Protein AF-0000000077605186 (afdb_homodimer)

Nearest PDB structures (foldseek):
  4awe-assembly1_A  TM=8.579E-01  e=1.551E-35  Neurospora sitophila
  3ziz-assembly1_A  TM=8.437E-01  e=1.220E-32  Podospora anserina
  3pzq-assembly1_A  TM=8.587E-01  e=5.932E-31  Thermotoga petrophila RKU-1
  6tn6-assembly1_A  TM=8.449E-01  e=9.591E-30  Thermotoga petrophila RKU-1
  8gf3-assembly1_A  TM=8.002E-01  e=1.336E-30  Bacillus licheniformis

Solvent-accessible surface area (backbone atoms only — not comparable to full-atom values): 39094 Å² total; per-residue (Å²): 133,83,76,74,76,76,76,75,74,74,74,70,72,73,70,67,73,64,78,72,67,63,36,39,46,71,57,52,44,34,41,21,42,68,89,34,56,45,50,48,32,25,28,27,43,62,59,54,81,30,43,58,34,35,49,32,37,41,33,34,75,48,40,30,42,34,38,35,34,71,57,54,21,39,32,73,57,89,65,78,38,73,72,41,43,36,37,29,43,40,54,94,58,41,78,41,74,31,68,46,50,44,16,50,37,37,50,50,52,52,50,51,15,24,45,75,36,64,26,30,31,34,34,25,54,37,30,34,36,42,73,57,32,18,44,51,45,50,18,64,44,70,70,42,78,24,36,42,36,47,61,68,37,66,69,44,43,50,52,53,50,52,49,46,50,58,56,48,62,75,44,53,81,44,48,42,44,33,28,43,19,66,16,44,44,59,46,29,51,52,67,52,92,40,48,51,76,81,75,67,35,44,64,51,49,41,50,36,49,48,54,52,34,44,52,49,44,74,72,32,77,61,49,35,31,28,56,36,32,51,42,31,26,64,82,37,79,90,40,68,63,26,41,25,57,51,18,27,34,33,65,67,46,46,62,31,83,53,33,52,35,37,38,21,45,46,47,40,69,82,68,78,41,53,76,93,44,35,49,63,51,47,49,50,53,53,51,54,48,50,51,49,17,59,72,65,44,21,21,39,30,41,51,32,35,44,45,74,72,77,47,59,68,41,54,45,51,44,53,51,49,34,55,74,67,62,42,30,36,14,41,36,24,64,24,45,63,90,39,64,43,77,73,84,66,43,44,44,25,67,80,36,62,54,31,64,71,40,50,39,54,48,17,49,54,36,42,69,73,20,68,65,78,70,72,76,68,77,73,71,76,125,134,81,78,74,76,74,75,74,74,75,74,71,71,73,70,67,74,66,80,71,67,62,36,40,46,71,57,51,46,34,39,21,43,68,87,32,56,46,49,48,32,24,28,26,44,62,58,56,83,30,41,58,34,36,49,33,36,40,33,36,76,49,40,30,42,35,40,35,34,69,57,51,22,40,34,73,55,88,66,77,38,74,73,42,44,37,39,29,42,41,54,96,57,42,79,41,72,31,68,46,51,42,17,50,37,38,49,50,52,53,49,50,17,23,46,76,35,64,26,30,32,35,34,25,52,36,29,35,36,43,71,58,33,18,45,51,46,49,21,63,45,70,69,40,78,26,38,40,36,47,62,67,37,67,69,45,43,49,53,52,50,51,50,47,51,59,57,50,63,74,44,52,83,46,48,41,43,34,28,43,20,66,17,43,43,61,44,29,52,53,68,53,93,40,48,50,75,82,75,66,35,44,64,49,48,41,51,38,48,46,52,51,33,45,52,49,45,74,72,33,77,60,48,35,30,28,54,35,31,50,41,32,26,64,82,38,78,88,40,68,64,26,41,25,58,52,19,27,34,33,64,64,47,46,60,30,83,53,33,51,37,38,37,21,45,46,48,42,68,81,68,77,40,55,77,92,44,37,49,64,50,47,48,52,53,50,51,53,49,50,50,50,17,58,74,66,44,20,21,39,29,41,51,31,36,45,42,76,70,78,47,61,67,42,56,45,51,44,53,50,49,34,55,75,66,61,42,28,35,16,41,36,24,62,23,44,61,91,40,65,45,77,71,83,67,44,46,44,25,67,80,36,64,55,32,64,70,39,50,40,55,48,16,47,54,36,44,68,74,22,68,65,78,69,72,77,71,78,71,72,79,124

Sequence (764 aa):
MKISSIAAALFASLIADGATASYVTTSGTNLELSGKPFYVFGTNAYWVSEMTLTIFSAMARNNLTVCRLWGFADLTTIGSAPNNVVYQLWESGIPTVNTGDNGLGYFDQIVAAAKAAGVKLVVPFVNNWSDYGGMDVYNQQLGGKYHDDFYTDEKIKAAYKNFVKTFVTRYTHEETIMAWQLCDECRCSGSGTLKESGSCTTATLTDWMAEMSSYIKSLDSNHLVASGSEGFMNTDKSVYVYSGPSGVDFDANLAIENIDYGAYHAYPDTWGVATSESRSWGLKWIEDHVASGKKAGKPVILEEYGIKTLDSASYLAWSDQVYKSESNMQYWQFGVKSLSTQDDGYTIFDENELFSNIIVPATAKFASRGFAPRSSSNKTAHMKISSIAAALFASLIADGATASYVTTSGTNLELSGKPFYVFGTNAYWVSEMTLTIFSAMARNNLTVCRLWGFADLTTIGSAPNNVVYQLWESGIPTVNTGDNGLGYFDQIVAAAKAAGVKLVVPFVNNWSDYGGMDVYNQQLGGKYHDDFYTDEKIKAAYKNFVKTFVTRYTHEETIMAWQLCDECRCSGSGTLKESGSCTTATLTDWMAEMSSYIKSLDSNHLVASGSEGFMNTDKSVYVYSGPSGVDFDANLAIENIDYGAYHAYPDTWGVATSESRSWGLKWIEDHVASGKKAGKPVILEEYGIKTLDSASYLAWSDQVYKSESNMQYWQFGVKSLSTQDDGYTIFDENELFSNIIVPATAKFASRGFAPRSSSNKTAH

Secondary structure (DSSP, 8-state):
-----------------------EEEETTEEEETTEE---EEEE-GGGGGHHHHHHHHHHHTT--EEE-----EESSTT-SGGG--SEEEETTEEEE--STTTHHHHHHHHHHHHHHT-EEEEES-BSSSTTS-HHHHHHHHT--SGGGGGT-HHHHHHHHHHHHHHHHHTTT-TTEEEEES-BS--S--SSSPPP-S---HHHHHHHHHHHHHHHHHH-SSSEEE-------BS-TTSGGGB-GGG--HHHHHTSTT--SEEEEE-GGGTT--GGGHHHHHHHHHHHHHHHHHHHT--EEEEEE--SSP-HHHHHHHHHHHHHTT-EEEES-EE-GGGT---SS--EETTSHHIIIIIHHHHHHHHHHS------------/-----------------------EEEETTEEEETTEE---EEEE-GGGGGHHHHHHHHHHHTT--EEE-----EESSTT-SGGG--SEEEETTEEEE--STTTHHHHHHHHHHHHHHT-EEEEES-BSSSTTS-HHHHHHHHT--SGGGGGT-HHHHHHHHHHHHHHHHHTTT-TTEEEEES-BS--S--SSSPPP-S---HHHHHHHHHHHHHHHHHH-SSSEEE-------BS-TTSGGGB-GGG--HHHHHTSTT--SEEEEE-GGGTT--GGGHHHHHHHHHHHHHHHHHHHT--EEEEEE--SSP-HHHHHHHHHHHHHTT-EEEES-EE-GGGT---SS--EETTSHHIIIIIHHHHHHHHHHS------------

Organism: Phytophthora infestans (NCBI:txid4787)

InterPro domains:
  IPR001547 Glycoside hydrolase, family 5 [PF26410] (23-323)
  IPR017853 Glycoside hydrolase superfamily [SSF51445] (23-352)
  IPR045053 Mannan endo-1,4-beta-mannosidase-like [PTHR31451] (8-364)

Foldseek 3Di:
DPPPPPPPPPPPPPPVPVPQDQDWDDDVVFIDGSRHGDDDDDDDDPCPVVVLLVVLLVCLVLLVAEDEDELAQEEQDAPPDPVRAHQWHDDQLDIDGDVDCSHVVVVVVNLVSNVVNNHAYEYENFELECVSHGQVVLCVSNVHQASLCCQVPPSNLVVSLVSLLVNCLVCLPRPSYAEYAHYQADFQAYHDPGGRPVPAALCSLLVSLLVVLVSSCVNHVPHAYAHNHQQQDCCDCVAASNNCPRNDHQLSNLLRPSHAEGEHEEECVVRVHDPVCRLVVLLVVLVVRLVSCVVSVHAYEHEEYFYPPGDLVSLQSNLVSCVVSVHYYHYPDEADVVVPPDDPNRYDYPPDPSCVPGVSVSSVVVCVVDDDPPPPPPPPDD/DPPPPPPPPPPPPPPVPVPQDQDWDDDVVFIDGSRHGDDDDDDDDPCVVVVLLVVLLVCLVLLVAEDEDELAQEEQDAPPDPVRAHQWHDDQLDIDGDVDCSHVVVVVVNLVSNVVNNHAYEYENFELECVSHGQVVLCVNNVHQASLCCQPPPSNLVVSLVSLLVNCLVCLPRPSYAEYAHYQADFQAYHDPGGRPVPAALCSLLVSLLVVLVSSCVNHVPHAYAHNHQQQDCCDCVAASNNCPRNDHQLSNLLRPSHAEGEHEEECVVRVHDPVCRLVVLLVVLVVRLVSCVVSVHAYEHEEYFYPPGDLVSLQSNLVSCVVSVHYYHYPDEADVVVPPDDPNRYDYCPDPSCVPGVSVSSVVVVVVDDDPPPPPPPPDD

Structure (mmCIF, N/CA/C/O backbone):
data_AF-0000000077605186-model_v1
#
loop_
_entity.id
_entity.type
_entity.pdbx_description
1 polymer 'mannan endo-1,4-beta-mannosidase'
#
loop_
_atom_site.group_PDB
_atom_site.id
_atom_site.type_symbol
_atom_site.label_atom_id
_atom_site.label_alt_id
_atom_site.label_comp_id
_atom_site.label_asym_id
_atom_site.label_entity_id
_atom_site.label_seq_id
_atom_site.pdbx_PDB_ins_code
_atom_site.Cartn_x
_atom_site.Cartn_y
_atom_site.Cartn_z
_atom_site.occupancy
_atom_site.B_iso_or_equiv
_atom_site.auth_seq_id
_atom_site.auth_comp_id
_atom_site.auth_asym_id
_atom_site.auth_atom_id
_atom_site.pdbx_PDB_model_num
ATOM 1 N N . MET A 1 1 ? 70.125 -4.785 31.844 1 25.89 1 MET A N 1
ATOM 2 C CA . MET A 1 1 ? 69.375 -3.545 31.656 1 25.89 1 MET A CA 1
ATOM 3 C C . MET A 1 1 ? 67.938 -3.828 31.141 1 25.89 1 MET A C 1
ATOM 5 O O . MET A 1 1 ? 67.812 -4.371 30.047 1 25.89 1 MET A O 1
ATOM 9 N N . LYS A 1 2 ? 67 -4.188 32.125 1 33.38 2 LYS A N 1
ATOM 10 C CA . LYS A 1 2 ? 65.625 -4.57 32.125 1 33.38 2 LYS A CA 1
ATOM 11 C C . LYS A 1 2 ? 64.75 -3.48 31.5 1 33.38 2 LYS A C 1
ATOM 13 O O . LYS A 1 2 ? 64.688 -2.369 32.031 1 33.38 2 LYS A O 1
ATOM 18 N N . ILE A 1 3 ? 64.875 -3.4 30.156 1 32.22 3 ILE A N 1
ATOM 19 C CA . ILE A 1 3 ? 64.062 -2.406 29.406 1 32.22 3 ILE A CA 1
ATOM 20 C C . ILE A 1 3 ? 62.594 -2.539 29.75 1 32.22 3 ILE A C 1
ATOM 22 O O . ILE A 1 3 ? 62.031 -3.625 29.641 1 32.22 3 ILE A O 1
ATOM 26 N N . SER A 1 4 ? 62.156 -1.823 30.766 1 33.25 4 SER A N 1
ATOM 27 C CA . SER A 1 4 ? 60.781 -1.631 31.219 1 33.25 4 SER A CA 1
ATOM 28 C C . SER A 1 4 ? 59.875 -1.153 30.078 1 33.25 4 SER A C 1
ATOM 30 O O . SER A 1 4 ? 60.094 -0.082 29.516 1 33.25 4 SER A O 1
ATOM 32 N N . SER A 1 5 ? 59.531 -2.092 29.188 1 35.53 5 SER A N 1
ATOM 33 C CA . SER A 1 5 ? 58.625 -1.757 28.109 1 35.53 5 SER A CA 1
ATOM 34 C C . SER A 1 5 ? 57.344 -1.146 28.656 1 35.53 5 SER A C 1
ATOM 36 O O . SER A 1 5 ? 56.656 -1.748 29.484 1 35.53 5 SER A O 1
ATOM 38 N N . ILE A 1 6 ? 57.344 0.153 28.812 1 34.47 6 ILE A N 1
ATOM 39 C CA . ILE A 1 6 ? 56.156 0.927 29.188 1 34.47 6 ILE A CA 1
ATOM 40 C C . ILE A 1 6 ? 55.031 0.653 28.188 1 34.47 6 ILE A C 1
ATOM 42 O O . ILE A 1 6 ? 55.219 0.826 26.969 1 34.47 6 ILE A O 1
ATOM 46 N N . ALA A 1 7 ? 54.156 -0.288 28.484 1 34.81 7 ALA A N 1
ATOM 47 C CA . ALA A 1 7 ? 52.906 -0.557 27.781 1 34.81 7 ALA A CA 1
ATOM 48 C C . ALA A 1 7 ? 52.062 0.708 27.656 1 34.81 7 ALA A C 1
ATOM 50 O O . ALA A 1 7 ? 51.562 1.238 28.672 1 34.81 7 ALA A O 1
ATOM 51 N N . ALA A 1 8 ? 52.406 1.615 26.781 1 32.22 8 ALA A N 1
ATOM 52 C CA . ALA A 1 8 ? 51.469 2.691 26.531 1 32.22 8 ALA A CA 1
ATOM 53 C C . ALA A 1 8 ? 50.062 2.133 26.219 1 32.22 8 ALA A C 1
ATOM 55 O O . ALA A 1 8 ? 49.906 1.388 25.266 1 32.22 8 ALA A O 1
ATOM 56 N N . ALA A 1 9 ? 49.312 1.906 27.281 1 33.09 9 ALA A N 1
ATOM 57 C CA . ALA A 1 9 ? 47.875 1.633 27.109 1 33.09 9 ALA A CA 1
ATOM 58 C C . ALA A 1 9 ? 47.219 2.691 26.234 1 33.09 9 ALA A C 1
ATOM 60 O O . ALA A 1 9 ? 47.219 3.873 26.578 1 33.09 9 ALA A O 1
ATOM 61 N N . LEU A 1 10 ? 47.469 2.531 24.906 1 34.75 10 LEU A N 1
ATOM 62 C CA . LEU A 1 10 ? 46.656 3.367 24.031 1 34.75 10 LEU A CA 1
ATOM 63 C C . LEU A 1 10 ? 45.188 3.318 24.438 1 34.75 10 LEU A C 1
ATOM 65 O O . LEU A 1 10 ? 44.531 2.264 24.359 1 34.75 10 LEU A O 1
ATOM 69 N N . PHE A 1 11 ? 44.75 4.191 25.359 1 32.78 11 PHE A N 1
ATOM 70 C CA . PHE A 1 11 ? 43.344 4.5 25.562 1 32.78 11 PHE A CA 1
ATOM 71 C C . PHE A 1 11 ? 42.688 4.922 24.25 1 32.78 11 PHE A C 1
ATOM 73 O O . PHE A 1 11 ? 42.969 6.016 23.75 1 32.78 11 PHE A O 1
ATOM 80 N N . ALA A 1 12 ? 42.562 3.99 23.359 1 33.5 12 ALA A N 1
ATOM 81 C CA . ALA A 1 12 ? 41.594 4.336 22.297 1 33.5 12 ALA A CA 1
ATOM 82 C C . ALA A 1 12 ? 40.312 4.863 22.875 1 33.5 12 ALA A C 1
ATOM 84 O O . ALA A 1 12 ? 39.562 4.133 23.562 1 33.5 12 ALA A O 1
ATOM 85 N N . SER A 1 13 ? 40.281 6.117 23.094 1 33.75 13 SER A N 1
ATOM 86 C CA . SER A 1 13 ? 38.969 6.734 23.266 1 33.75 13 SER A CA 1
ATOM 87 C C . SER A 1 13 ? 37.969 6.246 22.203 1 33.75 13 SER A C 1
ATOM 89 O O . SER A 1 13 ? 38.188 6.441 21 1 33.75 13 SER A O 1
ATOM 91 N N . LEU A 1 14 ? 37.469 5.066 22.453 1 33.41 14 LEU A N 1
ATOM 92 C CA . LEU A 1 14 ? 36.25 4.773 21.719 1 33.41 14 LEU A CA 1
ATOM 93 C C . LEU A 1 14 ? 35.344 6.004 21.625 1 33.41 14 LEU A C 1
ATOM 95 O O . LEU A 1 14 ? 34.719 6.398 22.625 1 33.41 14 LEU A O 1
ATOM 99 N N . ILE A 1 15 ? 35.812 6.977 20.938 1 31.41 15 ILE A N 1
ATOM 100 C CA . ILE A 1 15 ? 34.781 7.922 20.562 1 31.41 15 ILE A CA 1
ATOM 101 C C . ILE A 1 15 ? 33.562 7.164 20.047 1 31.41 15 ILE A C 1
ATOM 103 O O . ILE A 1 15 ? 33.594 6.535 18.984 1 31.41 15 ILE A O 1
ATOM 107 N N . ALA A 1 16 ? 32.812 6.543 20.969 1 34.25 16 ALA A N 1
ATOM 108 C CA . ALA A 1 16 ? 31.453 6.195 20.594 1 34.25 16 ALA A CA 1
ATOM 109 C C . ALA A 1 16 ? 30.844 7.262 19.703 1 34.25 16 ALA A C 1
ATOM 111 O O . ALA A 1 16 ? 30.656 8.406 20.109 1 34.25 16 ALA A O 1
ATOM 112 N N . ASP A 1 17 ? 31.141 7.207 18.547 1 35.56 17 ASP A N 1
ATOM 113 C CA . ASP A 1 17 ? 30.312 8.008 17.656 1 35.56 17 ASP A CA 1
ATOM 114 C C . ASP A 1 17 ? 28.828 7.926 18.047 1 35.56 17 ASP A C 1
ATOM 116 O O . ASP A 1 17 ? 28.203 6.879 17.891 1 35.56 17 ASP A O 1
ATOM 120 N N . GLY A 1 18 ? 28.484 8.266 19.266 1 39.22 18 GLY A N 1
ATOM 121 C CA . GLY A 1 18 ? 27.094 8.32 19.656 1 39.22 18 GLY A CA 1
ATOM 122 C C . GLY A 1 18 ? 26.156 8.594 18.5 1 39.22 18 GLY A C 1
ATOM 123 O O . GLY A 1 18 ? 26.281 9.625 17.828 1 39.22 18 GLY A O 1
ATOM 124 N N . ALA A 1 19 ? 25.734 7.629 17.828 1 45.28 19 ALA A N 1
ATOM 125 C CA . ALA A 1 19 ? 24.734 7.746 16.766 1 45.28 19 ALA A CA 1
ATOM 126 C C . ALA A 1 19 ? 23.734 8.859 17.078 1 45.28 19 ALA A C 1
ATOM 128 O O . ALA A 1 19 ? 23 8.781 18.078 1 45.28 19 ALA A O 1
ATOM 129 N N . THR A 1 20 ? 24.047 10.156 16.938 1 52.59 20 THR A N 1
ATOM 130 C CA . THR A 1 20 ? 23.234 11.328 17.188 1 52.59 20 THR A CA 1
ATOM 131 C C . THR A 1 20 ? 21.797 11.086 16.734 1 52.59 20 THR A C 1
ATOM 133 O O . THR A 1 20 ? 21.562 10.602 15.633 1 52.59 20 THR A O 1
ATOM 136 N N . ALA A 1 21 ? 20.797 11.07 17.562 1 68.94 21 ALA A N 1
ATOM 137 C CA . ALA A 1 21 ? 19.359 10.961 17.328 1 68.94 21 ALA A CA 1
ATOM 138 C C . ALA A 1 21 ? 18.922 11.836 16.172 1 68.94 21 ALA A C 1
ATOM 140 O O . ALA A 1 21 ? 19.375 12.969 16.016 1 68.94 21 ALA A O 1
ATOM 141 N N . SER A 1 22 ? 18.219 11.203 15.164 1 80.19 22 SER A N 1
ATOM 142 C CA . SER A 1 22 ? 17.828 11.82 13.898 1 80.19 22 SER A CA 1
ATOM 143 C C . SER A 1 22 ? 16.438 12.445 14 1 80.19 22 SER A C 1
ATOM 145 O O . SER A 1 22 ? 15.633 12.352 13.07 1 80.19 22 SER A O 1
ATOM 147 N N . TYR A 1 23 ? 16.219 13.016 15.297 1 86.25 23 TYR A N 1
ATOM 148 C CA . TYR A 1 23 ? 14.977 13.773 15.445 1 86.25 23 TYR A CA 1
ATOM 149 C C . TYR A 1 23 ? 15.078 15.125 14.766 1 86.25 23 TYR A C 1
ATOM 151 O O . TYR A 1 23 ? 16.125 15.781 14.828 1 86.25 23 TYR A O 1
ATOM 159 N N . VAL A 1 24 ? 14.031 15.531 14.062 1 87.5 24 VAL A N 1
ATOM 160 C CA . VAL A 1 24 ? 13.961 16.906 13.586 1 87.5 24 VAL A CA 1
ATOM 161 C C . VAL A 1 24 ? 13.766 17.859 14.766 1 87.5 24 VAL A C 1
ATOM 163 O O . VAL A 1 24 ? 12.945 17.609 15.648 1 87.5 24 VAL A O 1
ATOM 166 N N . THR A 1 25 ? 14.547 18.875 14.914 1 91.31 25 THR A N 1
ATOM 167 C CA . THR A 1 25 ? 14.484 19.891 15.961 1 91.31 25 THR A CA 1
ATOM 168 C C . THR A 1 25 ? 14.367 21.281 15.344 1 91.31 25 THR A C 1
ATOM 170 O O . THR A 1 25 ? 14.297 21.422 14.125 1 91.31 25 THR A O 1
ATOM 173 N N . THR A 1 26 ? 14.109 22.312 16.172 1 93.12 26 THR A N 1
ATOM 174 C CA . THR A 1 26 ? 14.062 23.688 15.711 1 93.12 26 THR A CA 1
ATOM 175 C C . THR A 1 26 ? 15.195 24.5 16.328 1 93.12 26 THR A C 1
ATOM 177 O O . THR A 1 26 ? 15.664 24.203 17.422 1 93.12 26 THR A O 1
ATOM 180 N N . SER A 1 27 ? 15.711 25.469 15.664 1 90.5 27 SER A N 1
ATOM 181 C CA . SER A 1 27 ? 16.641 26.516 16.078 1 90.5 27 SER A CA 1
ATOM 182 C C . SER A 1 27 ? 16.281 27.859 15.469 1 90.5 27 SER A C 1
ATOM 184 O O . SER A 1 27 ? 16.516 28.094 14.273 1 90.5 27 SER A O 1
ATOM 186 N N . GLY A 1 28 ? 15.758 28.781 16.312 1 93 28 GLY A N 1
ATOM 187 C CA . GLY A 1 28 ? 15.188 29.984 15.727 1 93 28 GLY A CA 1
ATOM 188 C C . GLY A 1 28 ? 14.086 29.688 14.727 1 93 28 GLY A C 1
ATOM 189 O O . GLY A 1 28 ? 13.141 28.969 15.031 1 93 28 GLY A O 1
ATOM 190 N N . THR A 1 29 ? 14.25 30.203 13.484 1 92.12 29 THR A N 1
ATOM 191 C CA . THR A 1 29 ? 13.227 30.016 12.461 1 92.12 29 THR A CA 1
ATOM 192 C C . THR A 1 29 ? 13.547 28.812 11.578 1 92.12 29 THR A C 1
ATOM 194 O O . THR A 1 29 ? 12.922 28.625 10.531 1 92.12 29 THR A O 1
ATOM 197 N N . ASN A 1 30 ? 14.555 28.031 12.023 1 89.12 30 ASN A N 1
ATOM 198 C CA . ASN A 1 30 ? 15.008 26.938 11.172 1 89.12 30 ASN A CA 1
ATOM 199 C C . ASN A 1 30 ? 14.602 25.578 11.75 1 89.12 30 ASN A C 1
ATOM 201 O O . ASN A 1 30 ? 14.555 25.406 12.969 1 89.12 30 ASN A O 1
ATOM 205 N N . LEU A 1 31 ? 14.297 24.625 10.836 1 90.75 31 LEU A N 1
ATOM 206 C CA . LEU A 1 31 ? 14.289 23.219 11.188 1 90.75 31 LEU A CA 1
ATOM 207 C C . LEU A 1 31 ? 15.688 22.609 11.062 1 90.75 31 LEU A C 1
ATOM 209 O O . LEU A 1 31 ? 16.453 23.016 10.195 1 90.75 31 LEU A O 1
ATOM 213 N N . GLU A 1 32 ? 15.977 21.719 11.984 1 89.06 32 GLU A N 1
ATOM 214 C CA . GLU A 1 32 ? 17.297 21.078 11.961 1 89.06 32 GLU A CA 1
ATOM 215 C C . GLU A 1 32 ? 17.172 19.562 12.078 1 89.06 32 GLU A C 1
ATOM 217 O O . GLU A 1 32 ? 16.281 19.062 12.766 1 89.06 32 GLU A O 1
ATOM 222 N N . LEU A 1 33 ? 17.922 18.828 11.336 1 85.5 33 LEU A N 1
ATOM 223 C CA . LEU A 1 33 ? 18.109 17.375 11.43 1 85.5 33 LEU A CA 1
ATOM 224 C C . LEU A 1 33 ? 19.578 17.031 11.703 1 85.5 33 LEU A C 1
ATOM 226 O O . LEU A 1 33 ? 20.453 17.391 10.922 1 85.5 33 LEU A O 1
ATOM 230 N N . SER A 1 34 ? 19.844 16.469 12.875 1 80.19 34 SER A N 1
ATOM 231 C CA . SER A 1 34 ? 21.188 16.141 13.328 1 80.19 34 SER A CA 1
ATOM 232 C C . SER A 1 34 ? 22.078 17.375 13.359 1 80.19 34 SER A C 1
ATOM 234 O O . SER A 1 34 ? 23.203 17.344 12.875 1 80.19 34 SER A O 1
ATOM 236 N N . GLY A 1 35 ? 21.469 18.516 13.758 1 79.69 35 GLY A N 1
ATOM 237 C CA . GLY A 1 35 ? 22.188 19.75 13.961 1 79.69 35 GLY A CA 1
ATOM 238 C C . GLY A 1 35 ? 22.422 20.531 12.68 1 79.69 35 GLY A C 1
ATOM 239 O O . GLY A 1 35 ? 23.047 21.594 12.688 1 79.69 35 GLY A O 1
ATOM 240 N N . LYS A 1 36 ? 21.953 20.016 11.633 1 82.56 36 LYS A N 1
ATOM 241 C CA . LYS A 1 36 ? 22.109 20.688 10.336 1 82.56 36 LYS A CA 1
ATOM 242 C C . LYS A 1 36 ? 20.75 21.188 9.828 1 82.56 36 LYS A C 1
ATOM 244 O O . LYS A 1 36 ? 19.719 20.609 10.141 1 82.56 36 LYS A O 1
ATOM 249 N N . PRO A 1 37 ? 20.766 22.281 9.039 1 82.44 37 PRO A N 1
ATOM 250 C CA . PRO A 1 37 ? 19.484 22.797 8.508 1 82.44 37 PRO A CA 1
ATOM 251 C C . PRO A 1 37 ? 18.719 21.734 7.734 1 82.44 37 PRO A C 1
ATOM 253 O O . PRO A 1 37 ? 19.297 20.969 6.961 1 82.44 37 PRO A O 1
ATOM 256 N N . PHE A 1 38 ? 17.484 21.641 7.98 1 86.12 38 PHE A N 1
ATOM 257 C CA . PHE A 1 38 ? 16.547 20.719 7.332 1 86.12 38 PHE A CA 1
ATOM 258 C C . PHE A 1 38 ? 15.445 21.484 6.613 1 86.12 38 PHE A C 1
ATOM 260 O O . PHE A 1 38 ? 14.461 21.906 7.238 1 86.12 38 PHE A O 1
ATOM 267 N N . TYR A 1 39 ? 15.617 21.703 5.316 1 83.62 39 TYR A N 1
ATOM 268 C CA . TYR A 1 39 ? 14.625 22.422 4.516 1 83.62 39 TYR A CA 1
ATOM 269 C C . TYR A 1 39 ? 13.609 21.453 3.924 1 83.62 39 TYR A C 1
ATOM 271 O O . TYR A 1 39 ? 13.977 20.516 3.219 1 83.62 39 TYR A O 1
ATOM 279 N N . VAL A 1 40 ? 12.352 21.719 4.215 1 84.5 40 VAL A N 1
ATOM 280 C CA . VAL A 1 40 ? 11.297 20.766 3.887 1 84.5 40 VAL A CA 1
ATOM 281 C C . VAL A 1 40 ? 10.562 21.219 2.625 1 84.5 40 VAL A C 1
ATOM 283 O O . VAL A 1 40 ? 10.094 22.359 2.551 1 84.5 40 VAL A O 1
ATOM 286 N N . PHE A 1 41 ? 10.594 20.484 1.624 1 85.06 41 PHE A N 1
ATOM 287 C CA . PHE A 1 41 ? 9.555 20.422 0.602 1 85.06 41 PHE A CA 1
ATOM 288 C C . PHE A 1 41 ? 8.859 19.062 0.607 1 85.06 41 PHE A C 1
ATOM 290 O O . PHE A 1 41 ? 9.453 18.062 0.218 1 85.06 41 PHE A O 1
ATOM 297 N N . GLY A 1 42 ? 7.691 19.016 1.17 1 87.38 42 GLY A N 1
ATOM 298 C CA . GLY A 1 42 ? 6.953 17.766 1.316 1 87.38 42 GLY A CA 1
ATOM 299 C C . GLY A 1 42 ? 5.594 17.797 0.646 1 87.38 42 GLY A C 1
ATOM 300 O O . GLY A 1 42 ? 5.371 18.578 -0.286 1 87.38 42 GLY A O 1
ATOM 301 N N . THR A 1 43 ? 4.777 16.812 1.022 1 93 43 THR A N 1
ATOM 302 C CA . THR A 1 43 ? 3.441 16.688 0.456 1 93 43 THR A CA 1
ATOM 303 C C . THR A 1 43 ? 2.467 16.125 1.488 1 93 43 THR A C 1
ATOM 305 O O . THR A 1 43 ? 2.844 15.875 2.635 1 93 43 THR A O 1
ATOM 308 N N . ASN A 1 44 ? 1.215 16.234 1.186 1 91.69 44 ASN A N 1
ATOM 309 C CA . ASN A 1 44 ? 0.14 15.516 1.868 1 91.69 44 ASN A CA 1
ATOM 310 C C . ASN A 1 44 ? -0.311 14.297 1.078 1 91.69 44 ASN A C 1
ATOM 312 O O . ASN A 1 44 ? -0.432 14.352 -0.147 1 91.69 44 ASN A O 1
ATOM 316 N N . ALA A 1 45 ? -0.386 13.148 1.684 1 82.31 45 ALA A N 1
ATOM 317 C CA . ALA A 1 45 ? -0.877 11.922 1.049 1 82.31 45 ALA A CA 1
ATOM 318 C C . ALA A 1 45 ? -1.574 11.023 2.062 1 82.31 45 ALA A C 1
ATOM 320 O O . ALA A 1 45 ? -1.091 9.93 2.365 1 82.31 45 ALA A O 1
ATOM 321 N N . TYR A 1 46 ? -2.789 11.438 2.516 1 77.12 46 TYR A N 1
ATOM 322 C CA . TYR A 1 46 ? -3.508 10.695 3.545 1 77.12 46 TYR A CA 1
ATOM 323 C C . TYR A 1 46 ? -3.908 9.312 3.041 1 77.12 46 TYR A C 1
ATOM 325 O O . TYR A 1 46 ? -4.051 8.375 3.83 1 77.12 46 TYR A O 1
ATOM 333 N N . TRP A 1 47 ? -3.959 9.094 1.693 1 75.25 47 TRP A N 1
ATOM 334 C CA . TRP A 1 47 ? -4.469 7.891 1.039 1 75.25 47 TRP A CA 1
ATOM 335 C C . TRP A 1 47 ? -3.41 6.793 1.02 1 75.25 47 TRP A C 1
ATOM 337 O O . TRP A 1 47 ? -3.703 5.648 0.665 1 75.25 47 TRP A O 1
ATOM 347 N N . VAL A 1 48 ? -2.145 7.066 1.327 1 73.19 48 VAL A N 1
ATOM 348 C CA . VAL A 1 48 ? -1.066 6.086 1.26 1 73.19 48 VAL A CA 1
ATOM 349 C C . VAL A 1 48 ? -1.431 4.859 2.096 1 73.19 48 VAL A C 1
ATOM 351 O O . VAL A 1 48 ? -1.076 3.732 1.743 1 73.19 48 VAL A O 1
ATOM 354 N N . SER A 1 49 ? -2.24 5.098 3.154 1 65.94 49 SER A N 1
ATOM 355 C CA . SER A 1 49 ? -2.654 3.996 4.02 1 65.94 49 SER A CA 1
ATOM 356 C C . SER A 1 49 ? -3.646 3.08 3.314 1 65.94 49 SER A C 1
ATOM 358 O O . SER A 1 49 ? -3.896 1.961 3.768 1 65.94 49 SER A O 1
ATOM 360 N N . GLU A 1 50 ? -4.09 3.518 2.117 1 71.12 50 GLU A N 1
ATOM 361 C CA . GLU A 1 50 ? -5.117 2.77 1.397 1 71.12 50 GLU A CA 1
ATOM 362 C C . GLU A 1 50 ? -4.566 2.191 0.096 1 71.12 50 GLU A C 1
ATOM 364 O O . GLU A 1 50 ? -5.332 1.771 -0.774 1 71.12 50 GLU A O 1
ATOM 369 N N . MET A 1 51 ? -3.361 2.139 0.039 1 74.25 51 MET A N 1
ATOM 370 C CA . MET A 1 51 ? -2.756 1.93 -1.272 1 74.25 51 MET A CA 1
ATOM 371 C C . MET A 1 51 ? -3.023 0.516 -1.776 1 74.25 51 MET A C 1
ATOM 373 O O . MET A 1 51 ? -3.244 0.309 -2.971 1 74.25 51 MET A O 1
ATOM 377 N N . THR A 1 52 ? -3.045 -0.417 -0.855 1 77 52 THR A N 1
ATOM 378 C CA . THR A 1 52 ? -3.35 -1.777 -1.287 1 77 52 THR A CA 1
ATOM 379 C C . THR A 1 52 ? -4.727 -1.841 -1.942 1 77 52 THR A C 1
ATOM 381 O O . THR A 1 52 ? -4.887 -2.447 -3.004 1 77 52 THR A O 1
ATOM 384 N N . LEU A 1 53 ? -5.668 -1.109 -1.342 1 75.44 53 LEU A N 1
ATOM 385 C CA . LEU A 1 53 ? -7.004 -1.062 -1.924 1 75.44 53 LEU A CA 1
ATOM 386 C C . LEU A 1 53 ? -6.988 -0.34 -3.268 1 75.44 53 LEU A C 1
ATOM 388 O O . LEU A 1 53 ? -7.637 -0.776 -4.219 1 75.44 53 LEU A O 1
ATOM 392 N N . THR A 1 54 ? -6.246 0.732 -3.322 1 78.88 54 THR A N 1
ATOM 393 C CA . THR A 1 54 ? -6.164 1.505 -4.555 1 78.88 54 THR A CA 1
ATOM 394 C C . THR A 1 54 ? -5.617 0.649 -5.695 1 78.88 54 THR A C 1
ATOM 396 O O . THR A 1 54 ? -6.109 0.717 -6.824 1 78.88 54 THR A O 1
ATOM 399 N N . ILE A 1 55 ? -4.652 -0.189 -5.387 1 82.81 55 ILE A N 1
ATOM 400 C CA . ILE A 1 55 ? -4.039 -1.041 -6.398 1 82.81 55 ILE A CA 1
ATOM 401 C C . ILE A 1 55 ? -5.043 -2.094 -6.867 1 82.81 55 ILE A C 1
ATOM 403 O O . ILE A 1 55 ? -5.238 -2.283 -8.07 1 82.81 55 ILE A O 1
ATOM 407 N N . PHE A 1 56 ? -5.688 -2.789 -5.988 1 84.81 56 PHE A N 1
ATOM 408 C CA . PHE A 1 56 ? -6.676 -3.791 -6.363 1 84.81 56 PHE A CA 1
ATOM 409 C C . PHE A 1 56 ? -7.852 -3.146 -7.09 1 84.81 56 PHE A C 1
ATOM 411 O O . PHE A 1 56 ? -8.414 -3.736 -8.016 1 84.81 56 PHE A O 1
ATOM 418 N N . SER A 1 57 ? -8.227 -1.92 -6.707 1 81.75 57 SER A N 1
ATOM 419 C CA . SER A 1 57 ? -9.281 -1.202 -7.418 1 81.75 57 SER A CA 1
ATOM 420 C C . SER A 1 57 ? -8.875 -0.906 -8.859 1 81.75 57 SER A C 1
ATOM 422 O O . SER A 1 57 ? -9.711 -0.965 -9.766 1 81.75 57 SER A O 1
ATOM 424 N N . ALA A 1 58 ? -7.637 -0.557 -9 1 82.56 58 ALA A N 1
ATOM 425 C CA . ALA A 1 58 ? -7.133 -0.331 -10.352 1 82.56 58 ALA A CA 1
ATOM 426 C C . ALA A 1 58 ? -7.188 -1.612 -11.18 1 82.56 58 ALA A C 1
ATOM 428 O O . ALA A 1 58 ? -7.539 -1.582 -12.359 1 82.56 58 ALA A O 1
ATOM 429 N N . MET A 1 59 ? -6.809 -2.76 -10.617 1 86.38 59 MET A N 1
ATOM 430 C CA . MET A 1 59 ? -6.941 -4.043 -11.297 1 86.38 59 MET A CA 1
ATOM 431 C C . MET A 1 59 ? -8.391 -4.301 -11.703 1 86.38 59 MET A C 1
ATOM 433 O O . MET A 1 59 ? -8.68 -4.582 -12.867 1 86.38 59 MET A O 1
ATOM 437 N N . ALA A 1 60 ? -9.25 -4.141 -10.758 1 85.75 60 ALA A N 1
ATOM 438 C CA . ALA A 1 60 ? -10.672 -4.402 -10.977 1 85.75 60 ALA A CA 1
ATOM 439 C C . ALA A 1 60 ? -11.227 -3.506 -12.078 1 85.75 60 ALA A C 1
ATOM 441 O O . ALA A 1 60 ? -11.984 -3.965 -12.938 1 85.75 60 ALA A O 1
ATOM 442 N N . ARG A 1 61 ? -10.828 -2.209 -12.109 1 84.69 61 ARG A N 1
ATOM 443 C CA . ARG A 1 61 ? -11.305 -1.258 -13.109 1 84.69 61 ARG A CA 1
ATOM 444 C C . ARG A 1 61 ? -10.883 -1.684 -14.508 1 84.69 61 ARG A C 1
ATOM 446 O O . ARG A 1 61 ? -11.531 -1.315 -15.492 1 84.69 61 ARG A O 1
ATOM 453 N N . ASN A 1 62 ? -9.844 -2.436 -14.594 1 86.31 62 ASN A N 1
ATOM 454 C CA . ASN A 1 62 ? -9.367 -2.92 -15.883 1 86.31 62 ASN A CA 1
ATOM 455 C C . ASN A 1 62 ? -9.703 -4.391 -16.094 1 86.31 62 ASN A C 1
ATOM 457 O O . ASN A 1 62 ? -9.078 -5.066 -16.906 1 86.31 62 ASN A O 1
ATOM 461 N N . ASN A 1 63 ? -10.523 -4.973 -15.289 1 86.38 63 ASN A N 1
ATOM 462 C CA . ASN A 1 63 ? -11.07 -6.32 -15.414 1 86.38 63 ASN A CA 1
ATOM 463 C C . ASN A 1 63 ? -10.008 -7.383 -15.156 1 86.38 63 ASN A C 1
ATOM 465 O O . ASN A 1 63 ? -10.062 -8.477 -15.727 1 86.38 63 ASN A O 1
ATOM 469 N N . LEU A 1 64 ? -8.961 -6.988 -14.484 1 87.88 64 LEU A N 1
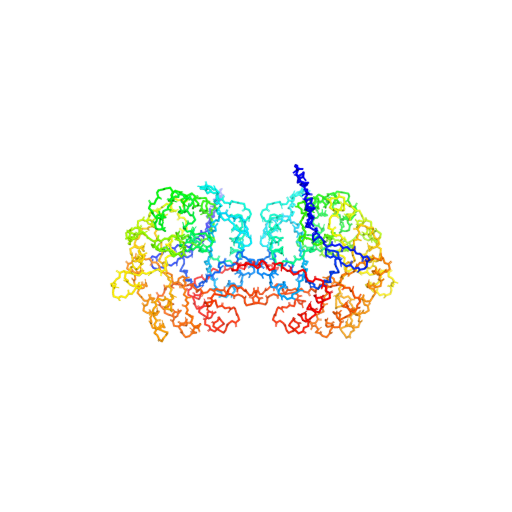ATOM 470 C CA . LEU A 1 64 ? -8.055 -7.977 -13.914 1 87.88 64 LEU A CA 1
ATOM 471 C C . LEU A 1 64 ? -8.633 -8.562 -12.633 1 87.88 64 LEU A C 1
ATOM 473 O O . LEU A 1 64 ? -8.453 -7.992 -11.547 1 87.88 64 LEU A O 1
ATOM 477 N N . THR A 1 65 ? -9.188 -9.75 -12.656 1 88.06 65 THR A N 1
ATOM 478 C CA . THR A 1 65 ? -10.094 -10.211 -11.609 1 88.06 65 THR A CA 1
ATOM 479 C C . THR A 1 65 ? -9.367 -11.141 -10.641 1 88.06 65 THR A C 1
ATOM 481 O O . THR A 1 65 ? -9.914 -11.492 -9.586 1 88.06 65 THR A O 1
ATOM 484 N N . VAL A 1 66 ? -8.211 -11.602 -10.969 1 89.44 66 VAL A N 1
ATOM 485 C CA . VAL A 1 66 ? -7.434 -12.516 -10.141 1 89.44 66 VAL A CA 1
ATOM 486 C C . VAL A 1 66 ? -5.992 -12.023 -10.047 1 89.44 66 VAL A C 1
ATOM 488 O O . VAL A 1 66 ? -5.398 -11.625 -11.047 1 89.44 66 VAL A O 1
ATOM 491 N N . CYS A 1 67 ? -5.531 -11.977 -8.852 1 92.31 67 CYS A N 1
ATOM 492 C CA . CYS A 1 67 ? -4.145 -11.594 -8.602 1 92.31 67 CYS A CA 1
ATOM 493 C C . CYS A 1 67 ? -3.396 -12.703 -7.871 1 92.31 67 CYS A C 1
ATOM 495 O O . CYS A 1 67 ? -3.82 -13.141 -6.801 1 92.31 67 CYS A O 1
ATOM 497 N N . ARG A 1 68 ? -2.344 -13.195 -8.492 1 94.56 68 ARG A N 1
ATOM 498 C CA . ARG A 1 68 ? -1.424 -14.117 -7.836 1 94.56 68 ARG A CA 1
ATOM 499 C C . ARG A 1 68 ? -0.326 -13.359 -7.098 1 94.56 68 ARG A C 1
ATOM 501 O O . ARG A 1 68 ? 0.295 -12.453 -7.652 1 94.56 68 ARG A O 1
ATOM 508 N N . LEU A 1 69 ? -0.177 -13.609 -5.805 1 91.19 69 LEU A N 1
ATOM 509 C CA . LEU A 1 69 ? 0.815 -12.969 -4.945 1 91.19 69 LEU A CA 1
ATOM 510 C C . LEU A 1 69 ? 1.373 -13.961 -3.932 1 91.19 69 LEU A C 1
ATOM 512 O O . LEU A 1 69 ? 0.827 -15.055 -3.758 1 91.19 69 LEU A O 1
ATOM 516 N N . TRP A 1 70 ? 2.467 -13.648 -3.285 1 90.12 70 TRP A N 1
ATOM 517 C CA . TRP A 1 70 ? 3.199 -14.609 -2.469 1 90.12 70 TRP A CA 1
ATOM 518 C C . TRP A 1 70 ? 2.516 -14.82 -1.121 1 90.12 70 TRP A C 1
ATOM 520 O O . TRP A 1 70 ? 2.135 -13.852 -0.458 1 90.12 70 TRP A O 1
ATOM 530 N N . GLY A 1 71 ? 2.326 -16.016 -0.771 1 90.94 71 GLY A N 1
ATOM 531 C CA . GLY A 1 71 ? 1.977 -16.438 0.578 1 90.94 71 GLY A CA 1
ATOM 532 C C . GLY A 1 71 ? 3.148 -17.016 1.345 1 90.94 71 GLY A C 1
ATOM 533 O O . GLY A 1 71 ? 2.971 -17.906 2.18 1 90.94 71 GLY A O 1
ATOM 534 N N . PHE A 1 72 ? 4.289 -16.562 0.932 1 91 72 PHE A N 1
ATOM 535 C CA . PHE A 1 72 ? 5.488 -17.078 1.591 1 91 72 PHE A CA 1
ATOM 536 C C . PHE A 1 72 ? 6.512 -15.961 1.792 1 91 72 PHE A C 1
ATOM 538 O O . PHE A 1 72 ? 6.562 -15.008 1.012 1 91 72 PHE A O 1
ATOM 545 N N . ALA A 1 73 ? 7.273 -15.984 2.713 1 87.5 73 ALA A N 1
ATOM 546 C CA . ALA A 1 73 ? 8.492 -15.297 3.117 1 87.5 73 ALA A CA 1
ATOM 547 C C . ALA A 1 73 ? 9.188 -16.031 4.262 1 87.5 73 ALA A C 1
ATOM 549 O O . ALA A 1 73 ? 8.922 -15.75 5.434 1 87.5 73 ALA A O 1
ATOM 550 N N . ASP A 1 74 ? 9.992 -17 3.898 1 93.12 74 ASP A N 1
ATOM 551 C CA . ASP A 1 74 ? 10.711 -17.859 4.836 1 93.12 74 ASP A CA 1
ATOM 552 C C . ASP A 1 74 ? 12.094 -17.297 5.152 1 93.12 74 ASP A C 1
ATOM 554 O O . ASP A 1 74 ? 13.047 -17.516 4.402 1 93.12 74 ASP A O 1
ATOM 558 N N . LEU A 1 75 ? 12.188 -16.656 6.312 1 89.81 75 LEU A N 1
ATOM 559 C CA . LEU A 1 75 ? 13.398 -15.867 6.516 1 89.81 75 LEU A CA 1
ATOM 560 C C . LEU A 1 75 ? 14.102 -16.266 7.809 1 89.81 75 LEU A C 1
ATOM 562 O O . LEU A 1 75 ? 13.461 -16.797 8.727 1 89.81 75 LEU A O 1
ATOM 566 N N . THR A 1 76 ? 15.375 -16.031 7.855 1 90.06 76 THR A N 1
ATOM 567 C CA . THR A 1 76 ? 16.172 -16.281 9.047 1 90.06 76 THR A CA 1
ATOM 568 C C . THR A 1 76 ? 16.469 -14.984 9.789 1 90.06 76 THR A C 1
ATOM 570 O O . THR A 1 76 ? 17.031 -15.008 10.883 1 90.06 76 THR A O 1
ATOM 573 N N . THR A 1 77 ? 16.172 -13.898 9.188 1 82.12 77 THR A N 1
ATOM 574 C CA . THR A 1 77 ? 16.359 -12.578 9.781 1 82.12 77 THR A CA 1
ATOM 575 C C . THR A 1 77 ? 15.164 -11.672 9.484 1 82.12 77 THR A C 1
ATOM 577 O O . THR A 1 77 ? 14.648 -11.664 8.367 1 82.12 77 THR A O 1
ATOM 580 N N . ILE A 1 78 ? 14.742 -10.969 10.578 1 73.25 78 ILE A N 1
ATOM 581 C CA . ILE A 1 78 ? 13.672 -10 10.391 1 73.25 78 ILE A CA 1
ATOM 582 C C . ILE A 1 78 ? 14.203 -8.781 9.641 1 73.25 78 ILE A C 1
ATOM 584 O O . ILE A 1 78 ? 15.344 -8.367 9.844 1 73.25 78 ILE A O 1
ATOM 588 N N . GLY A 1 79 ? 13.438 -8.18 8.781 1 63.06 79 GLY A N 1
ATOM 589 C CA . GLY A 1 79 ? 13.789 -6.934 8.117 1 63.06 79 GLY A CA 1
ATOM 590 C C . GLY A 1 79 ? 14.469 -7.148 6.777 1 63.06 79 GLY A C 1
ATOM 591 O O . GLY A 1 79 ? 14.836 -6.184 6.102 1 63.06 79 GLY A O 1
ATOM 592 N N . SER A 1 80 ? 14.609 -8.383 6.34 1 61.75 80 SER A N 1
ATOM 593 C CA . SER A 1 80 ? 15.336 -8.641 5.098 1 61.75 80 SER A CA 1
ATOM 594 C C . SER A 1 80 ? 14.391 -8.656 3.902 1 61.75 80 SER A C 1
ATOM 596 O O . SER A 1 80 ? 14.836 -8.625 2.752 1 61.75 80 SER A O 1
ATOM 598 N N . ALA A 1 81 ? 13.047 -8.719 4.191 1 63.56 81 ALA A N 1
ATOM 599 C CA . ALA A 1 81 ? 12.062 -8.641 3.119 1 63.56 81 ALA A CA 1
ATOM 600 C C . ALA A 1 81 ? 11.445 -7.246 3.033 1 63.56 81 ALA A C 1
ATOM 602 O O . ALA A 1 81 ? 11.492 -6.484 4 1 63.56 81 ALA A O 1
ATOM 603 N N . PRO A 1 82 ? 10.977 -6.918 1.816 1 58.72 82 PRO A N 1
ATOM 604 C CA . PRO A 1 82 ? 10.25 -5.652 1.717 1 58.72 82 PRO A CA 1
ATOM 605 C C . PRO A 1 82 ? 9.172 -5.508 2.787 1 58.72 82 PRO A C 1
ATOM 607 O O . PRO A 1 82 ? 8.531 -6.492 3.164 1 58.72 82 PRO A O 1
ATOM 610 N N . ASN A 1 83 ? 8.945 -4.332 3.355 1 58.88 83 ASN A N 1
ATOM 611 C CA . ASN A 1 83 ? 7.973 -3.959 4.379 1 58.88 83 ASN A CA 1
ATOM 612 C C . ASN A 1 83 ? 8.141 -4.797 5.641 1 58.88 83 ASN A C 1
ATOM 614 O O . ASN A 1 83 ? 7.188 -4.992 6.395 1 58.88 83 ASN A O 1
ATOM 618 N N . ASN A 1 84 ? 9.25 -5.531 5.781 1 65.88 84 ASN A N 1
ATOM 619 C CA . ASN A 1 84 ? 9.531 -6.352 6.953 1 65.88 84 ASN A CA 1
ATOM 620 C C . ASN A 1 84 ? 8.539 -7.508 7.082 1 65.88 84 ASN A C 1
ATOM 622 O O . ASN A 1 84 ? 8.227 -7.938 8.195 1 65.88 84 ASN A O 1
ATOM 626 N N . VAL A 1 85 ? 7.945 -7.906 5.957 1 78.81 85 VAL A N 1
ATOM 627 C CA . VAL A 1 85 ? 7.02 -9.039 5.988 1 78.81 85 VAL A CA 1
ATOM 628 C C . VAL A 1 85 ? 7.801 -10.336 6.18 1 78.81 85 VAL A C 1
ATOM 630 O O . VAL A 1 85 ? 8.773 -10.594 5.469 1 78.81 85 VAL A O 1
ATOM 633 N N . VAL A 1 86 ? 7.469 -11.086 7.195 1 87.06 86 VAL A N 1
ATOM 634 C CA . VAL A 1 86 ? 8 -12.406 7.508 1 87.06 86 VAL A CA 1
ATOM 635 C C . VAL A 1 86 ? 6.863 -13.344 7.887 1 87.06 86 VAL A C 1
ATOM 637 O O . VAL A 1 86 ? 6.309 -13.25 8.984 1 87.06 86 VAL A O 1
ATOM 640 N N . TYR A 1 87 ? 6.531 -14.258 6.98 1 92 87 TYR A N 1
ATOM 641 C CA . TYR A 1 87 ? 5.453 -15.188 7.289 1 92 87 TYR A CA 1
ATOM 642 C C . TYR A 1 87 ? 5.945 -16.328 8.18 1 92 87 TYR A C 1
ATOM 644 O O . TYR A 1 87 ? 5.207 -16.812 9.039 1 92 87 TYR A O 1
ATOM 652 N N . GLN A 1 88 ? 7.191 -16.734 7.926 1 95.5 88 GLN A N 1
ATOM 653 C CA . GLN A 1 88 ? 7.816 -17.766 8.766 1 95.5 88 GLN A CA 1
ATOM 654 C C . GLN A 1 88 ? 9.25 -17.375 9.109 1 95.5 88 GLN A C 1
ATOM 656 O O . GLN A 1 88 ? 10.062 -17.109 8.219 1 95.5 88 GLN A O 1
ATOM 661 N N . LEU A 1 89 ? 9.5 -17.344 10.438 1 93.88 89 LEU A N 1
ATOM 662 C CA . LEU A 1 89 ? 10.836 -17.016 10.914 1 93.88 89 LEU A CA 1
ATOM 663 C C . LEU A 1 89 ? 11.562 -18.266 11.422 1 93.88 89 LEU A C 1
ATOM 665 O O . LEU A 1 89 ? 11 -19.031 12.195 1 93.88 89 LEU A O 1
ATOM 669 N N . TRP A 1 90 ? 12.75 -18.453 10.891 1 94.75 90 TRP A N 1
ATOM 670 C CA . TRP A 1 90 ? 13.586 -19.578 11.312 1 94.75 90 TRP A CA 1
ATOM 671 C C . TRP A 1 90 ? 14.664 -19.125 12.281 1 94.75 90 TRP A C 1
ATOM 673 O O . TRP A 1 90 ? 15.406 -18.188 11.992 1 94.75 90 TRP A O 1
ATOM 683 N N . GLU A 1 91 ? 14.695 -19.766 13.391 1 93.19 91 GLU A N 1
ATOM 684 C CA . GLU A 1 91 ? 15.742 -19.531 14.391 1 93.19 91 GLU A CA 1
ATOM 685 C C . GLU A 1 91 ? 16.312 -20.859 14.891 1 93.19 91 GLU A C 1
ATOM 687 O O . GLU A 1 91 ? 15.633 -21.625 15.57 1 93.19 91 GLU A O 1
ATOM 692 N N . SER A 1 92 ? 17.562 -21.156 14.586 1 93 92 SER A N 1
ATOM 693 C CA . SER A 1 92 ? 18.266 -22.328 15.055 1 93 92 SER A CA 1
ATOM 694 C C . SER A 1 92 ? 17.484 -23.609 14.773 1 93 92 SER A C 1
ATOM 696 O O . SER A 1 92 ? 17.266 -24.422 15.672 1 93 92 SER A O 1
ATOM 698 N N . GLY A 1 93 ? 16.969 -23.703 13.555 1 94.38 93 GLY A N 1
ATOM 699 C CA . GLY A 1 93 ? 16.297 -24.922 13.109 1 94.38 93 GLY A CA 1
ATOM 700 C C . GLY A 1 93 ? 14.836 -24.984 13.547 1 94.38 93 GLY A C 1
ATOM 701 O O . GLY A 1 93 ? 14.164 -26 13.32 1 94.38 93 GLY A O 1
ATOM 702 N N . ILE A 1 94 ? 14.359 -23.938 14.211 1 95.44 94 ILE A N 1
ATOM 703 C CA . ILE A 1 94 ? 12.977 -23.922 14.688 1 95.44 94 ILE A CA 1
ATOM 704 C C . ILE A 1 94 ? 12.164 -22.906 13.867 1 95.44 94 ILE A C 1
ATOM 706 O O . ILE A 1 94 ? 12.469 -21.719 13.867 1 95.44 94 ILE A O 1
ATOM 710 N N . PRO A 1 95 ? 11.18 -23.391 13.125 1 96.44 95 PRO A N 1
ATOM 711 C CA . PRO A 1 95 ? 10.305 -22.453 12.391 1 96.44 95 PRO A CA 1
ATOM 712 C C . PRO A 1 95 ? 9.164 -21.922 13.25 1 96.44 95 PRO A C 1
ATOM 714 O O . PRO A 1 95 ? 8.539 -22.688 14 1 96.44 95 PRO A O 1
ATOM 717 N N . THR A 1 96 ? 8.953 -20.656 13.219 1 96.38 96 THR A N 1
ATOM 718 C CA . THR A 1 96 ? 7.809 -20.016 13.859 1 96.38 96 THR A CA 1
ATOM 719 C C . THR A 1 96 ? 6.969 -19.25 12.836 1 96.38 96 THR A C 1
ATOM 721 O O . THR A 1 96 ? 7.465 -18.328 12.18 1 96.38 96 THR A O 1
ATOM 724 N N . VAL A 1 97 ? 5.703 -19.688 12.664 1 96.38 97 VAL A N 1
ATOM 725 C CA . VAL A 1 97 ? 4.797 -18.938 11.789 1 96.38 97 VAL A CA 1
ATOM 726 C C . VAL A 1 97 ? 4.414 -17.625 12.445 1 96.38 97 VAL A C 1
ATOM 728 O O . VAL A 1 97 ? 3.965 -17.594 13.594 1 96.38 97 VAL A O 1
ATOM 731 N N . ASN A 1 98 ? 4.605 -16.547 11.766 1 92.69 98 ASN A N 1
ATOM 732 C CA . ASN A 1 98 ? 4.34 -15.203 12.266 1 92.69 98 ASN A CA 1
ATOM 733 C C . ASN A 1 98 ? 2.889 -14.797 12.031 1 92.69 98 ASN A C 1
ATOM 735 O O . ASN A 1 98 ? 2.506 -14.469 10.906 1 92.69 98 ASN A O 1
ATOM 739 N N . THR A 1 99 ? 2.105 -14.734 13.07 1 89.94 99 THR A N 1
ATOM 740 C CA . THR A 1 99 ? 0.694 -14.391 12.945 1 89.94 99 THR A CA 1
ATOM 741 C C . THR A 1 99 ? 0.465 -12.922 13.289 1 89.94 99 THR A C 1
ATOM 743 O O . THR A 1 99 ? -0.678 -12.461 13.352 1 89.94 99 THR A O 1
ATOM 746 N N . GLY A 1 100 ? 1.56 -12.289 13.484 1 80.31 100 GLY A N 1
ATOM 747 C CA . GLY A 1 100 ? 1.486 -10.891 13.875 1 80.31 100 GLY A CA 1
ATOM 748 C C . GLY A 1 100 ? 1.245 -9.953 12.703 1 80.31 100 GLY A C 1
ATOM 749 O O . GLY A 1 100 ? 0.89 -10.398 11.609 1 80.31 100 GLY A O 1
ATOM 750 N N . ASP A 1 101 ? 1.46 -8.695 12.852 1 69.94 101 ASP A N 1
ATOM 751 C CA . ASP A 1 101 ? 1.048 -7.641 11.938 1 69.94 101 ASP A CA 1
ATOM 752 C C . ASP A 1 101 ? 1.91 -7.637 10.672 1 69.94 101 ASP A C 1
ATOM 754 O O . ASP A 1 101 ? 1.471 -7.184 9.617 1 69.94 101 ASP A O 1
ATOM 758 N N . ASN A 1 102 ? 3.119 -8.07 10.844 1 77.5 102 ASN A N 1
ATOM 759 C CA . ASN A 1 102 ? 3.955 -8.156 9.656 1 77.5 102 ASN A CA 1
ATOM 760 C C . ASN A 1 102 ? 4.062 -9.594 9.148 1 77.5 102 ASN A C 1
ATOM 762 O O . ASN A 1 102 ? 4.988 -9.93 8.406 1 77.5 102 ASN A O 1
ATOM 766 N N . GLY A 1 103 ? 3.189 -10.391 9.594 1 87 103 GLY A N 1
ATOM 767 C CA . GLY A 1 103 ? 2.967 -11.742 9.109 1 87 103 GLY A CA 1
ATOM 768 C C . GLY A 1 103 ? 1.577 -11.953 8.539 1 87 103 GLY A C 1
ATOM 769 O O . GLY A 1 103 ? 1.149 -11.211 7.652 1 87 103 GLY A O 1
ATOM 770 N N . LEU A 1 104 ? 0.823 -12.906 9.125 1 90.19 104 LEU A N 1
ATOM 771 C CA . LEU A 1 104 ? -0.51 -13.188 8.602 1 90.19 104 LEU A CA 1
ATOM 772 C C . LEU A 1 104 ? -1.468 -12.039 8.906 1 90.19 104 LEU A C 1
ATOM 774 O O . LEU A 1 104 ? -2.498 -11.898 8.242 1 90.19 104 LEU A O 1
ATOM 778 N N . GLY A 1 105 ? -1.174 -11.219 9.883 1 83 105 GLY A N 1
ATOM 779 C CA . GLY A 1 105 ? -1.931 -9.984 10.062 1 83 105 GLY A CA 1
ATOM 780 C C . GLY A 1 105 ? -1.844 -9.055 8.867 1 83 105 GLY A C 1
ATOM 781 O O . GLY A 1 105 ? -2.826 -8.398 8.508 1 83 105 GLY A O 1
ATOM 782 N N . TYR A 1 106 ? -0.675 -8.977 8.359 1 80.5 106 TYR A N 1
ATOM 783 C CA . TYR A 1 106 ? -0.499 -8.219 7.125 1 80.5 106 TYR A CA 1
ATOM 784 C C . TYR A 1 106 ? -1.298 -8.836 5.984 1 80.5 106 TYR A C 1
ATOM 786 O O . TYR A 1 106 ? -1.933 -8.117 5.207 1 80.5 106 TYR A O 1
ATOM 794 N N . PHE A 1 107 ? -1.266 -10.094 5.852 1 88.62 107 PHE A N 1
ATOM 795 C CA . PHE A 1 107 ? -2.014 -10.781 4.805 1 88.62 107 PHE A CA 1
ATOM 796 C C . PHE A 1 107 ? -3.51 -10.539 4.961 1 88.62 107 PHE A C 1
ATOM 798 O O . PHE A 1 107 ? -4.234 -10.438 3.971 1 88.62 107 PHE A O 1
ATOM 805 N N . ASP A 1 108 ? -4.012 -10.383 6.191 1 86.31 108 ASP A N 1
ATOM 806 C CA . ASP A 1 108 ? -5.398 -9.992 6.43 1 86.31 108 ASP A CA 1
ATOM 807 C C . ASP A 1 108 ? -5.742 -8.703 5.691 1 86.31 108 ASP A C 1
ATOM 809 O O . ASP A 1 108 ? -6.844 -8.555 5.156 1 86.31 108 ASP A O 1
ATOM 813 N N . GLN A 1 109 ? -4.828 -7.789 5.75 1 79.12 109 GLN A N 1
ATOM 814 C CA . GLN A 1 109 ? -5.055 -6.5 5.109 1 79.12 109 GLN A CA 1
ATOM 815 C C . GLN A 1 109 ? -5.102 -6.637 3.59 1 79.12 109 GLN A C 1
ATOM 817 O O . GLN A 1 109 ? -5.902 -5.977 2.926 1 79.12 109 GLN A O 1
ATOM 822 N N . ILE A 1 110 ? -4.242 -7.465 3.074 1 85.94 110 ILE A N 1
ATOM 823 C CA . ILE A 1 110 ? -4.246 -7.734 1.64 1 85.94 110 ILE A CA 1
ATOM 824 C C . ILE A 1 110 ? -5.582 -8.352 1.232 1 85.94 110 ILE A C 1
ATOM 826 O O . ILE A 1 110 ? -6.203 -7.914 0.262 1 85.94 110 ILE A O 1
ATOM 830 N N . VAL A 1 111 ? -6.012 -9.336 1.989 1 89.06 111 VAL A N 1
ATOM 831 C CA . VAL A 1 111 ? -7.273 -10.016 1.711 1 89.06 111 VAL A CA 1
ATOM 832 C C . VAL A 1 111 ? -8.422 -9.016 1.769 1 89.06 111 VAL A C 1
ATOM 834 O O . VAL A 1 111 ? -9.289 -9 0.887 1 89.06 111 VAL A O 1
ATOM 837 N N . ALA A 1 112 ? -8.422 -8.172 2.75 1 83.44 112 ALA A N 1
ATOM 838 C CA . ALA A 1 112 ? -9.484 -7.188 2.908 1 83.44 112 ALA A CA 1
ATOM 839 C C . ALA A 1 112 ? -9.531 -6.234 1.717 1 83.44 112 ALA A C 1
ATOM 841 O O . ALA A 1 112 ? -10.609 -5.918 1.209 1 83.44 112 ALA A O 1
ATOM 842 N N . ALA A 1 113 ? -8.422 -5.766 1.311 1 82.75 113 ALA A N 1
ATOM 843 C CA . ALA A 1 113 ? -8.344 -4.844 0.179 1 82.75 113 ALA A CA 1
ATOM 844 C C . ALA A 1 113 ? -8.82 -5.516 -1.106 1 82.75 113 ALA A C 1
ATOM 846 O O . ALA A 1 113 ? -9.578 -4.922 -1.878 1 82.75 113 ALA A O 1
ATOM 847 N N . ALA A 1 114 ? -8.32 -6.73 -1.379 1 87.31 114 ALA A N 1
ATOM 848 C CA . ALA A 1 114 ? -8.742 -7.484 -2.559 1 87.31 114 ALA A CA 1
ATOM 849 C C . ALA A 1 114 ? -10.25 -7.734 -2.541 1 87.31 114 ALA A C 1
ATOM 851 O O . ALA A 1 114 ? -10.922 -7.594 -3.566 1 87.31 114 ALA A O 1
ATOM 852 N N . LYS A 1 115 ? -10.734 -8.125 -1.386 1 86.69 115 LYS A N 1
ATOM 853 C CA . LYS A 1 115 ? -12.164 -8.352 -1.202 1 86.69 115 LYS A CA 1
ATOM 854 C C . LYS A 1 115 ? -12.969 -7.105 -1.538 1 86.69 115 LYS A C 1
ATOM 856 O O . LYS A 1 115 ? -13.953 -7.176 -2.281 1 86.69 115 LYS A O 1
ATOM 861 N N . ALA A 1 116 ? -12.578 -6 -1.035 1 79.62 116 ALA A N 1
ATOM 862 C CA . ALA A 1 116 ? -13.266 -4.734 -1.261 1 79.62 116 ALA A CA 1
ATOM 863 C C . ALA A 1 116 ? -13.305 -4.387 -2.746 1 79.62 116 ALA A C 1
ATOM 865 O O . ALA A 1 116 ? -14.273 -3.793 -3.229 1 79.62 116 ALA A O 1
ATOM 866 N N . ALA A 1 117 ? -12.281 -4.746 -3.488 1 82 117 ALA A N 1
ATOM 867 C CA . ALA A 1 117 ? -12.18 -4.418 -4.91 1 82 117 ALA A CA 1
ATOM 868 C C . ALA A 1 117 ? -12.82 -5.504 -5.77 1 82 117 ALA A C 1
ATOM 870 O O . ALA A 1 117 ? -13 -5.32 -6.977 1 82 117 ALA A O 1
ATOM 871 N N . GLY A 1 118 ? -13.102 -6.711 -5.16 1 84.19 118 GLY A N 1
ATOM 872 C CA . GLY A 1 118 ? -13.664 -7.82 -5.906 1 84.19 118 GLY A CA 1
ATOM 873 C C . GLY A 1 118 ? -12.633 -8.594 -6.699 1 84.19 118 GLY A C 1
ATOM 874 O O . GLY A 1 118 ? -12.93 -9.133 -7.766 1 84.19 118 GLY A O 1
ATOM 875 N N . VAL A 1 119 ? -11.367 -8.602 -6.293 1 87.94 119 VAL A N 1
ATOM 876 C CA . VAL A 1 119 ? -10.273 -9.328 -6.941 1 87.94 119 VAL A CA 1
ATOM 877 C C . VAL A 1 119 ? -9.969 -10.602 -6.164 1 87.94 119 VAL A C 1
ATOM 879 O O . VAL A 1 119 ? -9.797 -10.57 -4.945 1 87.94 119 VAL A O 1
ATOM 882 N N . LYS A 1 120 ? -9.961 -11.758 -6.785 1 91.62 120 LYS A N 1
ATOM 883 C CA . LYS A 1 120 ? -9.625 -13.031 -6.156 1 91.62 120 LYS A CA 1
ATOM 884 C C . LYS A 1 120 ? -8.117 -13.211 -6.066 1 91.62 120 LYS A C 1
ATOM 886 O O . LYS A 1 120 ? -7.367 -12.648 -6.867 1 91.62 120 LYS A O 1
ATOM 891 N N . LEU A 1 121 ? -7.707 -14.047 -5.102 1 93.06 121 LEU A N 1
ATOM 892 C CA . LEU A 1 121 ? -6.281 -14.211 -4.848 1 93.06 121 LEU A CA 1
ATOM 893 C C . LEU A 1 121 ? -5.848 -15.656 -5.086 1 93.06 121 LEU A C 1
ATOM 895 O O . LEU A 1 121 ? -6.578 -16.594 -4.75 1 93.06 121 LEU A O 1
ATOM 899 N N . VAL A 1 122 ? -4.719 -15.898 -5.699 1 96.19 122 VAL A N 1
ATOM 900 C CA . VAL A 1 122 ? -3.998 -17.156 -5.793 1 96.19 122 VAL A CA 1
ATOM 901 C C . VAL A 1 122 ? -2.717 -17.094 -4.969 1 96.19 122 VAL A C 1
ATOM 903 O O . VAL A 1 122 ? -1.924 -16.156 -5.117 1 96.19 122 VAL A O 1
ATOM 906 N N . VAL A 1 123 ? -2.475 -18.109 -4.102 1 96.81 123 VAL A N 1
ATOM 907 C CA . VAL A 1 123 ? -1.457 -17.938 -3.07 1 96.81 123 VAL A CA 1
ATOM 908 C C . VAL A 1 123 ? -0.567 -19.172 -3.014 1 96.81 123 VAL A C 1
ATOM 910 O O . VAL A 1 123 ? -0.957 -20.203 -2.453 1 96.81 123 VAL A O 1
ATOM 913 N N . PRO A 1 124 ? 0.665 -19.156 -3.514 1 97.88 124 PRO A N 1
ATOM 914 C CA . PRO A 1 124 ? 1.638 -20.234 -3.312 1 97.88 124 PRO A CA 1
ATOM 915 C C . PRO A 1 124 ? 2.295 -20.188 -1.935 1 97.88 124 PRO A C 1
ATOM 917 O O . PRO A 1 124 ? 2.555 -19.094 -1.409 1 97.88 124 PRO A O 1
ATOM 920 N N . PHE A 1 125 ? 2.688 -21.344 -1.39 1 98.06 125 PHE A N 1
ATOM 921 C CA . PHE A 1 125 ? 3.051 -21.406 0.021 1 98.06 125 PHE A CA 1
ATOM 922 C C . PHE A 1 125 ? 4.566 -21.422 0.189 1 98.06 125 PHE A C 1
ATOM 924 O O . PHE A 1 125 ? 5.074 -21.234 1.297 1 98.06 125 PHE A O 1
ATOM 931 N N . VAL A 1 126 ? 5.332 -21.719 -0.862 1 97.75 126 VAL A N 1
ATOM 932 C CA . VAL A 1 126 ? 6.789 -21.766 -0.776 1 97.75 126 VAL A CA 1
ATOM 933 C C . VAL A 1 126 ? 7.395 -21.516 -2.156 1 97.75 126 VAL A C 1
ATOM 935 O O . VAL A 1 126 ? 6.758 -21.797 -3.178 1 97.75 126 VAL A O 1
ATOM 938 N N . ASN A 1 127 ? 8.609 -20.969 -2.094 1 97 127 ASN A N 1
ATOM 939 C CA . ASN A 1 127 ? 9.328 -20.719 -3.338 1 97 127 ASN A CA 1
ATOM 940 C C . ASN A 1 127 ? 10.359 -21.797 -3.625 1 97 127 ASN A C 1
ATOM 942 O O . ASN A 1 127 ? 11.148 -22.156 -2.75 1 97 127 ASN A O 1
ATOM 946 N N . ASN A 1 128 ? 10.273 -22.344 -4.816 1 98.06 128 ASN A N 1
ATOM 947 C CA . ASN A 1 128 ? 11.352 -23.234 -5.242 1 98.06 128 ASN A CA 1
ATOM 948 C C . ASN A 1 128 ? 12.695 -22.516 -5.25 1 98.06 128 ASN A C 1
ATOM 950 O O . ASN A 1 128 ? 13.734 -23.125 -4.98 1 98.06 128 ASN A O 1
ATOM 954 N N . TRP A 1 129 ? 12.672 -21.266 -5.566 1 96.5 129 TRP A N 1
ATOM 955 C CA . TRP A 1 129 ? 13.852 -20.438 -5.754 1 96.5 129 TRP A CA 1
ATOM 956 C C . TRP A 1 129 ? 14.289 -19.797 -4.441 1 96.5 129 TRP A C 1
ATOM 958 O O . TRP A 1 129 ? 13.578 -19.906 -3.432 1 96.5 129 TRP A O 1
ATOM 968 N N . SER A 1 130 ? 15.414 -19.109 -4.477 1 93.25 130 SER A N 1
ATOM 969 C CA . SER A 1 130 ? 16.016 -18.609 -3.236 1 93.25 130 SER A CA 1
ATOM 970 C C . SER A 1 130 ? 15.359 -17.312 -2.791 1 93.25 130 SER A C 1
ATOM 972 O O . SER A 1 130 ? 15.5 -16.891 -1.637 1 93.25 130 SER A O 1
ATOM 974 N N . ASP A 1 131 ? 14.648 -16.641 -3.686 1 88.62 131 ASP A N 1
ATOM 975 C CA . ASP A 1 131 ? 14 -15.391 -3.314 1 88.62 131 ASP A CA 1
ATOM 976 C C . ASP A 1 131 ? 13.031 -15.602 -2.152 1 88.62 131 ASP A C 1
ATOM 978 O O . ASP A 1 131 ? 12.227 -16.531 -2.164 1 88.62 131 ASP A O 1
ATOM 982 N N . TYR A 1 132 ? 13.172 -14.742 -1.042 1 88 132 TYR A N 1
ATOM 983 C CA . TYR A 1 132 ? 12.367 -14.781 0.172 1 88 132 TYR A CA 1
ATOM 984 C C . TYR A 1 132 ? 12.625 -16.062 0.958 1 88 132 TYR A C 1
ATOM 986 O O . TYR A 1 132 ? 11.742 -16.562 1.65 1 88 132 TYR A O 1
ATOM 994 N N . GLY A 1 133 ? 13.883 -16.641 0.826 1 90.31 133 GLY A N 1
ATOM 995 C CA . GLY A 1 133 ? 14.32 -17.828 1.532 1 90.31 133 GLY A CA 1
ATOM 996 C C . GLY A 1 133 ? 14.141 -19.094 0.724 1 90.31 133 GLY A C 1
ATOM 997 O O . GLY A 1 133 ? 15.117 -19.75 0.347 1 90.31 133 GLY A O 1
ATOM 998 N N . GLY A 1 134 ? 12.844 -19.438 0.491 1 94.38 134 GLY A N 1
ATOM 999 C CA . GLY A 1 134 ? 12.539 -20.578 -0.372 1 94.38 134 GLY A CA 1
ATOM 1000 C C . GLY A 1 134 ? 12.773 -21.906 0.296 1 94.38 134 GLY A C 1
ATOM 1001 O O . GLY A 1 134 ? 12.992 -21.984 1.508 1 94.38 134 GLY A O 1
ATOM 1002 N N . MET A 1 135 ? 12.742 -22.984 -0.521 1 97.69 135 MET A N 1
ATOM 1003 C CA . MET A 1 135 ? 12.852 -24.359 -0.059 1 97.69 135 MET A CA 1
ATOM 1004 C C . MET A 1 135 ? 14.188 -24.609 0.627 1 97.69 135 MET A C 1
ATOM 1006 O O . MET A 1 135 ? 14.273 -25.391 1.578 1 97.69 135 MET A O 1
ATOM 1010 N N . ASP A 1 136 ? 15.141 -23.859 0.189 1 96.81 136 ASP A N 1
ATOM 1011 C CA . ASP A 1 136 ? 16.484 -24.156 0.676 1 96.81 136 ASP A CA 1
ATOM 1012 C C . ASP A 1 136 ? 16.641 -23.75 2.137 1 96.81 136 ASP A C 1
ATOM 1014 O O . ASP A 1 136 ? 17.438 -24.328 2.873 1 96.81 136 ASP A O 1
ATOM 1018 N N . VAL A 1 137 ? 15.906 -22.734 2.586 1 96.19 137 VAL A N 1
ATOM 1019 C CA . VAL A 1 137 ? 15.977 -22.359 3.996 1 96.19 137 VAL A CA 1
ATOM 1020 C C . VAL A 1 137 ? 15.484 -23.516 4.859 1 96.19 137 VAL A C 1
ATOM 1022 O O . VAL A 1 137 ? 16.047 -23.797 5.926 1 96.19 137 VAL A O 1
ATOM 1025 N N . TYR A 1 138 ? 14.422 -24.266 4.453 1 97.62 138 TYR A N 1
ATOM 1026 C CA . TYR A 1 138 ? 13.961 -25.469 5.152 1 97.62 138 TYR A CA 1
ATOM 1027 C C . TYR A 1 138 ? 15.062 -26.516 5.234 1 97.62 138 TYR A C 1
ATOM 1029 O O . TYR A 1 138 ? 15.344 -27.047 6.309 1 97.62 138 TYR A O 1
ATOM 1037 N N . ASN A 1 139 ? 15.633 -26.781 4.078 1 97.81 139 ASN A N 1
ATOM 1038 C CA . ASN A 1 139 ? 16.703 -27.766 4.012 1 97.81 139 ASN A CA 1
ATOM 1039 C C . ASN A 1 139 ? 17.859 -27.406 4.93 1 97.81 139 ASN A C 1
ATOM 1041 O O . ASN A 1 139 ? 18.266 -28.219 5.766 1 97.81 139 ASN A O 1
ATOM 1045 N N . GLN A 1 140 ? 18.344 -26.219 4.809 1 96.81 140 GLN A N 1
ATOM 1046 C CA . GLN A 1 140 ? 19.516 -25.766 5.562 1 96.81 140 GLN A CA 1
ATOM 1047 C C . GLN A 1 140 ? 19.25 -25.781 7.062 1 96.81 140 GLN A C 1
ATOM 1049 O O . GLN A 1 140 ? 20.125 -26.141 7.852 1 96.81 140 GLN A O 1
ATOM 1054 N N . GLN A 1 141 ? 18.078 -25.406 7.461 1 97.06 141 GLN A N 1
ATOM 1055 C CA . GLN A 1 141 ? 17.734 -25.297 8.875 1 97.06 141 GLN A CA 1
ATOM 1056 C C . GLN A 1 141 ? 17.453 -26.656 9.492 1 97.06 141 GLN A C 1
ATOM 1058 O O . GLN A 1 141 ? 17.594 -26.844 10.703 1 97.06 141 GLN A O 1
ATOM 1063 N N . LEU A 1 142 ? 17.141 -27.688 8.672 1 98.06 142 LEU A N 1
ATOM 1064 C CA . LEU A 1 142 ? 16.703 -28.969 9.242 1 98.06 142 LEU A CA 1
ATOM 1065 C C . LEU A 1 142 ? 17.641 -30.094 8.812 1 98.06 142 LEU A C 1
ATOM 1067 O O . LEU A 1 142 ? 17.312 -31.266 8.992 1 98.06 142 LEU A O 1
ATOM 1071 N N . GLY A 1 143 ? 18.734 -29.734 8.172 1 96.5 143 GLY A N 1
ATOM 1072 C CA . GLY A 1 143 ? 19.797 -30.688 7.926 1 96.5 143 GLY A CA 1
ATOM 1073 C C . GLY A 1 143 ? 19.719 -31.328 6.547 1 96.5 143 GLY A C 1
ATOM 1074 O O . GLY A 1 143 ? 20.359 -32.344 6.293 1 96.5 143 GLY A O 1
ATOM 1075 N N . GLY A 1 144 ? 18.906 -30.797 5.695 1 97 144 GLY A N 1
ATOM 1076 C CA . GLY A 1 144 ? 18.906 -31.266 4.32 1 97 144 GLY A CA 1
ATOM 1077 C C . GLY A 1 144 ? 20.219 -31.016 3.604 1 97 144 GLY A C 1
ATOM 1078 O O . GLY A 1 144 ? 20.891 -30.016 3.873 1 97 144 GLY A O 1
ATOM 1079 N N . LYS A 1 145 ? 20.531 -31.891 2.66 1 97.5 145 LYS A N 1
ATOM 1080 C CA . LYS A 1 145 ? 21.797 -31.781 1.938 1 97.5 145 LYS A CA 1
ATOM 1081 C C . LYS A 1 145 ? 21.578 -31.328 0.499 1 97.5 145 LYS A C 1
ATOM 1083 O O . LYS A 1 145 ? 22.453 -30.703 -0.101 1 97.5 145 LYS A O 1
ATOM 1088 N N . TYR A 1 146 ? 20.547 -31.688 0.015 1 98.25 146 TYR A N 1
ATOM 1089 C CA . TYR A 1 146 ? 20.203 -31.375 -1.367 1 98.25 146 TYR A CA 1
ATOM 1090 C C . TYR A 1 146 ? 18.906 -30.562 -1.438 1 98.25 146 TYR A C 1
ATOM 1092 O O . TYR A 1 146 ? 18.078 -30.625 -0.525 1 98.25 146 TYR A O 1
ATOM 1100 N N . HIS A 1 147 ? 18.703 -29.812 -2.543 1 98.5 147 HIS A N 1
ATOM 1101 C CA . HIS A 1 147 ? 17.516 -29 -2.758 1 98.5 147 HIS A CA 1
ATOM 1102 C C . HIS A 1 147 ? 16.25 -29.859 -2.68 1 98.5 147 HIS A C 1
ATOM 1104 O O . HIS A 1 147 ? 15.273 -29.484 -2.033 1 98.5 147 HIS A O 1
ATOM 1110 N N . ASP A 1 148 ? 16.281 -31.062 -3.311 1 98.69 148 ASP A N 1
ATOM 1111 C CA . ASP A 1 148 ? 15.086 -31.891 -3.463 1 98.69 148 ASP A CA 1
ATOM 1112 C C . ASP A 1 148 ? 14.828 -32.719 -2.209 1 98.69 148 ASP A C 1
ATOM 1114 O O . ASP A 1 148 ? 13.867 -33.469 -2.146 1 98.69 148 ASP A O 1
ATOM 1118 N N . ASP A 1 149 ? 15.703 -32.594 -1.14 1 98.62 149 ASP A N 1
ATOM 1119 C CA . ASP A 1 149 ? 15.352 -33.188 0.155 1 98.62 149 ASP A CA 1
ATOM 1120 C C . ASP A 1 149 ? 14.055 -32.594 0.685 1 98.62 149 ASP A C 1
ATOM 1122 O O . ASP A 1 149 ? 13.359 -33.219 1.486 1 98.62 149 ASP A O 1
ATOM 1126 N N . PHE A 1 150 ? 13.719 -31.422 0.192 1 98.69 150 PHE A N 1
ATOM 1127 C CA . PHE A 1 150 ? 12.477 -30.75 0.559 1 98.69 150 PHE A CA 1
ATOM 1128 C C . PHE A 1 150 ? 11.281 -31.672 0.329 1 98.69 150 PHE A C 1
ATOM 1130 O O . PHE A 1 150 ? 10.312 -31.641 1.093 1 98.69 150 PHE A O 1
ATOM 1137 N N . TYR A 1 151 ? 11.359 -32.531 -0.615 1 98.81 151 TYR A N 1
ATOM 1138 C CA . TYR A 1 151 ? 10.203 -33.312 -1.047 1 98.81 151 TYR A CA 1
ATOM 1139 C C . TYR A 1 151 ? 10.148 -34.656 -0.318 1 98.81 151 TYR A C 1
ATOM 1141 O O . TYR A 1 151 ? 9.133 -35.344 -0.349 1 98.81 151 TYR A O 1
ATOM 1149 N N . THR A 1 152 ? 11.234 -35.031 0.323 1 98.56 152 THR A N 1
ATOM 1150 C CA . THR A 1 152 ? 11.281 -36.438 0.776 1 98.56 152 THR A CA 1
ATOM 1151 C C . THR A 1 152 ? 11.578 -36.5 2.271 1 98.56 152 THR A C 1
ATOM 1153 O O . THR A 1 152 ? 11.195 -37.469 2.941 1 98.56 152 THR A O 1
ATOM 1156 N N . ASP A 1 153 ? 12.297 -35.5 2.756 1 98.5 153 ASP A N 1
ATOM 1157 C CA . ASP A 1 153 ? 12.664 -35.531 4.168 1 98.5 153 ASP A CA 1
ATOM 1158 C C . ASP A 1 153 ? 11.445 -35.312 5.062 1 98.5 153 ASP A C 1
ATOM 1160 O O . ASP A 1 153 ? 10.758 -34.312 4.926 1 98.5 153 ASP A O 1
ATOM 1164 N N . GLU A 1 154 ? 11.258 -36.219 6.031 1 98.38 154 GLU A N 1
ATOM 1165 C CA . GLU A 1 154 ? 10.031 -36.188 6.832 1 98.38 154 GLU A CA 1
ATOM 1166 C C . GLU A 1 154 ? 10 -34.969 7.746 1 98.38 154 GLU A C 1
ATOM 1168 O O . GLU A 1 154 ? 8.93 -34.406 8.016 1 98.38 154 GLU A O 1
ATOM 1173 N N . LYS A 1 155 ? 11.109 -34.5 8.281 1 98 155 LYS A N 1
ATOM 1174 C CA . LYS A 1 155 ? 11.156 -33.312 9.125 1 98 155 LYS A CA 1
ATOM 1175 C C . LYS A 1 155 ? 10.805 -32.062 8.328 1 98 155 LYS A C 1
ATOM 1177 O O . LYS A 1 155 ? 10.102 -31.156 8.828 1 98 155 LYS A O 1
ATOM 1182 N N . ILE A 1 156 ? 11.336 -32.031 7.199 1 98.44 156 ILE A N 1
ATOM 1183 C CA . ILE A 1 156 ? 11.109 -30.859 6.332 1 98.44 156 ILE A CA 1
ATOM 1184 C C . ILE A 1 156 ? 9.648 -30.828 5.895 1 98.44 156 ILE A C 1
ATOM 1186 O O . ILE A 1 156 ? 9 -29.781 5.949 1 98.44 156 ILE A O 1
ATOM 1190 N N . LYS A 1 157 ? 9.086 -31.984 5.453 1 98.69 157 LYS A N 1
ATOM 1191 C CA . LYS A 1 157 ? 7.672 -32.062 5.113 1 98.69 157 LYS A CA 1
ATOM 1192 C C . LYS A 1 157 ? 6.797 -31.641 6.285 1 98.69 157 LYS A C 1
ATOM 1194 O O . LYS A 1 157 ? 5.793 -30.938 6.098 1 98.69 157 LYS A O 1
ATOM 1199 N N . ALA A 1 158 ? 7.172 -32.031 7.473 1 98.5 158 ALA A N 1
ATOM 1200 C CA . ALA A 1 158 ? 6.402 -31.672 8.664 1 98.5 158 ALA A CA 1
ATOM 1201 C C . ALA A 1 158 ? 6.41 -30.156 8.891 1 98.5 158 ALA A C 1
ATOM 1203 O O . ALA A 1 158 ? 5.395 -29.578 9.281 1 98.5 158 ALA A O 1
ATOM 1204 N N . ALA A 1 159 ? 7.562 -29.516 8.711 1 98.19 159 ALA A N 1
ATOM 1205 C CA . ALA A 1 159 ? 7.656 -28.078 8.859 1 98.19 159 ALA A CA 1
ATOM 1206 C C . ALA A 1 159 ? 6.781 -27.359 7.844 1 98.19 159 ALA A C 1
ATOM 1208 O O . ALA A 1 159 ? 6.098 -26.375 8.172 1 98.19 159 ALA A O 1
ATOM 1209 N N . TYR A 1 160 ? 6.812 -27.766 6.598 1 98.5 160 TYR A N 1
ATOM 1210 C CA . TYR A 1 160 ? 5.949 -27.219 5.559 1 98.5 160 TYR A CA 1
ATOM 1211 C C . TYR A 1 160 ? 4.48 -27.375 5.93 1 98.5 160 TYR A C 1
ATOM 1213 O O . TYR A 1 160 ? 3.701 -26.422 5.816 1 98.5 160 TYR A O 1
ATOM 1221 N N . LYS A 1 161 ? 4.102 -28.562 6.391 1 98.69 161 LYS A N 1
ATOM 1222 C CA . LYS A 1 161 ? 2.715 -28.844 6.766 1 98.69 161 LYS A CA 1
ATOM 1223 C C . LYS A 1 161 ? 2.275 -27.953 7.926 1 98.69 161 LYS A C 1
ATOM 1225 O O . LYS A 1 161 ? 1.132 -27.484 7.961 1 98.69 161 LYS A O 1
ATOM 1230 N N . ASN A 1 162 ? 3.197 -27.688 8.812 1 98.25 162 ASN A N 1
ATOM 1231 C CA . ASN A 1 162 ? 2.875 -26.797 9.93 1 98.25 162 ASN A CA 1
ATOM 1232 C C . ASN A 1 162 ? 2.578 -25.375 9.445 1 98.25 162 ASN A C 1
ATOM 1234 O O . ASN A 1 162 ? 1.632 -24.734 9.914 1 98.25 162 ASN A O 1
ATOM 1238 N N . PHE A 1 163 ? 3.426 -24.922 8.555 1 98.25 163 PHE A N 1
ATOM 1239 C CA . PHE A 1 163 ? 3.205 -23.594 7.98 1 98.25 163 PHE A CA 1
ATOM 1240 C C . PHE A 1 163 ? 1.86 -23.531 7.27 1 98.25 163 PHE A C 1
ATOM 1242 O O . PHE A 1 163 ? 1.06 -22.625 7.527 1 98.25 163 PHE A O 1
ATOM 1249 N N . VAL A 1 164 ? 1.573 -24.484 6.484 1 98.56 164 VAL A N 1
ATOM 1250 C CA . VAL A 1 164 ? 0.356 -24.547 5.684 1 98.56 164 VAL A CA 1
ATOM 1251 C C . VAL A 1 164 ? -0.863 -24.625 6.602 1 98.56 164 VAL A C 1
ATOM 1253 O O . VAL A 1 164 ? -1.863 -23.938 6.375 1 98.56 164 VAL A O 1
ATOM 1256 N N . LYS A 1 165 ? -0.805 -25.438 7.594 1 98.44 165 LYS A N 1
ATOM 1257 C CA . LYS A 1 165 ? -1.923 -25.578 8.523 1 98.44 165 LYS A CA 1
ATOM 1258 C C . LYS A 1 165 ? -2.293 -24.234 9.141 1 98.44 165 LYS A C 1
ATOM 1260 O O . LYS A 1 165 ? -3.467 -23.859 9.164 1 98.44 165 LYS A O 1
ATOM 1265 N N . THR A 1 166 ? -1.259 -23.578 9.617 1 97.94 166 THR A N 1
ATOM 1266 C CA . THR A 1 166 ? -1.502 -22.281 10.258 1 97.94 166 THR A CA 1
ATOM 1267 C C . THR A 1 166 ? -2.092 -21.297 9.266 1 97.94 166 THR A C 1
ATOM 1269 O O . THR A 1 166 ? -3.057 -20.594 9.578 1 97.94 166 THR A O 1
ATOM 1272 N N . PHE A 1 167 ? -1.556 -21.203 8.07 1 97.38 167 PHE A N 1
ATOM 1273 C CA . PHE A 1 167 ? -1.991 -20.281 7.043 1 97.38 167 PHE A CA 1
ATOM 1274 C C . PHE A 1 167 ? -3.404 -20.609 6.578 1 97.38 167 PHE A C 1
ATOM 1276 O O . PHE A 1 167 ? -4.301 -19.75 6.652 1 97.38 167 PHE A O 1
ATOM 1283 N N . VAL A 1 168 ? -3.67 -21.812 6.199 1 97.88 168 VAL A N 1
ATOM 1284 C CA . VAL A 1 168 ? -4.914 -22.25 5.574 1 97.88 168 VAL A CA 1
ATOM 1285 C C . VAL A 1 168 ? -6.059 -22.172 6.578 1 97.88 168 VAL A C 1
ATOM 1287 O O . VAL A 1 168 ? -7.145 -21.688 6.258 1 97.88 168 VAL A O 1
ATOM 1290 N N . THR A 1 169 ? -5.871 -22.594 7.785 1 97.38 169 THR A N 1
ATOM 1291 C CA . THR A 1 169 ? -6.949 -22.625 8.766 1 97.38 169 THR A CA 1
ATOM 1292 C C . THR A 1 169 ? -7.41 -21.219 9.117 1 97.38 169 THR A C 1
ATOM 1294 O O . THR A 1 169 ? -8.578 -21 9.445 1 97.38 169 THR A O 1
ATOM 1297 N N . ARG A 1 170 ? -6.52 -20.312 8.969 1 95 170 ARG A N 1
ATOM 1298 C CA . ARG A 1 170 ? -6.871 -18.922 9.25 1 95 170 ARG A CA 1
ATOM 1299 C C . ARG A 1 170 ? -7.859 -18.391 8.219 1 95 170 ARG A C 1
ATOM 1301 O O . ARG A 1 170 ? -8.672 -17.516 8.523 1 95 170 ARG A O 1
ATOM 1308 N N . TYR A 1 171 ? -7.832 -18.953 7.027 1 95.25 171 TYR A N 1
ATOM 1309 C CA . TYR A 1 171 ? -8.586 -18.359 5.93 1 95.25 171 TYR A CA 1
ATOM 1310 C C . TYR A 1 171 ? -9.562 -19.359 5.336 1 95.25 171 TYR A C 1
ATOM 1312 O O . TYR A 1 171 ? -10 -19.219 4.191 1 95.25 171 TYR A O 1
ATOM 1320 N N . THR A 1 172 ? -9.938 -20.422 6.012 1 95.19 172 THR A N 1
ATOM 1321 C CA . THR A 1 172 ? -10.758 -21.5 5.488 1 95.19 172 THR A CA 1
ATOM 1322 C C . THR A 1 172 ? -12.102 -20.969 4.996 1 95.19 172 THR A C 1
ATOM 1324 O O . THR A 1 172 ? -12.695 -21.531 4.07 1 95.19 172 THR A O 1
ATOM 1327 N N . HIS A 1 173 ? -12.57 -19.875 5.5 1 91.88 173 HIS A N 1
ATOM 1328 C CA . HIS A 1 173 ? -13.891 -19.375 5.133 1 91.88 173 HIS A CA 1
ATOM 1329 C C . HIS A 1 173 ? -13.781 -18.078 4.348 1 91.88 173 HIS A C 1
ATOM 1331 O O . HIS A 1 173 ? -14.789 -17.391 4.125 1 91.88 173 HIS A O 1
ATOM 1337 N N . GLU A 1 174 ? -12.609 -17.719 4 1 92.31 174 GLU A N 1
ATOM 1338 C CA . GLU A 1 174 ? -12.406 -16.484 3.266 1 92.31 174 GLU A CA 1
ATOM 1339 C C . GLU A 1 174 ? -12.594 -16.688 1.765 1 92.31 174 GLU A C 1
ATOM 1341 O O . GLU A 1 174 ? -11.68 -17.125 1.072 1 92.31 174 GLU A O 1
ATOM 1346 N N . GLU A 1 175 ? -13.648 -16.234 1.221 1 92.38 175 GLU A N 1
ATOM 1347 C CA . GLU A 1 175 ? -14.055 -16.516 -0.155 1 92.38 175 GLU A CA 1
ATOM 1348 C C . GLU A 1 175 ? -13.195 -15.727 -1.147 1 92.38 175 GLU A C 1
ATOM 1350 O O . GLU A 1 175 ? -13.219 -16 -2.35 1 92.38 175 GLU A O 1
ATOM 1355 N N . THR A 1 176 ? -12.453 -14.68 -0.718 1 90.88 176 THR A N 1
ATOM 1356 C CA . THR A 1 176 ? -11.586 -13.875 -1.575 1 90.88 176 THR A CA 1
ATOM 1357 C C . THR A 1 176 ? -10.43 -14.719 -2.117 1 90.88 176 THR A C 1
ATOM 1359 O O . THR A 1 176 ? -9.883 -14.414 -3.178 1 90.88 176 THR A O 1
ATOM 1362 N N . ILE A 1 177 ? -10.094 -15.805 -1.381 1 94.75 177 ILE A N 1
ATOM 1363 C CA . ILE A 1 177 ? -9.07 -16.734 -1.862 1 94.75 177 ILE A CA 1
ATOM 1364 C C . ILE A 1 177 ? -9.672 -17.656 -2.92 1 94.75 177 ILE A C 1
ATOM 1366 O O . ILE A 1 177 ? -10.68 -18.328 -2.67 1 94.75 177 ILE A O 1
ATOM 1370 N N . MET A 1 178 ? -9.086 -17.609 -4.086 1 94.94 178 MET A N 1
ATOM 1371 C CA . MET A 1 178 ? -9.5 -18.531 -5.137 1 94.94 178 MET A CA 1
ATOM 1372 C C . MET A 1 178 ? -8.805 -19.875 -4.988 1 94.94 178 MET A C 1
ATOM 1374 O O . MET A 1 178 ? -9.445 -20.922 -5.066 1 94.94 178 MET A O 1
ATOM 1378 N N . ALA A 1 179 ? -7.543 -19.797 -4.762 1 97.31 179 ALA A N 1
ATOM 1379 C CA . ALA A 1 179 ? -6.801 -21.047 -4.785 1 97.31 179 ALA A CA 1
ATOM 1380 C C . ALA A 1 179 ? -5.543 -20.969 -3.924 1 97.31 179 ALA A C 1
ATOM 1382 O O . ALA A 1 179 ? -4.879 -19.922 -3.883 1 97.31 179 ALA A O 1
ATOM 1383 N N . TRP A 1 180 ? -5.281 -22.094 -3.316 1 98.44 180 TRP A N 1
ATOM 1384 C CA . TRP A 1 180 ? -3.969 -22.344 -2.734 1 98.44 180 TRP A CA 1
ATOM 1385 C C . TRP A 1 180 ? -3.061 -23.062 -3.732 1 98.44 180 TRP A C 1
ATOM 1387 O O . TRP A 1 180 ? -3.51 -23.922 -4.484 1 98.44 180 TRP A O 1
ATOM 1397 N N . GLN A 1 181 ? -1.786 -22.703 -3.678 1 98.62 181 GLN A N 1
ATOM 1398 C CA . GLN A 1 181 ? -0.817 -23.438 -4.48 1 98.62 181 GLN A CA 1
ATOM 1399 C C . GLN A 1 181 ? 0.282 -24.031 -3.604 1 98.62 181 GLN A C 1
ATOM 1401 O O . GLN A 1 181 ? 0.718 -23.406 -2.635 1 98.62 181 GLN A O 1
ATOM 1406 N N . LEU A 1 182 ? 0.711 -25.203 -3.996 1 98.81 182 LEU A N 1
ATOM 1407 C CA . LEU A 1 182 ? 1.681 -25.953 -3.209 1 98.81 182 LEU A CA 1
ATOM 1408 C C . LEU A 1 182 ? 3.031 -25.25 -3.188 1 98.81 182 LEU A C 1
ATOM 1410 O O . LEU A 1 182 ? 3.711 -25.219 -2.158 1 98.81 182 LEU A O 1
ATOM 1414 N N . CYS A 1 183 ? 3.473 -24.734 -4.285 1 98.06 183 CYS A N 1
ATOM 1415 C CA . CYS A 1 183 ? 4.754 -24.047 -4.402 1 98.06 183 CYS A CA 1
ATOM 1416 C C . CYS A 1 183 ? 4.773 -23.141 -5.617 1 98.06 183 CYS A C 1
ATOM 1418 O O . CYS A 1 183 ? 3.893 -23.219 -6.477 1 98.06 183 CYS A O 1
ATOM 1420 N N . ASP A 1 184 ? 5.629 -22.156 -5.582 1 97.88 184 ASP A N 1
ATOM 1421 C CA . ASP A 1 184 ? 5.992 -21.406 -6.785 1 97.88 184 ASP A CA 1
ATOM 1422 C C . ASP A 1 184 ? 7.055 -22.156 -7.586 1 97.88 184 ASP A C 1
ATOM 1424 O O . ASP A 1 184 ? 8.234 -22.156 -7.219 1 97.88 184 ASP A O 1
ATOM 1428 N N . GLU A 1 185 ? 6.621 -22.875 -8.594 1 97.75 185 GLU A N 1
ATOM 1429 C CA . GLU A 1 185 ? 7.477 -23.484 -9.617 1 97.75 185 GLU A CA 1
ATOM 1430 C C . GLU A 1 185 ? 8.352 -24.578 -9.023 1 97.75 185 GLU A C 1
ATOM 1432 O O . GLU A 1 185 ? 9.57 -24.594 -9.219 1 97.75 185 GLU A O 1
ATOM 1437 N N . CYS A 1 186 ? 7.715 -25.609 -8.445 1 97.31 186 CYS A N 1
ATOM 1438 C CA . CYS A 1 186 ? 8.414 -26.734 -7.852 1 97.31 186 CYS A CA 1
ATOM 1439 C C . CYS A 1 186 ? 9.219 -27.5 -8.906 1 97.31 186 CYS A C 1
ATOM 1441 O O . CYS A 1 186 ? 8.68 -27.875 -9.953 1 97.31 186 CYS A O 1
ATOM 1443 N N . ARG A 1 187 ? 10.5 -27.688 -8.578 1 97.62 187 ARG A N 1
ATOM 1444 C CA . ARG A 1 187 ? 11.445 -28.453 -9.383 1 97.62 187 ARG A CA 1
ATOM 1445 C C . ARG A 1 187 ? 12.406 -29.25 -8.5 1 97.62 187 ARG A C 1
ATOM 1447 O O . ARG A 1 187 ? 12.531 -28.969 -7.309 1 97.62 187 ARG A O 1
ATOM 1454 N N . CYS A 1 188 ? 13 -30.219 -9.164 1 98.12 188 CYS A N 1
ATOM 1455 C CA . CYS A 1 188 ? 14.062 -30.938 -8.477 1 98.12 188 CYS A CA 1
ATOM 1456 C C . CYS A 1 188 ? 15.266 -30.031 -8.234 1 98.12 188 CYS A C 1
ATOM 1458 O O . CYS A 1 188 ? 16.016 -30.25 -7.285 1 98.12 188 CYS A O 1
ATOM 1460 N N . SER A 1 189 ? 15.414 -29.047 -9.031 1 96.88 189 SER A N 1
ATOM 1461 C CA . SER A 1 189 ? 16.516 -28.094 -8.883 1 96.88 189 SER A CA 1
ATOM 1462 C C . SER A 1 189 ? 15.992 -26.719 -8.484 1 96.88 189 SER A C 1
ATOM 1464 O O . SER A 1 189 ? 14.836 -26.391 -8.75 1 96.88 189 SER A O 1
ATOM 1466 N N . GLY A 1 190 ? 16.828 -25.938 -7.766 1 95.31 190 GLY A N 1
ATOM 1467 C CA . GLY A 1 190 ? 16.531 -24.562 -7.383 1 95.31 190 GLY A CA 1
ATOM 1468 C C . GLY A 1 190 ? 17.625 -23.594 -7.766 1 95.31 190 GLY A C 1
ATOM 1469 O O . GLY A 1 190 ? 18.422 -23.859 -8.664 1 95.31 190 GLY A O 1
ATOM 1470 N N . SER A 1 191 ? 17.562 -22.391 -7.199 1 92.06 191 SER A N 1
ATOM 1471 C CA . SER A 1 191 ? 18.531 -21.359 -7.551 1 92.06 191 SER A CA 1
ATOM 1472 C C . SER A 1 191 ? 19.484 -21.062 -6.391 1 92.06 191 SER A C 1
ATOM 1474 O O . SER A 1 191 ? 20.375 -20.219 -6.5 1 92.06 191 SER A O 1
ATOM 1476 N N . GLY A 1 192 ? 19.25 -21.719 -5.336 1 91 192 GLY A N 1
ATOM 1477 C CA . GLY A 1 192 ? 20.094 -21.469 -4.172 1 91 192 GLY A CA 1
ATOM 1478 C C . GLY A 1 192 ? 21.406 -22.219 -4.219 1 91 192 GLY A C 1
ATOM 1479 O O . GLY A 1 192 ? 21.875 -22.594 -5.297 1 91 192 GLY A O 1
ATOM 1480 N N . THR A 1 193 ? 22.062 -22.406 -3.043 1 92.38 193 THR A N 1
ATOM 1481 C CA . THR A 1 193 ? 23.406 -22.984 -2.953 1 92.38 193 THR A CA 1
ATOM 1482 C C . THR A 1 193 ? 23.328 -24.516 -2.971 1 92.38 193 THR A C 1
ATOM 1484 O O . THR A 1 193 ? 24.328 -25.188 -3.197 1 92.38 193 THR A O 1
ATOM 1487 N N . LEU A 1 194 ? 22.141 -25.062 -2.709 1 96.62 194 LEU A N 1
ATOM 1488 C CA . LEU A 1 194 ? 22.016 -26.516 -2.67 1 96.62 194 LEU A CA 1
ATOM 1489 C C . LEU A 1 194 ? 21.703 -27.078 -4.055 1 96.62 194 LEU A C 1
ATOM 1491 O O . LEU A 1 194 ? 20.797 -26.594 -4.734 1 96.62 194 LEU A O 1
ATOM 1495 N N . LYS A 1 195 ? 22.422 -28.078 -4.395 1 96.81 195 LYS A N 1
ATOM 1496 C CA . LYS A 1 195 ? 22.203 -28.75 -5.676 1 96.81 195 LYS A CA 1
ATOM 1497 C C . LYS A 1 195 ? 21.109 -29.797 -5.57 1 96.81 195 LYS A C 1
ATOM 1499 O O . LYS A 1 195 ? 20.719 -30.188 -4.469 1 96.81 195 LYS A O 1
ATOM 1504 N N . GLU A 1 196 ? 20.625 -30.266 -6.715 1 97.06 196 GLU A N 1
ATOM 1505 C CA . GLU A 1 196 ? 19.75 -31.438 -6.727 1 97.06 196 GLU A CA 1
ATOM 1506 C C . GLU A 1 196 ? 20.531 -32.719 -6.426 1 97.06 196 GLU A C 1
ATOM 1508 O O . GLU A 1 196 ? 21.734 -32.781 -6.684 1 97.06 196 GLU A O 1
ATOM 1513 N N . SER A 1 197 ? 19.922 -33.75 -5.988 1 97.25 197 SER A N 1
ATOM 1514 C CA . SER A 1 197 ? 20.578 -34.969 -5.531 1 97.25 197 SER A CA 1
ATOM 1515 C C . SER A 1 197 ? 20.953 -35.875 -6.707 1 97.25 197 SER A C 1
ATOM 1517 O O . SER A 1 197 ? 21.859 -36.688 -6.594 1 97.25 197 SER A O 1
ATOM 1519 N N . GLY A 1 198 ? 20.281 -35.719 -7.801 1 95.69 198 GLY A N 1
ATOM 1520 C CA . GLY A 1 198 ? 20.422 -36.656 -8.906 1 95.69 198 GLY A CA 1
ATOM 1521 C C . GLY A 1 198 ? 19.422 -37.812 -8.844 1 95.69 198 GLY A C 1
ATOM 1522 O O . GLY A 1 198 ? 19.25 -38.531 -9.82 1 95.69 198 GLY A O 1
ATOM 1523 N N . SER A 1 199 ? 18.734 -37.938 -7.758 1 96.81 199 SER A N 1
ATOM 1524 C CA . SER A 1 199 ? 17.781 -39.031 -7.582 1 96.81 199 SER A CA 1
ATOM 1525 C C . SER A 1 199 ? 16.344 -38.531 -7.656 1 96.81 199 SER A C 1
ATOM 1527 O O . SER A 1 199 ? 15.406 -39.312 -7.625 1 96.81 199 SER A O 1
ATOM 1529 N N . CYS A 1 200 ? 16.172 -37.281 -7.723 1 97.75 200 CYS A N 1
ATOM 1530 C CA . CYS A 1 200 ? 14.844 -36.688 -7.832 1 97.75 200 CYS A CA 1
ATOM 1531 C C . CYS A 1 200 ? 14.242 -36.938 -9.211 1 97.75 200 CYS A C 1
ATOM 1533 O O . CYS A 1 200 ? 14.898 -36.688 -10.227 1 97.75 200 CYS A O 1
ATOM 1535 N N . THR A 1 201 ? 12.992 -37.406 -9.227 1 97.56 201 THR A N 1
ATOM 1536 C CA . THR A 1 201 ? 12.312 -37.781 -10.461 1 97.56 201 THR A CA 1
ATOM 1537 C C . THR A 1 201 ? 10.922 -37.156 -10.523 1 97.56 201 THR A C 1
ATOM 1539 O O . THR A 1 201 ? 10.508 -36.469 -9.594 1 97.56 201 THR A O 1
ATOM 1542 N N . THR A 1 202 ? 10.234 -37.469 -11.672 1 97.81 202 THR A N 1
ATOM 1543 C CA . THR A 1 202 ? 8.852 -37.031 -11.789 1 97.81 202 THR A CA 1
ATOM 1544 C C . THR A 1 202 ? 7.992 -37.656 -10.703 1 97.81 202 THR A C 1
ATOM 1546 O O . THR A 1 202 ? 7.059 -37.062 -10.195 1 97.81 202 THR A O 1
ATOM 1549 N N . ALA A 1 203 ? 8.297 -38.875 -10.359 1 98.12 203 ALA A N 1
ATOM 1550 C CA . ALA A 1 203 ? 7.547 -39.562 -9.305 1 98.12 203 ALA A CA 1
ATOM 1551 C C . ALA A 1 203 ? 7.746 -38.875 -7.961 1 98.12 203 ALA A C 1
ATOM 1553 O O . ALA A 1 203 ? 6.812 -38.781 -7.164 1 98.12 203 ALA A O 1
ATOM 1554 N N . THR A 1 204 ? 8.969 -38.406 -7.699 1 98.38 204 THR A N 1
ATOM 1555 C CA . THR A 1 204 ? 9.273 -37.719 -6.453 1 98.38 204 THR A CA 1
ATOM 1556 C C . THR A 1 204 ? 8.367 -36.5 -6.273 1 98.38 204 THR A C 1
ATOM 1558 O O . THR A 1 204 ? 7.711 -36.375 -5.238 1 98.38 204 THR A O 1
ATOM 1561 N N . LEU A 1 205 ? 8.32 -35.656 -7.277 1 98.31 205 LEU A N 1
ATOM 1562 C CA . LEU A 1 205 ? 7.516 -34.438 -7.211 1 98.31 205 LEU A CA 1
ATOM 1563 C C . LEU A 1 205 ? 6.027 -34.781 -7.156 1 98.31 205 LEU A C 1
ATOM 1565 O O . LEU A 1 205 ? 5.285 -34.188 -6.371 1 98.31 205 LEU A O 1
ATOM 1569 N N . THR A 1 206 ? 5.602 -35.719 -8.023 1 98.56 206 THR A N 1
ATOM 1570 C CA . THR A 1 206 ? 4.188 -36.094 -8.086 1 98.56 206 THR A CA 1
ATOM 1571 C C . THR A 1 206 ? 3.711 -36.625 -6.746 1 98.56 206 THR A C 1
ATOM 1573 O O . THR A 1 206 ? 2.617 -36.281 -6.289 1 98.56 206 THR A O 1
ATOM 1576 N N . ASP A 1 207 ? 4.527 -37.438 -6.117 1 98.62 207 ASP A N 1
ATOM 1577 C CA . ASP A 1 207 ? 4.172 -38 -4.816 1 98.62 207 ASP A CA 1
ATOM 1578 C C . ASP A 1 207 ? 4.055 -36.906 -3.758 1 98.62 207 ASP A C 1
ATOM 1580 O O . ASP A 1 207 ? 3.141 -36.938 -2.934 1 98.62 207 ASP A O 1
ATOM 1584 N N . TRP A 1 208 ? 4.996 -36.031 -3.736 1 98.81 208 TRP A N 1
ATOM 1585 C CA . TRP A 1 208 ? 4.945 -34.906 -2.793 1 98.81 208 TRP A CA 1
ATOM 1586 C C . TRP A 1 208 ? 3.693 -34.062 -3.014 1 98.81 208 TRP A C 1
ATOM 1588 O O . TRP A 1 208 ? 3.004 -33.719 -2.059 1 98.81 208 TRP A O 1
ATOM 1598 N N . MET A 1 209 ? 3.371 -33.75 -4.258 1 98.81 209 MET A N 1
ATOM 1599 C CA . MET A 1 209 ? 2.197 -32.938 -4.578 1 98.81 209 MET A CA 1
ATOM 1600 C C . MET A 1 209 ? 0.917 -33.656 -4.156 1 98.81 209 MET A C 1
ATOM 1602 O O . MET A 1 209 ? -0.025 -33.031 -3.682 1 98.81 209 MET A O 1
ATOM 1606 N N . ALA A 1 210 ? 0.854 -34.938 -4.414 1 98.81 210 ALA A N 1
ATOM 1607 C CA . ALA A 1 210 ? -0.307 -35.719 -3.988 1 98.81 210 ALA A CA 1
ATOM 1608 C C . ALA A 1 210 ? -0.488 -35.656 -2.475 1 98.81 210 ALA A C 1
ATOM 1610 O O . ALA A 1 210 ? -1.598 -35.438 -1.986 1 98.81 210 ALA A O 1
ATOM 1611 N N . GLU A 1 211 ? 0.601 -35.844 -1.798 1 98.88 211 GLU A N 1
ATOM 1612 C CA . GLU A 1 211 ? 0.564 -35.812 -0.338 1 98.88 211 GLU A CA 1
ATOM 1613 C C . GLU A 1 211 ? 0.134 -34.438 0.174 1 98.88 211 GLU A C 1
ATOM 1615 O O . GLU A 1 211 ? -0.756 -34.344 1.021 1 98.88 211 GLU A O 1
ATOM 1620 N N . MET A 1 212 ? 0.732 -33.406 -0.335 1 98.88 212 MET A N 1
ATOM 1621 C CA . MET A 1 212 ? 0.501 -32.062 0.191 1 98.88 212 MET A CA 1
ATOM 1622 C C . MET A 1 212 ? -0.872 -31.531 -0.224 1 98.88 212 MET A C 1
ATOM 1624 O O . MET A 1 212 ? -1.53 -30.828 0.541 1 98.88 212 MET A O 1
ATOM 1628 N N . SER A 1 213 ? -1.294 -31.797 -1.463 1 98.81 213 SER A N 1
ATOM 1629 C CA . SER A 1 213 ? -2.635 -31.375 -1.867 1 98.81 213 SER A CA 1
ATOM 1630 C C . SER A 1 213 ? -3.703 -32.062 -1.029 1 98.81 213 SER A C 1
ATOM 1632 O O . SER A 1 213 ? -4.695 -31.453 -0.642 1 98.81 213 SER A O 1
ATOM 1634 N N . SER A 1 214 ? -3.523 -33.344 -0.788 1 98.75 214 SER A N 1
ATOM 1635 C CA . SER A 1 214 ? -4.441 -34.094 0.084 1 98.75 214 SER A CA 1
ATOM 1636 C C . SER A 1 214 ? -4.48 -33.469 1.479 1 98.75 214 SER A C 1
ATOM 1638 O O . SER A 1 214 ? -5.551 -33.344 2.08 1 98.75 214 SER A O 1
ATOM 1640 N N . TYR A 1 215 ? -3.359 -33.156 1.966 1 98.81 215 TYR A N 1
ATOM 1641 C CA . TYR A 1 215 ? -3.283 -32.531 3.281 1 98.81 215 TYR A CA 1
ATOM 1642 C C . TYR A 1 215 ? -4.066 -31.234 3.307 1 98.81 215 TYR A C 1
ATOM 1644 O O . TYR A 1 215 ? -4.859 -30.984 4.223 1 98.81 215 TYR A O 1
ATOM 1652 N N . ILE A 1 216 ? -3.828 -30.344 2.318 1 98.75 216 ILE A N 1
ATOM 1653 C CA . ILE A 1 216 ? -4.527 -29.062 2.268 1 98.75 216 ILE A CA 1
ATOM 1654 C C . ILE A 1 216 ? -6.035 -29.297 2.199 1 98.75 216 ILE A C 1
ATOM 1656 O O . ILE A 1 216 ? -6.805 -28.641 2.904 1 98.75 216 ILE A O 1
ATOM 1660 N N . LYS A 1 217 ? -6.508 -30.297 1.404 1 98.5 217 LYS A N 1
ATOM 1661 C CA . LYS A 1 217 ? -7.934 -30.578 1.26 1 98.5 217 LYS A CA 1
ATOM 1662 C C . LYS A 1 217 ? -8.523 -31.109 2.568 1 98.5 217 LYS A C 1
ATOM 1664 O O . LYS A 1 217 ? -9.703 -30.891 2.85 1 98.5 217 LYS A O 1
ATOM 1669 N N . SER A 1 218 ? -7.75 -31.75 3.363 1 98.56 218 SER A N 1
ATOM 1670 C CA . SER A 1 218 ? -8.227 -32.219 4.664 1 98.56 218 SER A CA 1
ATOM 1671 C C . SER A 1 218 ? -8.469 -31.031 5.609 1 98.56 218 SER A C 1
ATOM 1673 O O . SER A 1 218 ? -9.242 -31.141 6.562 1 98.56 218 SER A O 1
ATOM 1675 N N . LEU A 1 219 ? -7.793 -29.953 5.422 1 98.19 219 LEU A N 1
ATOM 1676 C CA . LEU A 1 219 ? -7.926 -28.766 6.246 1 98.19 219 LEU A CA 1
ATOM 1677 C C . LEU A 1 219 ? -9.016 -27.844 5.707 1 98.19 219 LEU A C 1
ATOM 1679 O O . LEU A 1 219 ? -9.711 -27.172 6.477 1 98.19 219 LEU A O 1
ATOM 1683 N N . ASP A 1 220 ? -9.109 -27.766 4.395 1 97.62 220 ASP A N 1
ATOM 1684 C CA . ASP A 1 220 ? -9.914 -26.781 3.682 1 97.62 220 ASP A CA 1
ATOM 1685 C C . ASP A 1 220 ? -10.477 -27.359 2.389 1 97.62 220 ASP A C 1
ATOM 1687 O O . ASP A 1 220 ? -9.781 -27.406 1.37 1 97.62 220 ASP A O 1
ATOM 1691 N N . SER A 1 221 ? -11.742 -27.688 2.375 1 95.12 221 SER A N 1
ATOM 1692 C CA . SER A 1 221 ? -12.375 -28.266 1.193 1 95.12 221 SER A CA 1
ATOM 1693 C C . SER A 1 221 ? -13.078 -27.188 0.37 1 95.12 221 SER A C 1
ATOM 1695 O O . SER A 1 221 ? -13.617 -27.469 -0.704 1 95.12 221 SER A O 1
ATOM 1697 N N . ASN A 1 222 ? -13.039 -25.953 0.88 1 93 222 ASN A N 1
ATOM 1698 C CA . ASN A 1 222 ? -13.766 -24.859 0.234 1 93 222 ASN A CA 1
ATOM 1699 C C . ASN A 1 222 ? -12.992 -24.297 -0.956 1 93 222 ASN A C 1
ATOM 1701 O O . ASN A 1 222 ? -13.594 -23.828 -1.929 1 93 222 ASN A O 1
ATOM 1705 N N . HIS A 1 223 ? -11.68 -24.219 -0.891 1 96.88 223 HIS A N 1
ATOM 1706 C CA . HIS A 1 223 ? -10.867 -23.531 -1.883 1 96.88 223 HIS A CA 1
ATOM 1707 C C . HIS A 1 223 ? -10.234 -24.516 -2.857 1 96.88 223 HIS A C 1
ATOM 1709 O O . HIS A 1 223 ? -10.055 -25.688 -2.531 1 96.88 223 HIS A O 1
ATOM 1715 N N . LEU A 1 224 ? -9.922 -24 -4.062 1 97.88 224 LEU A N 1
ATOM 1716 C CA . LEU A 1 224 ? -9.195 -24.797 -5.047 1 97.88 224 LEU A CA 1
ATOM 1717 C C . LEU A 1 224 ? -7.746 -25 -4.613 1 97.88 224 LEU A C 1
ATOM 1719 O O . LEU A 1 224 ? -7.191 -24.188 -3.867 1 97.88 224 LEU A O 1
ATOM 1723 N N . VAL A 1 225 ? -7.207 -26.094 -5.082 1 98.62 225 VAL A N 1
ATOM 1724 C CA . VAL A 1 225 ? -5.793 -26.391 -4.887 1 98.62 225 VAL A CA 1
ATOM 1725 C C . VAL A 1 225 ? -5.133 -26.656 -6.238 1 98.62 225 VAL A C 1
ATOM 1727 O O . VAL A 1 225 ? -5.688 -27.375 -7.074 1 98.62 225 VAL A O 1
ATOM 1730 N N . ALA A 1 226 ? -4.016 -26.016 -6.496 1 98.5 226 ALA A N 1
ATOM 1731 C CA . ALA A 1 226 ? -3.205 -26.266 -7.684 1 98.5 226 ALA A CA 1
ATOM 1732 C C . ALA A 1 226 ? -1.735 -26.469 -7.316 1 98.5 226 ALA A C 1
ATOM 1734 O O . ALA A 1 226 ? -1.336 -26.203 -6.18 1 98.5 226 ALA A O 1
ATOM 1735 N N . SER A 1 227 ? -0.972 -26.922 -8.234 1 98.19 227 SER A N 1
ATOM 1736 C CA . SER A 1 227 ? 0.43 -27.219 -7.961 1 98.19 227 SER A CA 1
ATOM 1737 C C . SER A 1 227 ? 1.262 -25.953 -7.875 1 98.19 227 SER A C 1
ATOM 1739 O O . SER A 1 227 ? 2.191 -25.859 -7.07 1 98.19 227 SER A O 1
ATOM 1741 N N . GLY A 1 228 ? 0.961 -24.953 -8.727 1 97.56 228 GLY A N 1
ATOM 1742 C CA . GLY A 1 228 ? 1.805 -23.781 -8.883 1 97.56 228 GLY A CA 1
ATOM 1743 C C . GLY A 1 228 ? 2.994 -24.016 -9.797 1 97.56 228 GLY A C 1
ATOM 1744 O O . GLY A 1 228 ? 3.945 -23.234 -9.797 1 97.56 228 GLY A O 1
ATOM 1745 N N . SER A 1 229 ? 2.918 -25.047 -10.656 1 94.5 229 SER A N 1
ATOM 1746 C CA . SER A 1 229 ? 3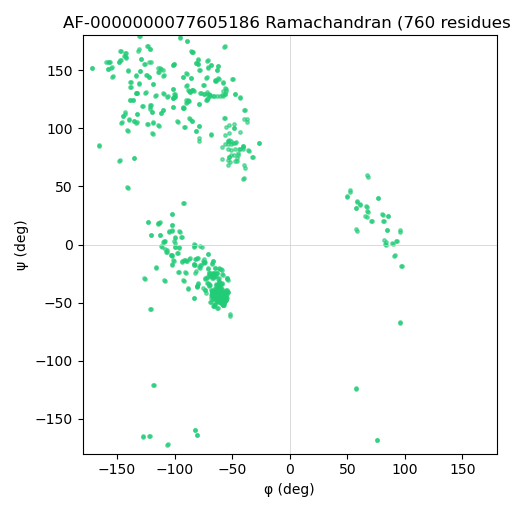.99 -25.531 -11.516 1 94.5 229 SER A CA 1
ATOM 1747 C C . SER A 1 229 ? 4.137 -24.672 -12.766 1 94.5 229 SER A C 1
ATOM 1749 O O . SER A 1 229 ? 3.215 -23.938 -13.133 1 94.5 229 SER A O 1
ATOM 1751 N N . GLU A 1 230 ? 5.312 -24.734 -13.375 1 97.69 230 GLU A N 1
ATOM 1752 C CA . GLU A 1 230 ? 5.52 -24.125 -14.68 1 97.69 230 GLU A CA 1
ATOM 1753 C C . GLU A 1 230 ? 4.844 -24.922 -15.781 1 97.69 230 GLU A C 1
ATOM 1755 O O . GLU A 1 230 ? 4.711 -24.453 -16.906 1 97.69 230 GLU A O 1
ATOM 1760 N N . GLY A 1 231 ? 4.441 -26.156 -15.523 1 98.38 231 GLY A N 1
ATOM 1761 C CA . GLY A 1 231 ? 3.635 -26.922 -16.453 1 98.38 231 GLY A CA 1
ATOM 1762 C C . GLY A 1 231 ? 4.461 -27.656 -17.5 1 98.38 231 GLY A C 1
ATOM 1763 O O . GLY A 1 231 ? 3.973 -27.938 -18.609 1 98.38 231 GLY A O 1
ATOM 1764 N N . PHE A 1 232 ? 5.754 -27.953 -17.203 1 98.56 232 PHE A N 1
ATOM 1765 C CA . PHE A 1 232 ? 6.527 -28.766 -18.125 1 98.56 232 PHE A CA 1
ATOM 1766 C C . PHE A 1 232 ? 5.852 -30.109 -18.359 1 98.56 232 PHE A C 1
ATOM 1768 O O . PHE A 1 232 ? 5.324 -30.719 -17.422 1 98.56 232 PHE A O 1
ATOM 1775 N N . MET A 1 233 ? 5.895 -30.531 -19.594 1 98.25 233 MET A N 1
ATOM 1776 C CA . MET A 1 233 ? 5.25 -31.781 -19.969 1 98.25 233 MET A CA 1
ATOM 1777 C C . MET A 1 233 ? 6.25 -32.938 -19.953 1 98.25 233 MET A C 1
ATOM 1779 O O . MET A 1 233 ? 7.391 -32.75 -19.516 1 98.25 233 MET A O 1
ATOM 1783 N N . ASN A 1 234 ? 5.836 -34.094 -20.219 1 98.12 234 ASN A N 1
ATOM 1784 C CA . ASN A 1 234 ? 6.648 -35.312 -20.297 1 98.12 234 ASN A CA 1
ATOM 1785 C C . ASN A 1 234 ? 6.211 -36.219 -21.438 1 98.12 234 ASN A C 1
ATOM 1787 O O . ASN A 1 234 ? 6.066 -37.406 -21.266 1 98.12 234 ASN A O 1
ATOM 1791 N N . THR A 1 235 ? 6.059 -35.625 -22.594 1 97 235 THR A N 1
ATOM 1792 C CA . THR A 1 235 ? 5.434 -36.344 -23.703 1 97 235 THR A CA 1
ATOM 1793 C C . THR A 1 235 ? 6.426 -36.531 -24.844 1 97 235 THR A C 1
ATOM 1795 O O . THR A 1 235 ? 6.199 -37.344 -25.734 1 97 235 THR A O 1
ATOM 1798 N N . ASP A 1 236 ? 7.48 -35.781 -24.906 1 96.69 236 ASP A N 1
ATOM 1799 C CA . ASP A 1 236 ? 8.492 -35.844 -25.953 1 96.69 236 ASP A CA 1
ATOM 1800 C C . ASP A 1 236 ? 9.891 -35.594 -25.391 1 96.69 236 ASP A C 1
ATOM 1802 O O . ASP A 1 236 ? 10.266 -34.469 -25.094 1 96.69 236 ASP A O 1
ATOM 1806 N N . LYS A 1 237 ? 10.656 -36.594 -25.422 1 95.56 237 LYS A N 1
ATOM 1807 C CA . LYS A 1 237 ? 11.961 -36.531 -24.766 1 95.56 237 LYS A CA 1
ATOM 1808 C C . LYS A 1 237 ? 12.945 -35.688 -25.562 1 95.56 237 LYS A C 1
ATOM 1810 O O . LYS A 1 237 ? 14 -35.312 -25.062 1 95.56 237 LYS A O 1
ATOM 1815 N N . SER A 1 238 ? 12.648 -35.344 -26.797 1 95.06 238 SER A N 1
ATOM 1816 C CA . SER A 1 238 ? 13.57 -34.625 -27.672 1 95.06 238 SER A CA 1
ATOM 1817 C C . SER A 1 238 ? 13.43 -33.125 -27.484 1 95.06 238 SER A C 1
ATOM 1819 O O . SER A 1 238 ? 14.273 -32.375 -27.953 1 95.06 238 SER A O 1
ATOM 1821 N N . VAL A 1 239 ? 12.43 -32.656 -26.828 1 94.81 239 VAL A N 1
ATOM 1822 C CA . VAL A 1 239 ? 12.188 -31.25 -26.625 1 94.81 239 VAL A CA 1
ATOM 1823 C C . VAL A 1 239 ? 12.266 -30.922 -25.125 1 94.81 239 VAL A C 1
ATOM 1825 O O . VAL A 1 239 ? 11.523 -31.5 -24.328 1 94.81 239 VAL A O 1
ATOM 1828 N N . TYR A 1 240 ? 12.992 -30 -24.734 1 94.38 240 TYR A N 1
ATOM 1829 C CA . TYR A 1 240 ? 13.359 -29.734 -23.344 1 94.38 240 TYR A CA 1
ATOM 1830 C C . TYR A 1 240 ? 12.117 -29.656 -22.453 1 94.38 240 TYR A C 1
ATOM 1832 O O . TYR A 1 240 ? 11.891 -30.531 -21.625 1 94.38 240 TYR A O 1
ATOM 1840 N N . VAL A 1 241 ? 11.172 -28.719 -22.672 1 97.12 241 VAL A N 1
ATOM 1841 C CA . VAL A 1 241 ? 10.055 -28.453 -21.781 1 97.12 241 VAL A CA 1
ATOM 1842 C C . VAL A 1 241 ? 9 -29.547 -21.938 1 97.12 241 VAL A C 1
ATOM 1844 O O . VAL A 1 241 ? 8.008 -29.562 -21.203 1 97.12 241 VAL A O 1
ATOM 1847 N N . TYR A 1 242 ? 9.18 -30.531 -22.844 1 97.56 242 TYR A N 1
ATOM 1848 C CA . TYR A 1 242 ? 8.289 -31.672 -23.031 1 97.56 242 TYR A CA 1
ATOM 1849 C C . TYR A 1 242 ? 8.93 -32.969 -22.531 1 97.56 242 TYR A C 1
ATOM 1851 O O . TYR A 1 242 ? 8.344 -34.031 -22.656 1 97.56 242 TYR A O 1
ATOM 1859 N N . SER A 1 243 ? 10.125 -32.844 -21.969 1 96.81 243 SER A N 1
ATOM 1860 C CA . SER A 1 243 ? 10.898 -34.031 -21.625 1 96.81 243 SER A CA 1
ATOM 1861 C C . SER A 1 243 ? 10.781 -34.375 -20.141 1 96.81 243 SER A C 1
ATOM 1863 O O . SER A 1 243 ? 11.398 -35.312 -19.672 1 96.81 243 SER A O 1
ATOM 1865 N N . GLY A 1 244 ? 10 -33.594 -19.375 1 95.69 244 GLY A N 1
ATOM 1866 C CA . GLY A 1 244 ? 9.891 -33.781 -17.938 1 95.69 244 GLY A CA 1
ATOM 1867 C C . GLY A 1 244 ? 11.078 -33.25 -17.172 1 95.69 244 GLY A C 1
ATOM 1868 O O . GLY A 1 244 ? 11.586 -33.906 -16.25 1 95.69 244 GLY A O 1
ATOM 1869 N N . PRO A 1 245 ? 11.562 -32.094 -17.625 1 94.62 245 PRO A N 1
ATOM 1870 C CA . PRO A 1 245 ? 12.797 -31.609 -17 1 94.62 245 PRO A CA 1
ATOM 1871 C C . PRO A 1 245 ? 12.625 -31.281 -15.523 1 94.62 245 PRO A C 1
ATOM 1873 O O . PRO A 1 245 ? 11.578 -30.781 -15.109 1 94.62 245 PRO A O 1
ATOM 1876 N N . SER A 1 246 ? 13.633 -31.625 -14.75 1 96.19 246 SER A N 1
ATOM 1877 C CA . SER A 1 246 ? 13.734 -31.328 -13.328 1 96.19 246 SER A CA 1
ATOM 1878 C C . SER A 1 246 ? 12.555 -31.891 -12.555 1 96.19 246 SER A C 1
ATOM 1880 O O . SER A 1 246 ? 12.047 -31.266 -11.625 1 96.19 246 SER A O 1
ATOM 1882 N N . GLY A 1 247 ? 12.008 -32.969 -12.969 1 97.56 247 GLY A N 1
ATOM 1883 C CA . GLY A 1 247 ? 11.016 -33.75 -12.242 1 97.56 247 GLY A CA 1
ATOM 1884 C C . GLY A 1 247 ? 9.594 -33.312 -12.516 1 97.56 247 GLY A C 1
ATOM 1885 O O . GLY A 1 247 ? 8.648 -33.844 -11.93 1 97.56 247 GLY A O 1
ATOM 1886 N N . VAL A 1 248 ? 9.367 -32.312 -13.375 1 98.12 248 VAL A N 1
ATOM 1887 C CA . VAL A 1 248 ? 8.023 -31.781 -13.617 1 98.12 248 VAL A CA 1
ATOM 1888 C C . VAL A 1 248 ? 7.316 -32.656 -14.664 1 98.12 248 VAL A C 1
ATOM 1890 O O . VAL A 1 248 ? 7.906 -33 -15.688 1 98.12 248 VAL A O 1
ATOM 1893 N N . ASP A 1 249 ? 6.137 -33 -14.391 1 98.62 249 ASP A N 1
ATOM 1894 C CA . ASP A 1 249 ? 5.246 -33.75 -15.281 1 98.62 249 ASP A CA 1
ATOM 1895 C C . ASP A 1 249 ? 3.811 -33.219 -15.172 1 98.62 249 ASP A C 1
ATOM 1897 O O . ASP A 1 249 ? 3.059 -33.625 -14.289 1 98.62 249 ASP A O 1
ATOM 1901 N N . PHE A 1 250 ? 3.465 -32.375 -16.125 1 98.62 250 PHE A N 1
ATOM 1902 C CA . PHE A 1 250 ? 2.205 -31.641 -16.047 1 98.62 250 PHE A CA 1
ATOM 1903 C C . PHE A 1 250 ? 1.024 -32.594 -15.992 1 98.62 250 PHE A C 1
ATOM 1905 O O . PHE A 1 250 ? 0.132 -32.469 -15.156 1 98.62 250 PHE A O 1
ATOM 1912 N N . ASP A 1 251 ? 0.969 -33.594 -16.828 1 98.62 251 ASP A N 1
ATOM 1913 C CA . ASP A 1 251 ? -0.165 -34.5 -16.906 1 98.62 251 ASP A CA 1
ATOM 1914 C C . ASP A 1 251 ? -0.287 -35.344 -15.633 1 98.62 251 ASP A C 1
ATOM 1916 O O . ASP A 1 251 ? -1.389 -35.531 -15.109 1 98.62 251 ASP A O 1
ATOM 1920 N N . ALA A 1 252 ? 0.812 -35.844 -15.18 1 98.56 252 ALA A N 1
ATOM 1921 C CA . ALA A 1 252 ? 0.783 -36.625 -13.945 1 98.56 252 ALA A CA 1
ATOM 1922 C C . ALA A 1 252 ? 0.317 -35.75 -12.766 1 98.56 252 ALA A C 1
ATOM 1924 O O . ALA A 1 252 ? -0.452 -36.219 -11.922 1 98.56 252 ALA A O 1
ATOM 1925 N N . ASN A 1 253 ? 0.842 -34.531 -12.703 1 98.56 253 ASN A N 1
ATOM 1926 C CA . ASN A 1 253 ? 0.452 -33.625 -11.617 1 98.56 253 ASN A CA 1
ATOM 1927 C C . ASN A 1 253 ? -1.033 -33.281 -11.688 1 98.56 253 ASN A C 1
ATOM 1929 O O . ASN A 1 253 ? -1.72 -33.281 -10.664 1 98.56 253 ASN A O 1
ATOM 1933 N N . LEU A 1 254 ? -1.513 -33 -12.898 1 98.38 254 LEU A N 1
ATOM 1934 C CA . LEU A 1 254 ? -2.91 -32.656 -13.109 1 98.38 254 LEU A CA 1
ATOM 1935 C C . LEU A 1 254 ? -3.834 -33.812 -12.758 1 98.38 254 LEU A C 1
ATOM 1937 O O . LEU A 1 254 ? -4.969 -33.594 -12.328 1 98.38 254 LEU A O 1
ATOM 1941 N N . ALA A 1 255 ? -3.393 -35 -12.852 1 98.19 255 ALA A N 1
ATOM 1942 C CA . ALA A 1 255 ? -4.195 -36.219 -12.617 1 98.19 255 ALA A CA 1
ATOM 1943 C C . ALA A 1 255 ? -4.383 -36.469 -11.125 1 98.19 255 ALA A C 1
ATOM 1945 O O . ALA A 1 255 ? -5.227 -37.281 -10.727 1 98.19 255 ALA A O 1
ATOM 1946 N N . ILE A 1 256 ? -3.568 -35.844 -10.336 1 98.38 256 ILE A N 1
ATOM 1947 C CA . ILE A 1 256 ? -3.73 -36 -8.891 1 98.38 256 ILE A CA 1
ATOM 1948 C C . ILE A 1 256 ? -5.141 -35.562 -8.484 1 98.38 256 ILE A C 1
ATOM 1950 O O . ILE A 1 256 ? -5.617 -34.5 -8.875 1 98.38 256 ILE A O 1
ATOM 1954 N N . GLU A 1 257 ? -5.77 -36.375 -7.715 1 97.81 257 GLU A N 1
ATOM 1955 C CA . GLU A 1 257 ? -7.18 -36.188 -7.371 1 97.81 257 GLU A CA 1
ATOM 1956 C C . GLU A 1 257 ? -7.43 -34.812 -6.742 1 97.81 257 GLU A C 1
ATOM 1958 O O . GLU A 1 257 ? -8.391 -34.156 -7.09 1 97.81 257 GLU A O 1
ATOM 1963 N N . ASN A 1 258 ? -6.527 -34.375 -5.844 1 98.25 258 ASN A N 1
ATOM 1964 C CA . ASN A 1 258 ? -6.773 -33.188 -5.031 1 98.25 258 ASN A CA 1
ATOM 1965 C C . ASN A 1 258 ? -6.188 -31.922 -5.684 1 98.25 258 ASN A C 1
ATOM 1967 O O . ASN A 1 258 ? -6.172 -30.859 -5.074 1 98.25 258 ASN A O 1
ATOM 1971 N N . ILE A 1 259 ? -5.691 -32.031 -6.875 1 98.62 259 ILE A N 1
ATOM 1972 C CA . ILE A 1 259 ? -5.367 -30.891 -7.707 1 98.62 259 ILE A CA 1
ATOM 1973 C C . ILE A 1 259 ? -6.582 -30.5 -8.555 1 98.62 259 ILE A C 1
ATOM 1975 O O . ILE A 1 259 ? -7.062 -31.312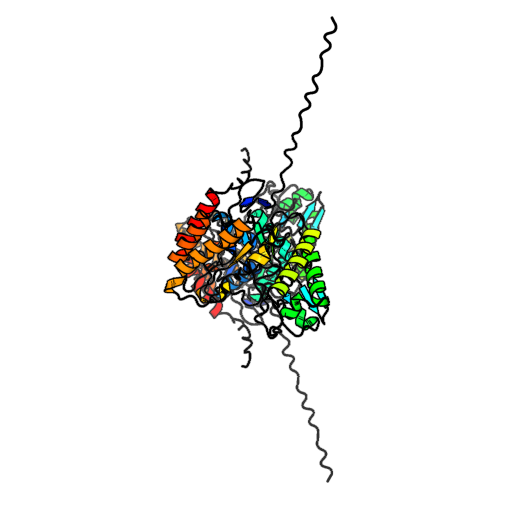 -9.359 1 98.62 259 ILE A O 1
ATOM 1979 N N . ASP A 1 260 ? -7.023 -29.281 -8.406 1 98.31 260 ASP A N 1
ATOM 1980 C CA . ASP A 1 260 ? -8.312 -28.891 -8.977 1 98.31 260 ASP A CA 1
ATOM 1981 C C . ASP A 1 260 ? -8.141 -28.312 -10.375 1 98.31 260 ASP A C 1
ATOM 1983 O O . ASP A 1 260 ? -9.062 -28.375 -11.195 1 98.31 260 ASP A O 1
ATOM 1987 N N . TYR A 1 261 ? -7.062 -27.688 -10.641 1 98 261 TYR A N 1
ATOM 1988 C CA . TYR A 1 261 ? -6.785 -27.156 -11.961 1 98 261 TYR A CA 1
ATOM 1989 C C . TYR A 1 261 ? -5.289 -27.172 -12.258 1 98 261 TYR A C 1
ATOM 1991 O O . TYR A 1 261 ? -4.473 -27.297 -11.352 1 98 261 TYR A O 1
ATOM 1999 N N . GLY A 1 262 ? -4.969 -27.172 -13.531 1 98.44 262 GLY A N 1
ATOM 2000 C CA . GLY A 1 262 ? -3.572 -27.172 -13.945 1 98.44 262 GLY A CA 1
ATOM 2001 C C . GLY A 1 262 ? -3.01 -25.781 -14.164 1 98.44 262 GLY A C 1
ATOM 2002 O O . GLY A 1 262 ? -3.5 -25.047 -15.016 1 98.44 262 GLY A O 1
ATOM 2003 N N . ALA A 1 263 ? -2.01 -25.375 -13.398 1 97.88 263 ALA A N 1
ATOM 2004 C CA . ALA A 1 263 ? -1.254 -24.141 -13.617 1 97.88 263 ALA A CA 1
ATOM 2005 C C . ALA A 1 263 ? -0.064 -24.391 -14.539 1 97.88 263 ALA A C 1
ATOM 2007 O O . ALA A 1 263 ? 0.623 -25.406 -14.422 1 97.88 263 ALA A O 1
ATOM 2008 N N . TYR A 1 264 ? 0.141 -23.516 -15.438 1 98.56 264 TYR A N 1
ATOM 2009 C CA . TYR A 1 264 ? 1.326 -23.578 -16.281 1 98.56 264 TYR A CA 1
ATOM 2010 C C . TYR A 1 264 ? 1.807 -22.188 -16.672 1 98.56 264 TYR A C 1
ATOM 2012 O O . TYR A 1 264 ? 1.074 -21.203 -16.516 1 98.56 264 TYR A O 1
ATOM 2020 N N . HIS A 1 265 ? 3.092 -22.094 -17.047 1 98.69 265 HIS A N 1
ATOM 2021 C CA . HIS A 1 265 ? 3.734 -20.828 -17.391 1 98.69 265 HIS A CA 1
ATOM 2022 C C . HIS A 1 265 ? 4.277 -20.875 -18.812 1 98.69 265 HIS A C 1
ATOM 2024 O O . HIS A 1 265 ? 4.293 -21.938 -19.453 1 98.69 265 HIS A O 1
ATOM 2030 N N . ALA A 1 266 ? 4.672 -19.719 -19.359 1 98.44 266 ALA A N 1
ATOM 2031 C CA . ALA A 1 266 ? 5.273 -19.672 -20.688 1 98.44 266 ALA A CA 1
ATOM 2032 C C . ALA A 1 266 ? 6.355 -18.594 -20.75 1 98.44 266 ALA A C 1
ATOM 2034 O O . ALA A 1 266 ? 6.059 -17.406 -20.719 1 98.44 266 ALA A O 1
ATOM 2035 N N . TYR A 1 267 ? 7.57 -19.031 -20.859 1 97.62 267 TYR A N 1
ATOM 2036 C CA . TYR A 1 267 ? 8.734 -18.172 -21.047 1 97.62 267 TYR A CA 1
ATOM 2037 C C . TYR A 1 267 ? 9.656 -18.719 -22.125 1 97.62 267 TYR A C 1
ATOM 2039 O O . TYR A 1 267 ? 10.781 -19.141 -21.828 1 97.62 267 TYR A O 1
ATOM 2047 N N . PRO A 1 268 ? 9.305 -18.609 -23.359 1 97 268 PRO A N 1
ATOM 2048 C CA . PRO A 1 268 ? 10.078 -19.234 -24.422 1 97 268 PRO A CA 1
ATOM 2049 C C . PRO A 1 268 ? 11.516 -18.703 -24.5 1 97 268 PRO A C 1
ATOM 2051 O O . PRO A 1 268 ? 12.438 -19.469 -24.812 1 97 268 PRO A O 1
ATOM 2054 N N . ASP A 1 269 ? 11.742 -17.438 -24.188 1 94.62 269 ASP A N 1
ATOM 2055 C CA . ASP A 1 269 ? 13.07 -16.859 -24.328 1 94.62 269 ASP A CA 1
ATOM 2056 C C . ASP A 1 269 ? 14.047 -17.5 -23.344 1 94.62 269 ASP A C 1
ATOM 2058 O O . ASP A 1 269 ? 15.258 -17.531 -23.578 1 94.62 269 ASP A O 1
ATOM 2062 N N . THR A 1 270 ? 13.562 -18.016 -22.25 1 94.31 270 THR A N 1
ATOM 2063 C CA . THR A 1 270 ? 14.453 -18.641 -21.281 1 94.31 270 THR A CA 1
ATOM 2064 C C . THR A 1 270 ? 14.438 -20.156 -21.438 1 94.31 270 THR A C 1
ATOM 2066 O O . THR A 1 270 ? 15.211 -20.859 -20.781 1 94.31 270 THR A O 1
ATOM 2069 N N . TRP A 1 271 ? 13.602 -20.672 -22.375 1 96.38 271 TRP A N 1
ATOM 2070 C CA . TRP A 1 271 ? 13.461 -22.109 -22.516 1 96.38 271 TRP A CA 1
ATOM 2071 C C . TRP A 1 271 ? 14.031 -22.594 -23.859 1 96.38 271 TRP A C 1
ATOM 2073 O O . TRP A 1 271 ? 13.633 -23.641 -24.375 1 96.38 271 TRP A O 1
ATOM 2083 N N . GLY A 1 272 ? 14.859 -21.75 -24.422 1 92.75 272 GLY A N 1
ATOM 2084 C CA . GLY A 1 272 ? 15.617 -22.156 -25.594 1 92.75 272 GLY A CA 1
ATOM 2085 C C . GLY A 1 272 ? 14.852 -22 -26.891 1 92.75 272 GLY A C 1
ATOM 2086 O O . GLY A 1 272 ? 15.234 -22.547 -27.922 1 92.75 272 GLY A O 1
ATOM 2087 N N . VAL A 1 273 ? 13.75 -21.312 -26.859 1 95.75 273 VAL A N 1
ATOM 2088 C CA . VAL A 1 273 ? 12.977 -21.047 -28.078 1 95.75 273 VAL A CA 1
ATOM 2089 C C . VAL A 1 273 ? 13.5 -19.797 -28.766 1 95.75 273 VAL A C 1
ATOM 2091 O O . VAL A 1 273 ? 13.703 -18.766 -28.125 1 95.75 273 VAL A O 1
ATOM 2094 N N . ALA A 1 274 ? 13.742 -19.906 -30.094 1 94.06 274 ALA A N 1
ATOM 2095 C CA . ALA A 1 274 ? 14.195 -18.75 -30.859 1 94.06 274 ALA A CA 1
ATOM 2096 C C . ALA A 1 274 ? 13.148 -17.641 -30.844 1 94.06 274 ALA A C 1
ATOM 2098 O O . ALA A 1 274 ? 11.945 -17.906 -30.922 1 94.06 274 ALA A O 1
ATOM 2099 N N . THR A 1 275 ? 13.609 -16.438 -30.797 1 92.94 275 THR A N 1
ATOM 2100 C CA . THR A 1 275 ? 12.727 -15.273 -30.719 1 92.94 275 THR A CA 1
ATOM 2101 C C . THR A 1 275 ? 11.703 -15.289 -31.844 1 92.94 275 THR A C 1
ATOM 2103 O O . THR A 1 275 ? 10.523 -15.016 -31.625 1 92.94 275 THR A O 1
ATOM 2106 N N . SER A 1 276 ? 12.148 -15.648 -33 1 93.81 276 SER A N 1
ATOM 2107 C CA . SER A 1 276 ? 11.297 -15.641 -34.188 1 93.81 276 SER A CA 1
ATOM 2108 C C . SER A 1 276 ? 10.203 -16.703 -34.094 1 93.81 276 SER A C 1
ATOM 2110 O O . SER A 1 276 ? 9.203 -16.641 -34.812 1 93.81 276 SER A O 1
ATOM 2112 N N . GLU A 1 277 ? 10.352 -17.656 -33.219 1 96.38 277 GLU A N 1
ATOM 2113 C CA . GLU A 1 277 ? 9.414 -18.766 -33.094 1 96.38 277 GLU A CA 1
ATOM 2114 C C . GLU A 1 277 ? 8.547 -18.641 -31.859 1 96.38 277 GLU A C 1
ATOM 2116 O O . GLU A 1 277 ? 7.648 -19.453 -31.641 1 96.38 277 GLU A O 1
ATOM 2121 N N . SER A 1 278 ? 8.789 -17.688 -31.078 1 96.75 278 SER A N 1
ATOM 2122 C CA . SER A 1 278 ? 8.164 -17.562 -29.766 1 96.75 278 SER A CA 1
ATOM 2123 C C . SER A 1 278 ? 6.645 -17.547 -29.875 1 96.75 278 SER A C 1
ATOM 2125 O O . SER A 1 278 ? 5.949 -18.234 -29.125 1 96.75 278 SER A O 1
ATOM 2127 N N . ARG A 1 279 ? 6.125 -16.797 -30.797 1 97.31 279 ARG A N 1
ATOM 2128 C CA . ARG A 1 279 ? 4.676 -16.672 -30.922 1 97.31 279 ARG A CA 1
ATOM 2129 C C . ARG A 1 279 ? 4.031 -18.016 -31.25 1 97.31 279 ARG A C 1
ATOM 2131 O O . ARG A 1 279 ? 3.111 -18.453 -30.562 1 97.31 279 ARG A O 1
ATOM 2138 N N . SER A 1 280 ? 4.523 -18.609 -32.312 1 98 280 SER A N 1
ATOM 2139 C CA . SER A 1 280 ? 3.947 -19.891 -32.75 1 98 280 SER A CA 1
ATOM 2140 C C . SER A 1 280 ? 4.168 -20.969 -31.672 1 98 280 SER A C 1
ATOM 2142 O O . SER A 1 280 ? 3.301 -21.812 -31.469 1 98 280 SER A O 1
ATOM 2144 N N . TRP A 1 281 ? 5.316 -20.953 -31.109 1 98 281 TRP A N 1
ATOM 2145 C CA . TRP A 1 281 ? 5.602 -21.891 -30.031 1 98 281 TRP A CA 1
ATOM 2146 C C . TRP A 1 281 ? 4.566 -21.766 -28.922 1 98 281 TRP A C 1
ATOM 2148 O O . TRP A 1 281 ? 4.047 -22.781 -28.438 1 98 281 TRP A O 1
ATOM 2158 N N . GLY A 1 282 ? 4.301 -20.547 -28.516 1 98.38 282 GLY A N 1
ATOM 2159 C CA . GLY A 1 282 ? 3.334 -20.328 -27.453 1 98.38 282 GLY A CA 1
ATOM 2160 C C . GLY A 1 282 ? 1.94 -20.812 -27.797 1 98.38 282 GLY A C 1
ATOM 2161 O O . GLY A 1 282 ? 1.219 -21.312 -26.938 1 98.38 282 GLY A O 1
ATOM 2162 N N . LEU A 1 283 ? 1.507 -20.656 -29.031 1 98.44 283 LEU A N 1
ATOM 2163 C CA . LEU A 1 283 ? 0.204 -21.156 -29.469 1 98.44 283 LEU A CA 1
ATOM 2164 C C . LEU A 1 283 ? 0.101 -22.656 -29.281 1 98.44 283 LEU A C 1
ATOM 2166 O O . LEU A 1 283 ? -0.896 -23.156 -28.75 1 98.44 283 LEU A O 1
ATOM 2170 N N . LYS A 1 284 ? 1.125 -23.328 -29.703 1 98.38 284 LYS A N 1
ATOM 2171 C CA . LYS A 1 284 ? 1.146 -24.781 -29.547 1 98.38 284 LYS A CA 1
ATOM 2172 C C . LYS A 1 284 ? 1.174 -25.172 -28.078 1 98.38 284 LYS A C 1
ATOM 2174 O O . LYS A 1 284 ? 0.5 -26.125 -27.672 1 98.38 284 LYS A O 1
ATOM 2179 N N . TRP A 1 285 ? 1.992 -24.516 -27.344 1 98.62 285 TRP A N 1
ATOM 2180 C CA . TRP A 1 285 ? 2.117 -24.734 -25.906 1 98.62 285 TRP A CA 1
ATOM 2181 C C . TRP A 1 285 ? 0.764 -24.594 -25.219 1 98.62 285 TRP A C 1
ATOM 2183 O O . TRP A 1 285 ? 0.383 -25.453 -24.422 1 98.62 285 TRP A O 1
ATOM 2193 N N . ILE A 1 286 ? -0.009 -23.562 -25.531 1 98.69 286 ILE A N 1
ATOM 2194 C CA . ILE A 1 286 ? -1.352 -23.344 -25.016 1 98.69 286 ILE A CA 1
ATOM 2195 C C . ILE A 1 286 ? -2.27 -24.484 -25.453 1 98.69 286 ILE A C 1
ATOM 2197 O O . ILE A 1 286 ? -2.996 -25.062 -24.625 1 98.69 286 ILE A O 1
ATOM 2201 N N . GLU A 1 287 ? -2.229 -24.875 -26.688 1 98.5 287 GLU A N 1
ATOM 2202 C CA . GLU A 1 287 ? -3.053 -25.953 -27.219 1 98.5 287 GLU A CA 1
ATOM 2203 C C . GLU A 1 287 ? -2.797 -27.266 -26.469 1 98.5 287 GLU A C 1
ATOM 2205 O O . GLU A 1 287 ? -3.738 -27.984 -26.141 1 98.5 287 GLU A O 1
ATOM 2210 N N . ASP A 1 288 ? -1.589 -27.562 -26.266 1 98.75 288 ASP A N 1
ATOM 2211 C CA . ASP A 1 288 ? -1.221 -28.828 -25.641 1 98.75 288 ASP A CA 1
ATOM 2212 C C . ASP A 1 288 ? -1.707 -28.875 -24.188 1 98.75 288 ASP A C 1
ATOM 2214 O O . ASP A 1 288 ? -2.176 -29.906 -23.719 1 98.75 288 ASP A O 1
ATOM 2218 N N . HIS A 1 289 ? -1.536 -27.781 -23.5 1 98.75 289 HIS A N 1
ATOM 2219 C CA . HIS A 1 289 ? -2.002 -27.766 -22.125 1 98.75 289 HIS A CA 1
ATOM 2220 C C . HIS A 1 289 ? -3.525 -27.828 -22.047 1 98.75 289 HIS A C 1
ATOM 2222 O O . HIS A 1 289 ? -4.09 -28.484 -21.172 1 98.75 289 HIS A O 1
ATOM 2228 N N . VAL A 1 290 ? -4.195 -27.125 -22.938 1 98.25 290 VAL A N 1
ATOM 2229 C CA . VAL A 1 290 ? -5.648 -27.188 -23 1 98.25 290 VAL A CA 1
ATOM 2230 C C . VAL A 1 290 ? -6.094 -28.625 -23.266 1 98.25 290 VAL A C 1
ATOM 2232 O O . VAL A 1 290 ? -7.051 -29.109 -22.656 1 98.25 290 VAL A O 1
ATOM 2235 N N . ALA A 1 291 ? -5.43 -29.281 -24.156 1 98.56 291 ALA A N 1
ATOM 2236 C CA . ALA A 1 291 ? -5.742 -30.688 -24.453 1 98.56 291 ALA A CA 1
ATOM 2237 C C . ALA A 1 291 ? -5.566 -31.562 -23.219 1 98.56 291 ALA A C 1
ATOM 2239 O O . ALA A 1 291 ? -6.371 -32.469 -22.969 1 98.56 291 ALA A O 1
ATOM 2240 N N . SER A 1 292 ? -4.473 -31.344 -22.484 1 98.38 292 SER A N 1
ATOM 2241 C CA . SER A 1 292 ? -4.258 -32.094 -21.25 1 98.38 292 SER A CA 1
ATOM 2242 C C . SER A 1 292 ? -5.402 -31.844 -20.266 1 98.38 292 SER A C 1
ATOM 2244 O O . SER A 1 292 ? -5.84 -32.781 -19.578 1 98.38 292 SER A O 1
ATOM 2246 N N . GLY A 1 293 ? -5.801 -30.562 -20.156 1 98 293 GLY A N 1
ATOM 2247 C CA . GLY A 1 293 ? -6.938 -30.25 -19.312 1 98 293 GLY A CA 1
ATOM 2248 C C . GLY A 1 293 ? -8.195 -31 -19.703 1 98 293 GLY A C 1
ATOM 2249 O O . GLY A 1 293 ? -8.891 -31.547 -18.844 1 98 293 GLY A O 1
ATOM 2250 N N . LYS A 1 294 ? -8.516 -31.047 -20.953 1 97.12 294 LYS A N 1
ATOM 2251 C CA . LYS A 1 294 ? -9.68 -31.766 -21.469 1 97.12 294 LYS A CA 1
ATOM 2252 C C . LYS A 1 294 ? -9.594 -33.25 -21.141 1 97.12 294 LYS A C 1
ATOM 2254 O O . LYS A 1 294 ? -10.57 -33.875 -20.703 1 97.12 294 LYS A O 1
ATOM 2259 N N . LYS A 1 295 ? -8.469 -33.781 -21.344 1 97.75 295 LYS A N 1
ATOM 2260 C CA . LYS A 1 295 ? -8.258 -35.188 -21.047 1 97.75 295 LYS A CA 1
ATOM 2261 C C . LYS A 1 295 ? -8.5 -35.469 -19.562 1 97.75 295 LYS A C 1
ATOM 2263 O O . LYS A 1 295 ? -9.094 -36.5 -19.219 1 97.75 295 LYS A O 1
ATOM 2268 N N . ALA A 1 296 ? -7.988 -34.625 -18.703 1 97.5 296 ALA A N 1
ATOM 2269 C CA . ALA A 1 296 ? -8.094 -34.812 -17.266 1 97.5 296 ALA A CA 1
ATOM 2270 C C . ALA A 1 296 ? -9.469 -34.375 -16.75 1 97.5 296 ALA A C 1
ATOM 2272 O O . ALA A 1 296 ? -9.844 -34.719 -15.625 1 97.5 296 ALA A O 1
ATOM 2273 N N . GLY A 1 297 ? -10.227 -33.688 -17.609 1 96.69 297 GLY A N 1
ATOM 2274 C CA . GLY A 1 297 ? -11.492 -33.125 -17.156 1 96.69 297 GLY A CA 1
ATOM 2275 C C . GLY A 1 297 ? -11.32 -32 -16.125 1 96.69 297 GLY A C 1
ATOM 2276 O O . GLY A 1 297 ? -12.125 -31.891 -15.203 1 96.69 297 GLY A O 1
ATOM 2277 N N . LYS A 1 298 ? -10.25 -31.203 -16.188 1 96.75 298 LYS A N 1
ATOM 2278 C CA . LYS A 1 298 ? -9.945 -30.125 -15.25 1 96.75 298 LYS A CA 1
ATOM 2279 C C . LYS A 1 298 ? -9.547 -28.859 -15.984 1 96.75 298 LYS A C 1
ATOM 2281 O O . LYS A 1 298 ? -8.938 -28.922 -17.062 1 96.75 298 LYS A O 1
ATOM 2286 N N . PRO A 1 299 ? -9.906 -27.625 -15.461 1 96.81 299 PRO A N 1
ATOM 2287 C CA . PRO A 1 299 ? -9.445 -26.375 -16.078 1 96.81 299 PRO A CA 1
ATOM 2288 C C . PRO A 1 299 ? -7.926 -26.234 -16.047 1 96.81 299 PRO A C 1
ATOM 2290 O O . PRO A 1 299 ? -7.258 -26.859 -15.219 1 96.81 299 PRO A O 1
ATOM 2293 N N . VAL A 1 300 ? -7.406 -25.516 -16.953 1 97.94 300 VAL A N 1
ATOM 2294 C CA . VAL A 1 300 ? -6 -25.109 -16.938 1 97.94 300 VAL A CA 1
ATOM 2295 C C . VAL A 1 300 ? -5.887 -23.594 -17.016 1 97.94 300 VAL A C 1
ATOM 2297 O O . VAL A 1 300 ? -6.762 -22.938 -17.578 1 97.94 300 VAL A O 1
ATOM 2300 N N . ILE A 1 301 ? -4.891 -23 -16.359 1 97.44 301 ILE A N 1
ATOM 2301 C CA . ILE A 1 301 ? -4.648 -21.562 -16.359 1 97.44 301 ILE A CA 1
ATOM 2302 C C . ILE A 1 301 ? -3.197 -21.281 -16.75 1 97.44 301 ILE A C 1
ATOM 2304 O O . ILE A 1 301 ? -2.271 -21.812 -16.125 1 97.44 301 ILE A O 1
ATOM 2308 N N . LEU A 1 302 ? -2.961 -20.547 -17.859 1 98.38 302 LEU A N 1
ATOM 2309 C CA . LEU A 1 302 ? -1.652 -19.953 -18.094 1 98.38 302 LEU A CA 1
ATOM 2310 C C . LEU A 1 302 ? -1.37 -18.844 -17.078 1 98.38 302 LEU A C 1
ATOM 2312 O O . LEU A 1 302 ? -1.728 -17.688 -17.312 1 98.38 302 LEU A O 1
ATOM 2316 N N . GLU A 1 303 ? -0.709 -19.172 -16.047 1 97.56 303 GLU A N 1
ATOM 2317 C CA . GLU A 1 303 ? -0.711 -18.359 -14.836 1 97.56 303 GLU A CA 1
ATOM 2318 C C . GLU A 1 303 ? 0.426 -17.344 -14.852 1 97.56 303 GLU A C 1
ATOM 2320 O O . GLU A 1 303 ? 0.411 -16.375 -14.094 1 97.56 303 GLU A O 1
ATOM 2325 N N . GLU A 1 304 ? 1.466 -17.609 -15.594 1 97.38 304 GLU A N 1
ATOM 2326 C CA . GLU A 1 304 ? 2.521 -16.656 -15.914 1 97.38 304 GLU A CA 1
ATOM 2327 C C . GLU A 1 304 ? 2.947 -16.766 -17.375 1 97.38 304 GLU A C 1
ATOM 2329 O O . GLU A 1 304 ? 3.086 -17.875 -17.906 1 97.38 304 GLU A O 1
ATOM 2334 N N . TYR A 1 305 ? 3.178 -15.609 -17.969 1 97.69 305 TYR A N 1
ATOM 2335 C CA . TYR A 1 305 ? 3.818 -15.641 -19.281 1 97.69 305 TYR A CA 1
ATOM 2336 C C . TYR A 1 305 ? 4.504 -14.312 -19.578 1 97.69 305 TYR A C 1
ATOM 2338 O O . TYR A 1 305 ? 4.094 -13.266 -19.078 1 97.69 305 TYR A O 1
ATOM 2346 N N . GLY A 1 306 ? 5.516 -14.461 -20.359 1 95.31 306 GLY A N 1
ATOM 2347 C CA . GLY A 1 306 ? 6.266 -13.289 -20.781 1 95.31 306 GLY A CA 1
ATOM 2348 C C . GLY A 1 306 ? 7.297 -13.586 -21.844 1 95.31 306 GLY A C 1
ATOM 2349 O O . GLY A 1 306 ? 7.727 -14.734 -21.984 1 95.31 306 GLY A O 1
ATOM 2350 N N . ILE A 1 307 ? 7.547 -12.562 -22.609 1 94.5 307 ILE A N 1
ATOM 2351 C CA . ILE A 1 307 ? 8.594 -12.586 -23.625 1 94.5 307 ILE A CA 1
ATOM 2352 C C . ILE A 1 307 ? 9.43 -11.312 -23.531 1 94.5 307 ILE A C 1
ATOM 2354 O O . ILE A 1 307 ? 8.883 -10.211 -23.406 1 94.5 307 ILE A O 1
ATOM 2358 N N . LYS A 1 308 ? 10.742 -11.445 -23.5 1 91.44 308 LYS A N 1
ATOM 2359 C CA . LYS A 1 308 ? 11.625 -10.289 -23.594 1 91.44 308 LYS A CA 1
ATOM 2360 C C . LYS A 1 308 ? 12.203 -10.141 -25 1 91.44 308 LYS A C 1
ATOM 2362 O O . LYS A 1 308 ? 12.75 -11.102 -25.547 1 91.44 308 LYS A O 1
ATOM 2367 N N . THR A 1 309 ? 12.242 -8.977 -25.672 1 91.12 309 THR A N 1
ATOM 2368 C CA . THR A 1 309 ? 11.531 -7.762 -25.297 1 91.12 309 THR A CA 1
ATOM 2369 C C . THR A 1 309 ? 10.023 -7.941 -25.469 1 91.12 309 THR A C 1
ATOM 2371 O O . THR A 1 309 ? 9.586 -8.781 -26.25 1 91.12 309 THR A O 1
ATOM 2374 N N . LEU A 1 310 ? 9.273 -7.207 -24.734 1 93.62 310 LEU A N 1
ATOM 2375 C CA . LEU A 1 310 ? 7.82 -7.309 -24.812 1 93.62 310 LEU A CA 1
ATOM 2376 C C . LEU A 1 310 ? 7.348 -7.293 -26.266 1 93.62 310 LEU A C 1
ATOM 2378 O O . LEU A 1 310 ? 7.766 -6.441 -27.047 1 93.62 310 LEU A O 1
ATOM 2382 N N . ASP A 1 311 ? 6.535 -8.234 -26.594 1 94.75 311 ASP A N 1
ATOM 2383 C CA . ASP A 1 311 ? 6.074 -8.422 -27.969 1 94.75 311 ASP A CA 1
ATOM 2384 C C . ASP A 1 311 ? 4.551 -8.398 -28.047 1 94.75 311 ASP A C 1
ATOM 2386 O O . ASP A 1 311 ? 3.896 -9.422 -27.844 1 94.75 311 ASP A O 1
ATOM 2390 N N . SER A 1 312 ? 3.988 -7.324 -28.5 1 95.88 312 SER A N 1
ATOM 2391 C CA . SER A 1 312 ? 2.545 -7.113 -28.5 1 95.88 312 SER A CA 1
ATOM 2392 C C . SER A 1 312 ? 1.842 -8.164 -29.359 1 95.88 312 SER A C 1
ATOM 2394 O O . SER A 1 312 ? 0.758 -8.633 -29.016 1 95.88 312 SER A O 1
ATOM 2396 N N . ALA A 1 313 ? 2.391 -8.5 -30.438 1 96.38 313 ALA A N 1
ATOM 2397 C CA . ALA A 1 313 ? 1.772 -9.453 -31.344 1 96.38 313 ALA A CA 1
ATOM 2398 C C . ALA A 1 313 ? 1.635 -10.828 -30.688 1 96.38 313 ALA A C 1
ATOM 2400 O O . ALA A 1 313 ? 0.603 -11.484 -30.828 1 96.38 313 ALA A O 1
ATOM 2401 N N . SER A 1 314 ? 2.646 -11.297 -30.016 1 97.56 314 SER A N 1
ATOM 2402 C CA . SER A 1 314 ? 2.594 -12.586 -29.328 1 97.56 314 SER A CA 1
ATOM 2403 C C . SER A 1 314 ? 1.56 -12.562 -28.203 1 97.56 314 SER A C 1
ATOM 2405 O O . SER A 1 314 ? 0.785 -13.508 -28.062 1 97.56 314 SER A O 1
ATOM 2407 N N . TYR A 1 315 ? 1.586 -11.5 -27.469 1 97.69 315 TYR A N 1
ATOM 2408 C CA . TYR A 1 315 ? 0.641 -11.383 -26.359 1 97.69 315 TYR A CA 1
ATOM 2409 C C . TYR A 1 315 ? -0.796 -11.406 -26.875 1 97.69 315 TYR A C 1
ATOM 2411 O O . TYR A 1 315 ? -1.663 -12.047 -26.266 1 97.69 315 TYR A O 1
ATOM 2419 N N . LEU A 1 316 ? -1.051 -10.695 -27.953 1 97.5 316 LEU A N 1
ATOM 2420 C CA . LEU A 1 316 ? -2.377 -10.719 -28.562 1 97.5 316 LEU A CA 1
ATOM 2421 C C . LEU A 1 316 ? -2.74 -12.125 -29.031 1 97.5 316 LEU A C 1
ATOM 2423 O O . LEU A 1 316 ? -3.83 -12.625 -28.734 1 97.5 316 LEU A O 1
ATOM 2427 N N . ALA A 1 317 ? -1.881 -12.75 -29.719 1 98.12 317 ALA A N 1
ATOM 2428 C CA . ALA A 1 317 ? -2.129 -14.086 -30.25 1 98.12 317 ALA A CA 1
ATOM 2429 C C . ALA A 1 317 ? -2.408 -15.078 -29.125 1 98.12 317 ALA A C 1
ATOM 2431 O O . ALA A 1 317 ? -3.307 -15.914 -29.234 1 98.12 317 ALA A O 1
ATOM 2432 N N . TRP A 1 318 ? -1.604 -15.055 -28.109 1 98.38 318 TRP A N 1
ATOM 2433 C CA . TRP A 1 318 ? -1.753 -15.992 -27 1 98.38 318 TRP A CA 1
ATOM 2434 C C . TRP A 1 318 ? -3.074 -15.766 -26.266 1 98.38 318 TRP A C 1
ATOM 2436 O O . TRP A 1 318 ? -3.773 -16.719 -25.922 1 98.38 318 TRP A O 1
ATOM 2446 N N . SER A 1 319 ? -3.404 -14.477 -26 1 97.44 319 SER A N 1
ATOM 2447 C CA . SER A 1 319 ? -4.676 -14.211 -25.328 1 97.44 319 SER A CA 1
ATOM 2448 C C . SER A 1 319 ? -5.855 -14.656 -26.188 1 97.44 319 SER A C 1
ATOM 2450 O O . SER A 1 319 ? -6.848 -15.172 -25.672 1 97.44 319 SER A O 1
ATOM 2452 N N . ASP A 1 320 ? -5.805 -14.453 -27.5 1 97.31 320 ASP A N 1
ATOM 2453 C CA . ASP A 1 320 ? -6.844 -14.914 -28.406 1 97.31 320 ASP A CA 1
ATOM 2454 C C . ASP A 1 320 ? -6.98 -16.438 -28.359 1 97.31 320 ASP A C 1
ATOM 2456 O O . ASP A 1 320 ? -8.094 -16.969 -28.391 1 97.31 320 ASP A O 1
ATOM 2460 N N . GLN A 1 321 ? -5.832 -17.094 -28.344 1 97.94 321 GLN A N 1
ATOM 2461 C CA . GLN A 1 321 ? -5.852 -18.547 -28.312 1 97.94 321 GLN A CA 1
ATOM 2462 C C . GLN A 1 321 ? -6.469 -19.062 -27.016 1 97.94 321 GLN A C 1
ATOM 2464 O O . GLN A 1 321 ? -7.262 -20 -27.047 1 97.94 321 GLN A O 1
ATOM 2469 N N . VAL A 1 322 ? -6.059 -18.516 -25.906 1 97.5 322 VAL A N 1
ATOM 2470 C CA . VAL A 1 322 ? -6.613 -18.922 -24.625 1 97.5 322 VAL A CA 1
ATOM 2471 C C . VAL A 1 322 ? -8.117 -18.688 -24.609 1 97.5 322 VAL A C 1
ATOM 2473 O O . VAL A 1 322 ? -8.891 -19.547 -24.172 1 97.5 322 VAL A O 1
ATOM 2476 N N . TYR A 1 323 ? -8.523 -17.516 -25.125 1 94.62 323 TYR A N 1
ATOM 2477 C CA . TYR A 1 323 ? -9.938 -17.172 -25.188 1 94.62 323 TYR A CA 1
ATOM 2478 C C . TYR A 1 323 ? -10.711 -18.156 -26.047 1 94.62 323 TYR A C 1
ATOM 2480 O O . TYR A 1 323 ? -11.758 -18.656 -25.641 1 94.62 323 TYR A O 1
ATOM 2488 N N . LYS A 1 324 ? -10.234 -18.422 -27.188 1 95.62 324 LYS A N 1
ATOM 2489 C CA . LYS A 1 324 ? -10.883 -19.344 -28.125 1 95.62 324 LYS A CA 1
ATOM 2490 C C . LYS A 1 324 ? -10.992 -20.75 -27.531 1 95.62 324 LYS A C 1
ATOM 2492 O O . LYS A 1 324 ? -11.969 -21.453 -27.781 1 95.62 324 LYS A O 1
ATOM 2497 N N . SER A 1 325 ? -10.008 -21.141 -26.75 1 96 325 SER A N 1
ATOM 2498 C CA . SER A 1 325 ? -9.953 -22.469 -26.172 1 96 325 SER A CA 1
ATOM 2499 C C . SER A 1 325 ? -10.789 -22.547 -24.891 1 96 325 SER A C 1
ATOM 2501 O O . SER A 1 325 ? -10.805 -23.578 -24.219 1 96 325 SER A O 1
ATOM 2503 N N . GLU A 1 326 ? -11.383 -21.469 -24.484 1 91.62 326 GLU A N 1
ATOM 2504 C CA . GLU A 1 326 ? -12.203 -21.391 -23.281 1 91.62 326 GLU A CA 1
ATOM 2505 C C . GLU A 1 326 ? -11.391 -21.719 -22.031 1 91.62 326 GLU A C 1
ATOM 2507 O O . GLU A 1 326 ? -11.844 -22.484 -21.172 1 91.62 326 GLU A O 1
ATOM 2512 N N . SER A 1 327 ? -10.18 -21.344 -22.078 1 95.25 327 SER A N 1
ATOM 2513 C CA . SER A 1 327 ? -9.281 -21.484 -20.938 1 95.25 327 SER A CA 1
ATOM 2514 C C . SER A 1 327 ? -9.023 -20.141 -20.266 1 95.25 327 SER A C 1
ATOM 2516 O O . SER A 1 327 ? -9.742 -19.172 -20.516 1 95.25 327 SER A O 1
ATOM 2518 N N . ASN A 1 328 ? -8.078 -20.062 -19.297 1 94.25 328 ASN A N 1
ATOM 2519 C CA . ASN A 1 328 ? -7.844 -18.906 -18.438 1 94.25 328 ASN A CA 1
ATOM 2520 C C . ASN A 1 328 ? -6.371 -18.5 -18.422 1 94.25 328 ASN A C 1
ATOM 2522 O O . ASN A 1 328 ? -5.504 -19.297 -18.781 1 94.25 328 ASN A O 1
ATOM 2526 N N . MET A 1 329 ? -6.16 -17.234 -18.031 1 96.38 329 MET A N 1
ATOM 2527 C CA . MET A 1 329 ? -4.766 -16.797 -18.062 1 96.38 329 MET A CA 1
ATOM 2528 C C . MET A 1 329 ? -4.539 -15.633 -17.094 1 96.38 329 MET A C 1
ATOM 2530 O O . MET A 1 329 ? -5.488 -14.945 -16.719 1 96.38 329 MET A O 1
ATOM 2534 N N . GLN A 1 330 ? -3.312 -15.469 -16.688 1 94.75 330 GLN A N 1
ATOM 2535 C CA . GLN A 1 330 ? -2.732 -14.383 -15.898 1 94.75 330 GLN A CA 1
ATOM 2536 C C . GLN A 1 330 ? -1.358 -13.992 -16.438 1 94.75 330 GLN A C 1
ATOM 2538 O O . GLN A 1 330 ? -0.456 -14.828 -16.516 1 94.75 330 GLN A O 1
ATOM 2543 N N . TYR A 1 331 ? -1.136 -12.695 -16.781 1 95.75 331 TYR A N 1
ATOM 2544 C CA . TYR A 1 331 ? 0.175 -12.359 -17.312 1 95.75 331 TYR A CA 1
ATOM 2545 C C . TYR A 1 331 ? 1.138 -11.961 -16.203 1 95.75 331 TYR A C 1
ATOM 2547 O O . TYR A 1 331 ? 0.711 -11.523 -15.133 1 95.75 331 TYR A O 1
ATOM 2555 N N . TRP A 1 332 ? 2.41 -12.273 -16.391 1 95.81 332 TRP A N 1
ATOM 2556 C CA . TRP A 1 332 ? 3.52 -11.742 -15.609 1 95.81 332 TRP A CA 1
ATOM 2557 C C . TRP A 1 332 ? 4.109 -10.5 -16.281 1 95.81 332 TRP A C 1
ATOM 2559 O O . TRP A 1 332 ? 4.598 -10.57 -17.406 1 95.81 332 TRP A O 1
ATOM 2569 N N . GLN A 1 333 ? 3.98 -9.438 -15.508 1 93 333 GLN A N 1
ATOM 2570 C CA . GLN A 1 333 ? 3.295 -9.023 -14.281 1 93 333 GLN A CA 1
ATOM 2571 C C . GLN A 1 333 ? 2.811 -7.578 -14.391 1 93 333 GLN A C 1
ATOM 2573 O O . GLN A 1 333 ? 3.277 -6.82 -15.242 1 93 333 GLN A O 1
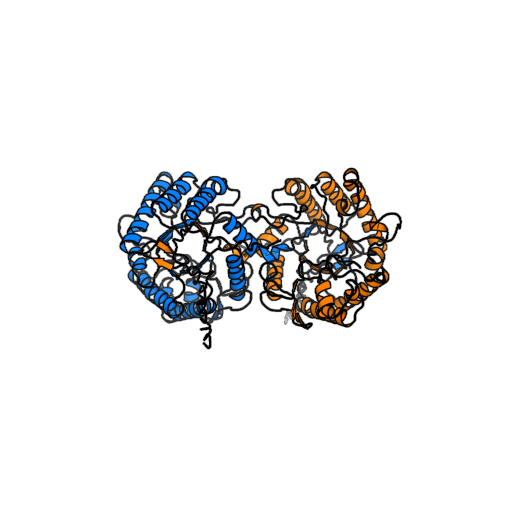ATOM 2578 N N . PHE A 1 334 ? 1.89 -7.238 -13.562 1 91.69 334 PHE A N 1
ATOM 2579 C CA . PHE A 1 334 ? 1.357 -5.883 -13.5 1 91.69 334 PHE A CA 1
ATOM 2580 C C . PHE A 1 334 ? 2.354 -4.938 -12.836 1 91.69 334 PHE A C 1
ATOM 2582 O O . PHE A 1 334 ? 2.953 -5.277 -11.82 1 91.69 334 PHE A O 1
ATOM 2589 N N . GLY A 1 335 ? 2.633 -3.775 -13.531 1 89.06 335 GLY A N 1
ATOM 2590 C CA . GLY A 1 335 ? 3.494 -2.74 -12.984 1 89.06 335 GLY A CA 1
ATOM 2591 C C . GLY A 1 335 ? 2.883 -1.354 -13.055 1 89.06 335 GLY A C 1
ATOM 2592 O O . GLY A 1 335 ? 2.1 -1.062 -13.961 1 89.06 335 GLY A O 1
ATOM 2593 N N . VAL A 1 336 ? 3.23 -0.534 -12.102 1 86.62 336 VAL A N 1
ATOM 2594 C CA . VAL A 1 336 ? 2.852 0.875 -12.086 1 86.62 336 VAL A CA 1
ATOM 2595 C C . VAL A 1 336 ? 4.09 1.746 -12.281 1 86.62 336 VAL A C 1
ATOM 2597 O O . VAL A 1 336 ? 4.934 1.854 -11.391 1 86.62 336 VAL A O 1
ATOM 2600 N N . LYS A 1 337 ? 4.137 2.414 -13.398 1 87.06 337 LYS A N 1
ATOM 2601 C CA . LYS A 1 337 ? 5.336 3.141 -13.797 1 87.06 337 LYS A CA 1
ATOM 2602 C C . LYS A 1 337 ? 5.629 4.289 -12.836 1 87.06 337 LYS A C 1
ATOM 2604 O O . LYS A 1 337 ? 6.773 4.473 -12.414 1 87.06 337 LYS A O 1
ATOM 2609 N N . SER A 1 338 ? 4.637 4.992 -12.445 1 80.56 338 SER A N 1
ATOM 2610 C CA . SER A 1 338 ? 4.805 6.172 -11.602 1 80.56 338 SER A CA 1
ATOM 2611 C C . SER A 1 338 ? 5.32 5.79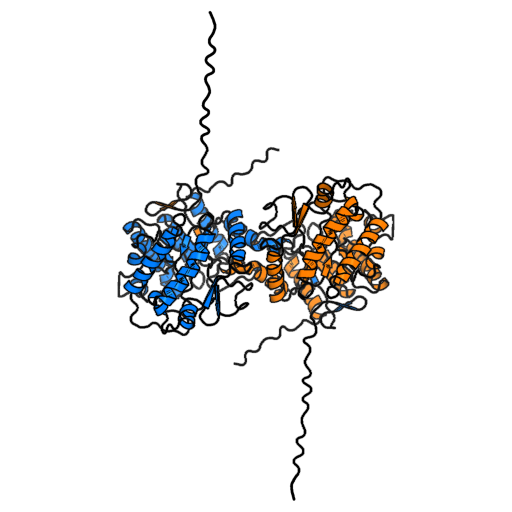7 -10.219 1 80.56 338 SER A C 1
ATOM 2613 O O . SER A 1 338 ? 5.812 6.652 -9.484 1 80.56 338 SER A O 1
ATOM 2615 N N . LEU A 1 339 ? 5.258 4.59 -9.898 1 82.19 339 LEU A N 1
ATOM 2616 C CA . LEU A 1 339 ? 5.727 4.109 -8.609 1 82.19 339 LEU A CA 1
ATOM 2617 C C . LEU A 1 339 ? 7.004 3.293 -8.758 1 82.19 339 LEU A C 1
ATOM 2619 O O . LEU A 1 339 ? 7.52 2.742 -7.785 1 82.19 339 LEU A O 1
ATOM 2623 N N . SER A 1 340 ? 7.449 3.229 -9.969 1 80.44 340 SER A N 1
ATOM 2624 C CA . SER A 1 340 ? 8.664 2.467 -10.242 1 80.44 340 SER A CA 1
ATOM 2625 C C . SER A 1 340 ? 8.594 1.077 -9.617 1 80.44 340 SER A C 1
ATOM 2627 O O . SER A 1 340 ? 9.531 0.644 -8.953 1 80.44 340 SER A O 1
ATOM 2629 N N . THR A 1 341 ? 7.367 0.503 -9.766 1 83.5 341 THR A N 1
ATOM 2630 C CA . THR A 1 341 ? 7.262 -0.873 -9.289 1 83.5 341 THR A CA 1
ATOM 2631 C C . THR A 1 341 ? 8.289 -1.761 -9.984 1 83.5 341 THR A C 1
ATOM 2633 O O . THR A 1 341 ? 8.93 -1.341 -10.953 1 83.5 341 THR A O 1
ATOM 2636 N N . GLN A 1 342 ? 8.438 -2.982 -9.484 1 81 342 GLN A N 1
ATOM 2637 C CA . GLN A 1 342 ? 9.5 -3.887 -9.898 1 81 342 GLN A CA 1
ATOM 2638 C C . GLN A 1 342 ? 9.477 -4.117 -11.406 1 81 342 GLN A C 1
ATOM 2640 O O . GLN A 1 342 ? 8.406 -4.297 -11.992 1 81 342 GLN A O 1
ATOM 2645 N N . ASP A 1 343 ? 10.656 -3.93 -11.945 1 87.44 343 ASP A N 1
ATOM 2646 C CA . ASP A 1 343 ? 10.844 -4.211 -13.367 1 87.44 343 ASP A CA 1
ATOM 2647 C C . ASP A 1 343 ? 11.875 -5.312 -13.578 1 87.44 343 ASP A C 1
ATOM 2649 O O . ASP A 1 343 ? 13.086 -5.062 -13.5 1 87.44 343 ASP A O 1
ATOM 2653 N N . ASP A 1 344 ? 11.453 -6.48 -13.906 1 89.88 344 ASP A N 1
ATOM 2654 C CA . ASP A 1 344 ? 12.383 -7.578 -14.156 1 89.88 344 ASP A CA 1
ATOM 2655 C C . ASP A 1 344 ? 12.57 -7.82 -15.648 1 89.88 344 ASP A C 1
ATOM 2657 O O . ASP A 1 344 ? 13.086 -8.859 -16.062 1 89.88 344 ASP A O 1
ATOM 2661 N N . GLY A 1 345 ? 12.109 -6.926 -16.422 1 92.31 345 GLY A N 1
ATOM 2662 C CA . GLY A 1 345 ? 12.211 -7.035 -17.859 1 92.31 345 GLY A CA 1
ATOM 2663 C C . GLY A 1 345 ? 10.953 -7.578 -18.516 1 92.31 345 GLY A C 1
ATOM 2664 O O . GLY A 1 345 ? 10.727 -7.391 -19.703 1 92.31 345 GLY A O 1
ATOM 2665 N N . TYR A 1 346 ? 10.055 -8.258 -17.719 1 95.25 346 TYR A N 1
ATOM 2666 C CA . TYR A 1 346 ? 8.805 -8.82 -18.203 1 95.25 346 TYR A CA 1
ATOM 2667 C C . TYR A 1 346 ? 7.621 -7.941 -17.797 1 95.25 346 TYR A C 1
ATOM 2669 O O . TYR A 1 346 ? 6.508 -8.133 -18.297 1 95.25 346 TYR A O 1
ATOM 2677 N N . THR A 1 347 ? 7.906 -6.949 -16.938 1 95.06 347 THR A N 1
ATOM 2678 C CA . THR A 1 347 ? 6.828 -6.164 -16.344 1 95.06 347 THR A CA 1
ATOM 2679 C C . THR A 1 347 ? 6.102 -5.348 -17.406 1 95.06 347 THR A C 1
ATOM 2681 O O . THR A 1 347 ? 6.734 -4.715 -18.25 1 95.06 347 THR A O 1
ATOM 2684 N N . ILE A 1 348 ? 4.816 -5.48 -17.422 1 95.19 348 ILE A N 1
ATOM 2685 C CA . ILE A 1 348 ? 3.955 -4.641 -18.234 1 95.19 348 ILE A CA 1
ATOM 2686 C C . ILE A 1 348 ? 3.387 -3.5 -17.406 1 95.19 348 ILE A C 1
ATOM 2688 O O . ILE A 1 348 ? 2.461 -3.705 -16.609 1 95.19 348 ILE A O 1
ATOM 2692 N N . PHE A 1 349 ? 3.924 -2.361 -17.641 1 92.44 349 PHE A N 1
ATOM 2693 C CA . PHE A 1 349 ? 3.506 -1.196 -16.875 1 92.44 349 PHE A CA 1
ATOM 2694 C C . PHE A 1 349 ? 2.189 -0.641 -17.406 1 92.44 349 PHE A C 1
ATOM 2696 O O . PHE A 1 349 ? 1.875 -0.797 -18.594 1 92.44 349 PHE A O 1
ATOM 2703 N N . ASP A 1 350 ? 1.503 0.03 -16.531 1 87.88 350 ASP A N 1
ATOM 2704 C CA . ASP A 1 350 ? 0.205 0.624 -16.828 1 87.88 350 ASP A CA 1
ATOM 2705 C C . ASP A 1 350 ? 0.324 1.662 -17.938 1 87.88 350 ASP A C 1
ATOM 2707 O O . ASP A 1 350 ? -0.651 1.943 -18.641 1 87.88 350 ASP A O 1
ATOM 2711 N N . GLU A 1 351 ? 1.49 2.211 -18.203 1 88.56 351 GLU A N 1
ATOM 2712 C CA . GLU A 1 351 ? 1.68 3.232 -19.234 1 88.56 351 GLU A CA 1
ATOM 2713 C C . GLU A 1 351 ? 2.178 2.617 -20.531 1 88.56 351 GLU A C 1
ATOM 2715 O O . GLU A 1 351 ? 2.309 3.311 -21.547 1 88.56 351 GLU A O 1
ATOM 2720 N N . ASN A 1 352 ? 2.492 1.347 -20.453 1 92.12 352 ASN A N 1
ATOM 2721 C CA . ASN A 1 352 ? 2.932 0.687 -21.672 1 92.12 352 ASN A CA 1
ATOM 2722 C C . ASN A 1 352 ? 1.82 0.642 -22.719 1 92.12 352 ASN A C 1
ATOM 2724 O O . ASN A 1 352 ? 0.655 0.421 -22.391 1 92.12 352 ASN A O 1
ATOM 2728 N N . GLU A 1 353 ? 2.18 0.833 -23.953 1 94.44 353 GLU A N 1
ATOM 2729 C CA . GLU A 1 353 ? 1.228 0.66 -25.047 1 94.44 353 GLU A CA 1
ATOM 2730 C C . GLU A 1 353 ? 0.67 -0.76 -25.062 1 94.44 353 GLU A C 1
ATOM 2732 O O . GLU A 1 353 ? -0.502 -0.966 -25.391 1 94.44 353 GLU A O 1
ATOM 2737 N N . LEU A 1 354 ? 1.528 -1.727 -24.766 1 96 354 LEU A N 1
ATOM 2738 C CA . LEU A 1 354 ? 1.097 -3.117 -24.672 1 96 354 LEU A CA 1
ATOM 2739 C C . LEU A 1 354 ? -0.052 -3.264 -23.688 1 96 354 LEU A C 1
ATOM 2741 O O . LEU A 1 354 ? -0.997 -4.016 -23.922 1 96 354 LEU A O 1
ATOM 2745 N N . PHE A 1 355 ? 0.04 -2.549 -22.625 1 95.12 355 PHE A N 1
ATOM 2746 C CA . PHE A 1 355 ? -1.012 -2.625 -21.609 1 95.12 355 PHE A CA 1
ATOM 2747 C C . PHE A 1 355 ? -2.326 -2.08 -22.156 1 95.12 355 PHE A C 1
ATOM 2749 O O . PHE A 1 355 ? -3.344 -2.777 -22.141 1 95.12 355 PHE A O 1
ATOM 2756 N N . SER A 1 356 ? -2.352 -0.895 -22.688 1 94.31 356 SER A N 1
ATOM 2757 C CA . SER A 1 356 ? -3.57 -0.219 -23.125 1 94.31 356 SER A CA 1
ATOM 2758 C C . SER A 1 356 ? -4.137 -0.857 -24.375 1 94.31 356 SER A C 1
ATOM 2760 O O . SER A 1 356 ? -5.355 -0.926 -24.547 1 94.31 356 SER A O 1
ATOM 2762 N N . ASN A 1 357 ? -3.303 -1.378 -25.266 1 96.06 357 ASN A N 1
ATOM 2763 C CA . ASN A 1 357 ? -3.768 -1.798 -26.594 1 96.06 357 ASN A CA 1
ATOM 2764 C C . ASN A 1 357 ? -4.055 -3.297 -26.625 1 96.06 357 ASN A C 1
ATOM 2766 O O . ASN A 1 357 ? -4.773 -3.77 -27.516 1 96.06 357 ASN A O 1
ATOM 2770 N N . ILE A 1 358 ? -3.439 -4.059 -25.734 1 96.31 358 ILE A N 1
ATOM 2771 C CA . ILE A 1 358 ? -3.562 -5.508 -25.844 1 96.31 358 ILE A CA 1
ATOM 2772 C C . ILE A 1 358 ? -4.18 -6.066 -24.562 1 96.31 358 ILE A C 1
ATOM 2774 O O . ILE A 1 358 ? -5.219 -6.727 -24.609 1 96.31 358 ILE A O 1
ATOM 2778 N N . ILE A 1 359 ? -3.592 -5.785 -23.422 1 95.94 359 ILE A N 1
ATOM 2779 C CA . ILE A 1 359 ? -4.016 -6.398 -22.156 1 95.94 359 ILE A CA 1
ATOM 2780 C C . ILE A 1 359 ? -5.43 -5.949 -21.812 1 95.94 359 ILE A C 1
ATOM 2782 O O . ILE A 1 359 ? -6.316 -6.777 -21.578 1 95.94 359 ILE A O 1
ATOM 2786 N N . VAL A 1 360 ? -5.68 -4.617 -21.828 1 92.19 360 VAL A N 1
ATOM 2787 C CA . VAL A 1 360 ? -6.957 -4.066 -21.391 1 92.19 360 VAL A CA 1
ATOM 2788 C C . VAL A 1 360 ? -8.078 -4.582 -22.297 1 92.19 360 VAL A C 1
ATOM 2790 O O . VAL A 1 360 ? -9.086 -5.105 -21.812 1 92.19 360 VAL A O 1
ATOM 2793 N N . PRO A 1 361 ? -7.949 -4.539 -23.609 1 93.31 361 PRO A N 1
ATOM 2794 C CA . PRO A 1 361 ? -9.016 -5.102 -24.438 1 93.31 361 PRO A CA 1
ATOM 2795 C C . PRO A 1 361 ? -9.211 -6.598 -24.203 1 93.31 361 PRO A C 1
ATOM 2797 O O . PRO A 1 361 ? -10.344 -7.086 -24.25 1 93.31 361 PRO A O 1
ATOM 2800 N N . ALA A 1 362 ? -8.117 -7.34 -24 1 93.94 362 ALA A N 1
ATOM 2801 C CA . ALA A 1 362 ? -8.234 -8.773 -23.75 1 93.94 362 ALA A CA 1
ATOM 2802 C C . ALA A 1 362 ? -9.008 -9.055 -22.469 1 93.94 362 ALA A C 1
ATOM 2804 O O . ALA A 1 362 ? -9.875 -9.922 -22.422 1 93.94 362 ALA A O 1
ATOM 2805 N N . THR A 1 363 ? -8.648 -8.305 -21.438 1 92.62 363 THR A N 1
ATOM 2806 C CA . THR A 1 363 ? -9.344 -8.508 -20.172 1 92.62 363 THR A CA 1
ATOM 2807 C C . THR A 1 363 ? -10.836 -8.227 -20.312 1 92.62 363 THR A C 1
ATOM 2809 O O . THR A 1 363 ? -11.664 -8.93 -19.734 1 92.62 363 THR A O 1
ATOM 2812 N N . ALA A 1 364 ? -11.211 -7.211 -21.062 1 89.31 364 ALA A N 1
ATOM 2813 C CA . ALA A 1 364 ? -12.609 -6.879 -21.312 1 89.31 364 ALA A CA 1
ATOM 2814 C C . ALA A 1 364 ? -13.32 -8.016 -22.031 1 89.31 364 ALA A C 1
ATOM 2816 O O . ALA A 1 364 ? -14.477 -8.328 -21.734 1 89.31 364 ALA A O 1
ATOM 2817 N N . LYS A 1 365 ? -12.609 -8.562 -22.969 1 90.25 365 LYS A N 1
ATOM 2818 C CA . LYS A 1 365 ? -13.156 -9.695 -23.719 1 90.25 365 LYS A CA 1
ATOM 2819 C C . LYS A 1 365 ? -13.461 -10.867 -22.797 1 90.25 365 LYS A C 1
ATOM 2821 O O . LYS A 1 365 ? -14.531 -11.477 -22.891 1 90.25 365 LYS A O 1
ATOM 2826 N N . PHE A 1 366 ? -12.539 -11.281 -21.938 1 89.75 366 PHE A N 1
ATOM 2827 C CA . PHE A 1 366 ? -12.719 -12.367 -20.984 1 89.75 366 PHE A CA 1
ATOM 2828 C C . PHE A 1 366 ? -13.883 -12.078 -20.047 1 89.75 366 PHE A C 1
ATOM 2830 O O . PHE A 1 366 ? -14.688 -12.961 -19.75 1 89.75 366 PHE A O 1
ATOM 2837 N N . ALA A 1 367 ? -13.969 -10.828 -19.594 1 82.94 367 ALA A N 1
ATOM 2838 C CA . ALA A 1 367 ? -15.008 -10.422 -18.656 1 82.94 367 ALA A CA 1
ATOM 2839 C C . ALA A 1 367 ? -16.391 -10.539 -19.281 1 82.94 367 ALA A C 1
ATOM 2841 O O . ALA A 1 367 ? -17.359 -10.875 -18.609 1 82.94 367 ALA A O 1
ATOM 2842 N N . SER A 1 368 ? -16.5 -10.289 -20.516 1 84.62 368 SER A N 1
ATOM 2843 C CA . SER A 1 368 ? -17.781 -10.312 -21.219 1 84.62 368 SER A CA 1
ATOM 2844 C C . SER A 1 368 ? -18.312 -11.727 -21.359 1 84.62 368 SER A C 1
ATOM 2846 O O . SER A 1 368 ? -19.516 -11.93 -21.531 1 84.62 368 SER A O 1
ATOM 2848 N N . ARG A 1 369 ? -17.406 -12.68 -21.328 1 81.31 369 ARG A N 1
ATOM 2849 C CA . ARG A 1 369 ? -17.812 -14.07 -21.438 1 81.31 369 ARG A CA 1
ATOM 2850 C C . ARG A 1 369 ? -18.328 -14.586 -20.094 1 81.31 369 ARG A C 1
ATOM 2852 O O . ARG A 1 369 ? -19.156 -15.508 -20.047 1 81.31 369 ARG A O 1
ATOM 2859 N N . GLY A 1 370 ? -17.672 -14.031 -19.094 1 66.38 370 GLY A N 1
ATOM 2860 C CA . GLY A 1 370 ? -18.062 -14.469 -17.766 1 66.38 370 GLY A CA 1
ATOM 2861 C C . GLY A 1 370 ? -19.266 -13.719 -17.219 1 66.38 370 GLY A C 1
ATOM 2862 O O . GLY A 1 370 ? -19.828 -12.859 -17.891 1 66.38 370 GLY A O 1
ATOM 2863 N N . PHE A 1 371 ? -19.828 -14.297 -16.156 1 55.31 371 PHE A N 1
ATOM 2864 C CA . PHE A 1 371 ? -20.875 -13.586 -15.43 1 55.31 371 PHE A CA 1
ATOM 2865 C C . PHE A 1 371 ? -20.266 -12.523 -14.516 1 55.31 371 PHE A C 1
ATOM 2867 O O . PHE A 1 371 ? -19.344 -12.812 -13.75 1 55.31 371 PHE A O 1
ATOM 2874 N N . ALA A 1 372 ? -20.109 -11.453 -15 1 49.28 372 ALA A N 1
ATOM 2875 C CA . ALA A 1 372 ? -19.625 -10.414 -14.086 1 49.28 372 ALA A CA 1
ATOM 2876 C C . ALA A 1 372 ? -20.562 -10.273 -12.883 1 49.28 372 ALA A C 1
ATOM 2878 O O . ALA A 1 372 ? -21.766 -10.047 -13.039 1 49.28 372 ALA A O 1
ATOM 2879 N N . PRO A 1 373 ? -20.172 -10.688 -11.68 1 39.5 373 PRO A N 1
ATOM 2880 C CA . PRO A 1 373 ? -21.094 -10.352 -10.594 1 39.5 373 PRO A CA 1
ATOM 2881 C C . PRO A 1 373 ? -21.438 -8.859 -10.555 1 39.5 373 PRO A C 1
ATOM 2883 O O . PRO A 1 373 ? -20.562 -8.016 -10.75 1 39.5 373 PRO A O 1
ATOM 2886 N N . ARG A 1 374 ? -22.5 -8.422 -10.969 1 37.66 374 ARG A N 1
ATOM 2887 C CA . ARG A 1 374 ? -22.906 -7.031 -10.773 1 37.66 374 ARG A CA 1
ATOM 2888 C C . ARG A 1 374 ? -22.719 -6.602 -9.328 1 37.66 374 ARG A C 1
ATOM 2890 O O . ARG A 1 374 ? -23.094 -7.324 -8.406 1 37.66 374 ARG A O 1
ATOM 2897 N N . SER A 1 375 ? -21.656 -5.898 -9 1 34.34 375 SER A N 1
ATOM 2898 C CA . SER A 1 375 ? -21.719 -5.215 -7.715 1 34.34 375 SER A CA 1
ATOM 2899 C C . SER A 1 375 ? -23.125 -4.688 -7.438 1 34.34 375 SER A C 1
ATOM 2901 O O . SER A 1 375 ? -23.766 -4.133 -8.328 1 34.34 375 SER A O 1
ATOM 2903 N N . SER A 1 376 ? -23.828 -5.332 -6.559 1 31.91 376 SER A N 1
ATOM 2904 C CA . SER A 1 376 ? -25.062 -4.707 -6.117 1 31.91 376 SER A CA 1
ATOM 2905 C C . SER A 1 376 ? -24.891 -3.203 -5.922 1 31.91 376 SER A C 1
ATOM 2907 O O . SER A 1 376 ? -24.031 -2.768 -5.156 1 31.91 376 SER A O 1
ATOM 2909 N N . SER A 1 377 ? -25.016 -2.49 -6.961 1 31.81 377 SER A N 1
ATOM 2910 C CA . SER A 1 377 ? -25.203 -1.053 -6.805 1 31.81 377 SER A CA 1
ATOM 2911 C C . SER A 1 377 ? -26.156 -0.745 -5.648 1 31.81 377 SER A C 1
ATOM 2913 O O . SER A 1 377 ? -27.266 -1.284 -5.586 1 31.81 377 SER A O 1
ATOM 2915 N N . ASN A 1 378 ? -25.641 -0.681 -4.434 1 28.58 378 ASN A N 1
ATOM 2916 C CA . ASN A 1 378 ? -26.547 -0.045 -3.484 1 28.58 378 ASN A CA 1
ATOM 2917 C C . ASN A 1 378 ? -27.25 1.159 -4.102 1 28.58 378 ASN A C 1
ATOM 2919 O O . ASN A 1 378 ? -26.609 2.164 -4.414 1 28.58 378 ASN A O 1
ATOM 2923 N N . LYS A 1 379 ? -28.312 0.917 -4.773 1 30.05 379 LYS A N 1
ATOM 2924 C CA . LYS A 1 379 ? -29.281 1.978 -5.051 1 30.05 379 LYS A CA 1
ATOM 2925 C C . LYS A 1 379 ? -29.609 2.764 -3.787 1 30.05 379 LYS A C 1
ATOM 2927 O O . LYS A 1 379 ? -30.25 2.236 -2.869 1 30.05 379 LYS A O 1
ATOM 2932 N N . THR A 1 380 ? -28.719 3.572 -3.277 1 20.06 380 THR A N 1
ATOM 2933 C CA . THR A 1 380 ? -29.297 4.562 -2.373 1 20.06 380 THR A CA 1
ATOM 2934 C C . THR A 1 380 ? -30.438 5.312 -3.051 1 20.06 380 THR A C 1
ATOM 2936 O O . THR A 1 380 ? -30.25 5.914 -4.109 1 20.06 380 THR A O 1
ATOM 2939 N N . ALA A 1 381 ? -31.594 4.812 -2.77 1 24.83 381 ALA A N 1
ATOM 2940 C CA . ALA A 1 381 ? -32.75 5.684 -2.869 1 24.83 381 ALA A CA 1
ATOM 2941 C C . ALA A 1 381 ? -32.438 7.082 -2.34 1 24.83 381 ALA A C 1
ATOM 2943 O O . ALA A 1 381 ? -31.906 7.23 -1.244 1 24.83 381 ALA A O 1
ATOM 2944 N N . HIS A 1 382 ? -32.344 8.008 -3.289 1 20.12 382 HIS A N 1
ATOM 2945 C CA . HIS A 1 382 ? -32.625 9.344 -2.791 1 20.12 382 HIS A CA 1
ATOM 2946 C C . HIS A 1 382 ? -34 9.406 -2.15 1 20.12 382 HIS A C 1
ATOM 2948 O O . HIS A 1 382 ? -34.938 8.797 -2.648 1 20.12 382 HIS A O 1
ATOM 2954 N N . MET B 1 1 ? -74.625 -18.781 10.812 1 26.05 1 MET B N 1
ATOM 2955 C CA . MET B 1 1 ? -73.688 -19.234 9.781 1 26.05 1 MET B CA 1
ATOM 2956 C C . MET B 1 1 ? -72.312 -18.625 9.984 1 26.05 1 MET B C 1
ATOM 2958 O O . MET B 1 1 ? -72.125 -17.438 9.773 1 26.05 1 MET B O 1
ATOM 2962 N N . LYS B 1 2 ? -71.625 -19.094 11.125 1 33.56 2 LYS B N 1
ATOM 2963 C CA . LYS B 1 2 ? -70.375 -18.688 11.711 1 33.56 2 LYS B CA 1
ATOM 2964 C C . LYS B 1 2 ? -69.188 -18.828 10.711 1 33.56 2 LYS B C 1
ATOM 2966 O O . LYS B 1 2 ? -68.938 -19.906 10.188 1 33.56 2 LYS B O 1
ATOM 2971 N N . ILE B 1 3 ? -69.062 -17.75 9.883 1 31.3 3 ILE B N 1
ATOM 2972 C CA . ILE B 1 3 ? -68.062 -17.641 8.828 1 31.3 3 ILE B CA 1
ATOM 2973 C C . ILE B 1 3 ? -66.688 -17.891 9.422 1 31.3 3 ILE B C 1
ATOM 2975 O O . ILE B 1 3 ? -66.25 -17.172 10.328 1 31.3 3 ILE B O 1
ATOM 2979 N N . SER B 1 4 ? -66.312 -19.141 9.578 1 35.19 4 SER B N 1
ATOM 2980 C CA . SER B 1 4 ? -65 -19.641 9.961 1 35.19 4 SER B CA 1
ATOM 2981 C C . SER B 1 4 ? -63.906 -19.078 9.055 1 35.19 4 SER B C 1
ATOM 2983 O O . SER B 1 4 ? -63.906 -19.328 7.848 1 35.19 4 SER B O 1
ATOM 2985 N N . SER B 1 5 ? -63.625 -17.797 9.25 1 35.66 5 SER B N 1
ATOM 2986 C CA . SER B 1 5 ? -62.531 -17.188 8.477 1 35.66 5 SER B CA 1
ATOM 2987 C C . SER B 1 5 ? -61.25 -17.984 8.617 1 35.66 5 SER B C 1
ATOM 2989 O O . SER B 1 5 ? -60.781 -18.234 9.734 1 35.66 5 SER B O 1
ATOM 2991 N N . ILE B 1 6 ? -61.094 -18.938 7.746 1 33.62 6 ILE B N 1
ATOM 2992 C CA . ILE B 1 6 ? -59.875 -19.719 7.613 1 33.62 6 ILE B CA 1
ATOM 2993 C C . ILE B 1 6 ? -58.688 -18.781 7.371 1 33.62 6 ILE B C 1
ATOM 2995 O O . ILE B 1 6 ? -58.688 -18.031 6.391 1 33.62 6 ILE B O 1
ATOM 2999 N N . ALA B 1 7 ? -58.094 -18.281 8.406 1 36.44 7 ALA B N 1
ATOM 3000 C CA . ALA B 1 7 ? -56.812 -17.562 8.312 1 36.44 7 ALA B CA 1
ATOM 3001 C C . ALA B 1 7 ? -55.781 -18.375 7.547 1 36.44 7 ALA B C 1
ATOM 3003 O O . ALA B 1 7 ? -55.375 -19.453 7.996 1 36.44 7 ALA B O 1
ATOM 3004 N N . ALA B 1 8 ? -55.875 -18.312 6.23 1 30.48 8 ALA B N 1
ATOM 3005 C CA . ALA B 1 8 ? -54.75 -18.906 5.48 1 30.48 8 ALA B CA 1
ATOM 3006 C C . ALA B 1 8 ? -53.406 -18.344 5.93 1 30.48 8 ALA B C 1
ATOM 3008 O O . ALA B 1 8 ? -53.188 -17.125 5.84 1 30.48 8 ALA B O 1
ATOM 3009 N N . ALA B 1 9 ? -52.844 -18.953 6.965 1 35.28 9 ALA B N 1
ATOM 3010 C CA . ALA B 1 9 ? -51.438 -18.688 7.289 1 35.28 9 ALA B CA 1
ATOM 3011 C C . ALA B 1 9 ? -50.562 -18.766 6.043 1 35.28 9 ALA B C 1
ATOM 3013 O O . ALA B 1 9 ? -50.438 -19.812 5.422 1 35.28 9 ALA B O 1
ATOM 3014 N N . LEU B 1 10 ? -50.562 -17.625 5.309 1 35.28 10 LEU B N 1
ATOM 3015 C CA . LEU B 1 10 ? -49.562 -17.547 4.262 1 35.28 10 LEU B CA 1
ATOM 3016 C C . LEU B 1 10 ? -48.188 -17.922 4.797 1 35.28 10 LEU B C 1
ATOM 3018 O O . LEU B 1 10 ? -47.625 -17.219 5.656 1 35.28 10 LEU B O 1
ATOM 3022 N N . PHE B 1 11 ? -47.844 -19.203 4.797 1 32.75 11 PHE B N 1
ATOM 3023 C CA . PHE B 1 11 ? -46.469 -19.641 4.918 1 32.75 11 PHE B CA 1
ATOM 3024 C C . PHE B 1 11 ? -45.594 -18.938 3.889 1 32.75 11 PHE B C 1
ATOM 3026 O O . PHE B 1 11 ? -45.656 -19.234 2.695 1 32.75 11 PHE B O 1
ATOM 3033 N N . ALA B 1 12 ? -45.375 -17.641 4.098 1 33.81 12 ALA B N 1
ATOM 3034 C CA . ALA B 1 12 ? -44.25 -17.109 3.328 1 33.81 12 ALA B CA 1
ATOM 3035 C C . ALA B 1 12 ? -43 -17.953 3.498 1 33.81 12 ALA B C 1
ATOM 3037 O O . ALA B 1 12 ? -42.469 -18.062 4.602 1 33.81 12 ALA B O 1
ATOM 3038 N N . SER B 1 13 ? -42.875 -18.906 2.674 1 33.5 13 SER B N 1
ATOM 3039 C CA . SER B 1 13 ? -41.562 -19.516 2.512 1 33.5 13 SER B CA 1
ATOM 3040 C C . SER B 1 13 ? -40.469 -18.469 2.398 1 33.5 13 SER B C 1
ATOM 3042 O O . SER B 1 13 ? -40.469 -17.641 1.472 1 33.5 13 SER B O 1
ATOM 3044 N N . LEU B 1 14 ? -40.125 -17.922 3.551 1 33.78 14 LEU B N 1
ATOM 3045 C CA . LEU B 1 14 ? -38.844 -17.234 3.518 1 33.78 14 LEU B CA 1
ATOM 3046 C C . LEU B 1 14 ? -37.812 -18 2.686 1 33.78 14 LEU B C 1
ATOM 3048 O O . LEU B 1 14 ? -37.344 -19.062 3.107 1 33.78 14 LEU B O 1
ATOM 3052 N N . ILE B 1 15 ? -38.062 -18.031 1.427 1 31.23 15 ILE B N 1
ATOM 3053 C CA . ILE B 1 15 ? -36.906 -18.406 0.638 1 31.23 15 ILE B CA 1
ATOM 3054 C C . ILE B 1 15 ? -35.688 -17.625 1.117 1 31.23 15 ILE B C 1
ATOM 3056 O O . ILE B 1 15 ? -35.625 -16.406 0.947 1 31.23 15 ILE B O 1
ATOM 3060 N N . ALA B 1 16 ? -35.188 -17.969 2.301 1 34.38 16 ALA B N 1
ATOM 3061 C CA . ALA B 1 16 ? -33.812 -17.562 2.58 1 34.38 16 ALA B CA 1
ATOM 3062 C C . ALA B 1 16 ? -32.938 -17.609 1.317 1 34.38 16 ALA B C 1
ATOM 3064 O O . ALA B 1 16 ? -32.75 -18.672 0.73 1 34.38 16 ALA B O 1
ATOM 3065 N N . ASP B 1 17 ? -33.031 -16.672 0.578 1 35.62 17 ASP B N 1
ATOM 3066 C CA . ASP B 1 17 ? -32 -16.562 -0.456 1 35.62 17 ASP B CA 1
ATOM 3067 C C . ASP B 1 17 ? -30.641 -16.938 0.093 1 35.62 17 ASP B C 1
ATOM 3069 O O . ASP B 1 17 ? -30.062 -16.203 0.914 1 35.62 17 ASP B O 1
ATOM 3073 N N . GLY B 1 18 ? -30.469 -18.125 0.625 1 39.22 18 GLY B N 1
ATOM 3074 C CA . GLY B 1 18 ? -29.156 -18.578 1.052 1 39.22 18 GLY B CA 1
ATOM 3075 C C . GLY B 1 18 ? -28.031 -17.922 0.292 1 39.22 18 GLY B C 1
ATOM 3076 O O . GLY B 1 18 ? -27.953 -18.016 -0.935 1 39.22 18 GLY B O 1
ATOM 3077 N N . ALA B 1 19 ? -27.578 -16.828 0.702 1 45.06 19 ALA B N 1
ATOM 3078 C CA . ALA B 1 19 ? -26.406 -16.172 0.144 1 45.06 19 ALA B CA 1
ATOM 3079 C C . ALA B 1 19 ? -25.391 -17.188 -0.365 1 45.06 19 ALA B C 1
ATOM 3081 O O . ALA B 1 19 ? -24.844 -17.969 0.414 1 45.06 19 ALA B O 1
ATOM 3082 N N . THR B 1 20 ? -25.562 -17.859 -1.508 1 52.31 20 THR B N 1
ATOM 3083 C CA . THR B 1 20 ? -24.703 -18.859 -2.139 1 52.31 20 THR B CA 1
ATOM 3084 C C . THR B 1 20 ? -23.234 -18.469 -1.985 1 52.31 20 THR B C 1
ATOM 3086 O O . THR B 1 20 ? -22.859 -17.328 -2.23 1 52.31 20 THR B O 1
ATOM 3089 N N . ALA B 1 21 ? -22.375 -19.188 -1.303 1 68.44 21 ALA B N 1
ATOM 3090 C CA . ALA B 1 21 ? -20.938 -19.062 -1.118 1 68.44 21 ALA B CA 1
ATOM 3091 C C . ALA B 1 21 ? -20.25 -18.734 -2.438 1 68.44 21 ALA B C 1
ATOM 3093 O O . ALA B 1 21 ? -20.594 -19.297 -3.482 1 68.44 21 ALA B O 1
ATOM 3094 N N . SER B 1 22 ? -19.422 -17.625 -2.441 1 79.94 22 SER B N 1
ATOM 3095 C CA . SER B 1 22 ? -18.781 -17.062 -3.625 1 79.94 22 SER B CA 1
ATOM 3096 C C . SER B 1 22 ? -17.375 -17.641 -3.812 1 79.94 22 SER B C 1
ATOM 3098 O O . SER B 1 22 ? -16.453 -16.938 -4.195 1 79.94 22 SER B O 1
ATOM 3100 N N . TYR B 1 23 ? -17.328 -19.016 -3.418 1 86.06 23 TYR B N 1
ATOM 3101 C CA . TYR B 1 23 ? -16.078 -19.719 -3.709 1 86.06 23 TYR B CA 1
ATOM 3102 C C . TYR B 1 23 ? -15.961 -20.031 -5.195 1 86.06 23 TYR B C 1
ATOM 3104 O O . TYR B 1 23 ? -16.953 -20.406 -5.832 1 86.06 23 TYR B O 1
ATOM 3112 N N . VAL B 1 24 ? -14.789 -19.828 -5.77 1 87.75 24 VAL B N 1
ATOM 3113 C CA . VAL B 1 24 ? -14.531 -20.328 -7.113 1 87.75 24 VAL B CA 1
ATOM 3114 C C . VAL B 1 24 ? -14.461 -21.859 -7.09 1 87.75 24 VAL B C 1
ATOM 3116 O O . VAL B 1 24 ? -13.812 -22.438 -6.215 1 87.75 24 VAL B O 1
ATOM 3119 N N . THR B 1 25 ? -15.18 -22.547 -7.902 1 91.25 25 THR B N 1
ATOM 3120 C CA . THR B 1 25 ? -15.203 -24 -8.039 1 91.25 25 THR B CA 1
ATOM 3121 C C . THR B 1 25 ? -14.883 -24.422 -9.469 1 91.25 25 THR B C 1
ATOM 3123 O O . THR B 1 25 ? -14.602 -23.562 -10.32 1 91.25 25 THR B O 1
ATOM 3126 N N . THR B 1 26 ? -14.68 -25.719 -9.703 1 93.19 26 THR B N 1
ATOM 3127 C CA . THR B 1 26 ? -14.445 -26.234 -11.047 1 93.19 26 THR B CA 1
ATOM 3128 C C . THR B 1 26 ? -15.602 -27.125 -11.492 1 93.19 26 THR B C 1
ATOM 3130 O O . THR B 1 26 ? -16.266 -27.75 -10.656 1 93.19 26 THR B O 1
ATOM 3133 N N . SER B 1 27 ? -15.938 -27.188 -12.727 1 90.5 27 SER B N 1
ATOM 3134 C CA . SER B 1 27 ? -16.844 -28.094 -13.422 1 90.5 27 SER B CA 1
ATOM 3135 C C . SER B 1 27 ? -16.297 -28.5 -14.781 1 90.5 27 SER B C 1
ATOM 3137 O O . SER B 1 27 ? -16.297 -27.703 -15.719 1 90.5 27 SER B O 1
ATOM 3139 N N . GLY B 1 28 ? -15.844 -29.766 -14.883 1 93 28 GLY B N 1
ATOM 3140 C CA . GLY B 1 28 ? -15.102 -30.125 -16.078 1 93 28 GLY B CA 1
ATOM 3141 C C . GLY B 1 28 ? -13.875 -29.25 -16.297 1 93 28 GLY B C 1
ATOM 3142 O O . GLY B 1 28 ? -13.047 -29.094 -15.398 1 93 28 GLY B O 1
ATOM 3143 N N . THR B 1 29 ? -13.789 -28.594 -17.484 1 92.12 29 THR B N 1
ATOM 3144 C CA . THR B 1 29 ? -12.625 -27.781 -17.812 1 92.12 29 THR B CA 1
ATOM 3145 C C . THR B 1 29 ? -12.891 -26.312 -17.484 1 92.12 29 THR B C 1
ATOM 3147 O O . THR B 1 29 ? -12.125 -25.438 -17.875 1 92.12 29 THR B O 1
ATOM 3150 N N . ASN B 1 30 ? -14.008 -26.078 -16.75 1 89.19 30 ASN B N 1
ATOM 3151 C CA . ASN B 1 30 ? -14.406 -24.703 -16.5 1 89.19 30 ASN B CA 1
ATOM 3152 C C . ASN B 1 30 ? -14.203 -24.312 -15.031 1 89.19 30 ASN B C 1
ATOM 3154 O O . ASN B 1 30 ? -14.383 -25.156 -14.141 1 89.19 30 ASN B O 1
ATOM 3158 N N . LEU B 1 31 ? -13.82 -23.047 -14.805 1 90.75 31 LEU B N 1
ATOM 3159 C CA . LEU B 1 31 ? -13.977 -22.438 -13.492 1 90.75 31 LEU B CA 1
ATOM 3160 C C . LEU B 1 31 ? -15.375 -21.844 -13.336 1 90.75 31 LEU B C 1
ATOM 3162 O O . LEU B 1 31 ? -15.961 -21.359 -14.305 1 90.75 31 LEU B O 1
ATOM 3166 N N . GLU B 1 32 ? -15.883 -21.969 -12.125 1 89.06 32 GLU B N 1
ATOM 3167 C CA . GLU B 1 32 ? -17.219 -21.438 -11.867 1 89.06 32 GLU B CA 1
ATOM 3168 C C . GLU B 1 32 ? -17.234 -20.578 -10.602 1 89.06 32 GLU B C 1
ATOM 3170 O O . GLU B 1 32 ? -16.516 -20.859 -9.641 1 89.06 32 GLU B O 1
ATOM 3175 N N . LEU B 1 33 ? -17.906 -19.484 -10.609 1 85.69 33 LEU B N 1
ATOM 3176 C CA . LEU B 1 33 ? -18.219 -18.625 -9.461 1 85.69 33 LEU B CA 1
ATOM 3177 C C . LEU B 1 33 ? -19.734 -18.5 -9.266 1 85.69 33 LEU B C 1
ATOM 3179 O O . LEU B 1 33 ? -20.438 -18.047 -10.164 1 85.69 33 LEU B O 1
ATOM 3183 N N . SER B 1 34 ? -20.219 -19.031 -8.148 1 80.06 34 SER B N 1
ATOM 3184 C CA . SER B 1 34 ? -21.656 -19.062 -7.84 1 80.06 34 SER B CA 1
ATOM 3185 C C . SER B 1 34 ? -22.438 -19.797 -8.922 1 80.06 34 SER B C 1
ATOM 3187 O O . SER B 1 34 ? -23.469 -19.312 -9.375 1 80.06 34 SER B O 1
ATOM 3189 N N . GLY B 1 35 ? -21.812 -20.875 -9.469 1 79.5 35 GLY B N 1
ATOM 3190 C CA . GLY B 1 35 ? -22.469 -21.766 -10.414 1 79.5 35 GLY B CA 1
ATOM 3191 C C . GLY B 1 35 ? -22.422 -21.25 -11.844 1 79.5 35 GLY B C 1
ATOM 3192 O O . GLY B 1 35 ? -22.969 -21.875 -12.75 1 79.5 35 GLY B O 1
ATOM 3193 N N . LYS B 1 36 ? -21.844 -20.156 -12.016 1 82.56 36 LYS B N 1
ATOM 3194 C CA . LYS B 1 36 ? -21.719 -19.562 -13.344 1 82.56 36 LYS B CA 1
ATOM 3195 C C . LYS B 1 36 ? -20.266 -19.594 -13.828 1 82.56 36 LYS B C 1
ATOM 3197 O O . LYS B 1 36 ? -19.344 -19.547 -13.016 1 82.56 36 LYS B O 1
ATOM 3202 N N . PRO B 1 37 ? -20.062 -19.672 -15.156 1 82.38 37 PRO B N 1
ATOM 3203 C CA . PRO B 1 37 ? -18.688 -19.672 -15.664 1 82.38 37 PRO B CA 1
ATOM 3204 C C . PRO B 1 37 ? -17.875 -18.469 -15.195 1 82.38 37 PRO B C 1
ATOM 3206 O O . PRO B 1 37 ? -18.391 -17.344 -15.172 1 82.38 37 PRO B O 1
ATOM 3209 N N . PHE B 1 38 ? -16.703 -18.703 -14.758 1 86.12 38 PHE B N 1
ATOM 3210 C CA . PHE B 1 38 ? -15.758 -17.688 -14.297 1 86.12 38 PHE B CA 1
ATOM 3211 C C . PHE B 1 38 ? -14.492 -17.703 -15.156 1 86.12 38 PHE B C 1
ATOM 3213 O O . PHE B 1 38 ? -13.586 -18.5 -14.914 1 86.12 38 PHE B O 1
ATOM 3220 N N . TYR B 1 39 ? -14.453 -16.844 -16.172 1 83.75 39 TYR B N 1
ATOM 3221 C CA . TYR B 1 39 ? -13.297 -16.75 -17.047 1 83.75 39 TYR B CA 1
ATOM 3222 C C . TYR B 1 39 ? -12.273 -15.766 -16.516 1 83.75 39 TYR B C 1
ATOM 3224 O O . TYR B 1 39 ? -12.594 -14.602 -16.281 1 83.75 39 TYR B O 1
ATOM 3232 N N . VAL B 1 40 ? -11.062 -16.266 -16.328 1 84.44 40 VAL B N 1
ATOM 3233 C CA . VAL B 1 40 ? -10.039 -15.492 -15.617 1 84.44 40 VAL B CA 1
ATOM 3234 C C . VAL B 1 40 ? -9.078 -14.867 -16.625 1 84.44 40 VAL B C 1
ATOM 3236 O O . VAL B 1 40 ? -8.523 -15.555 -17.484 1 84.44 40 VAL B O 1
ATOM 3239 N N . PHE B 1 41 ? -9 -13.609 -16.672 1 85 41 PHE B N 1
ATOM 3240 C CA . PHE B 1 41 ? -7.82 -12.867 -17.078 1 85 41 PHE B CA 1
ATOM 3241 C C . PHE B 1 41 ? -7.246 -12.062 -15.922 1 85 41 PHE B C 1
ATOM 3243 O O . PHE B 1 41 ? -7.848 -11.086 -15.477 1 85 41 PHE B O 1
ATOM 3250 N N . GLY B 1 42 ? -6.184 -12.555 -15.344 1 87.38 42 GLY B N 1
ATOM 3251 C CA . GLY B 1 42 ? -5.578 -11.938 -14.18 1 87.38 42 GLY B CA 1
ATOM 3252 C C . GLY B 1 42 ? -4.125 -11.555 -14.391 1 87.38 42 GLY B C 1
ATOM 3253 O O . GLY B 1 42 ? -3.695 -11.344 -15.531 1 87.38 42 GLY B O 1
ATOM 3254 N N . THR B 1 43 ? -3.459 -11.289 -13.258 1 92.94 43 THR B N 1
ATOM 3255 C CA . THR B 1 43 ? -2.059 -10.883 -13.297 1 92.94 43 THR B CA 1
ATOM 3256 C C . THR B 1 43 ? -1.312 -11.398 -12.07 1 92.94 43 THR B C 1
ATOM 3258 O O . THR B 1 43 ? -1.89 -12.102 -11.234 1 92.94 43 THR B O 1
ATOM 3261 N N . ASN B 1 44 ? -0.027 -11.328 -12.141 1 91.56 44 ASN B N 1
ATOM 3262 C CA . ASN B 1 44 ? 0.863 -11.492 -10.992 1 91.56 44 ASN B CA 1
ATOM 3263 C C . ASN B 1 44 ? 1.346 -10.148 -10.461 1 91.56 44 ASN B C 1
ATOM 3265 O O . ASN B 1 44 ? 1.671 -9.25 -11.234 1 91.56 44 ASN B O 1
ATOM 3269 N N . ALA B 1 45 ? 1.236 -9.891 -9.195 1 82.69 45 ALA B N 1
ATOM 3270 C CA . ALA B 1 45 ? 1.734 -8.68 -8.562 1 82.69 45 ALA B CA 1
ATOM 3271 C C . ALA B 1 45 ? 2.188 -8.953 -7.129 1 82.69 45 ALA B C 1
ATOM 3273 O O . ALA B 1 45 ? 1.576 -8.469 -6.176 1 82.69 45 ALA B O 1
ATOM 3274 N N . TYR B 1 46 ? 3.344 -9.656 -6.984 1 77.31 46 TYR B N 1
ATOM 3275 C CA . TYR B 1 46 ? 3.828 -10.047 -5.664 1 77.31 46 TYR B CA 1
ATOM 3276 C C . TYR B 1 46 ? 4.195 -8.82 -4.836 1 77.31 46 TYR B C 1
ATOM 3278 O O . TYR B 1 46 ? 4.133 -8.859 -3.604 1 77.31 46 TYR B O 1
ATOM 3286 N N . TRP B 1 47 ? 4.445 -7.641 -5.477 1 75.31 47 TRP B N 1
ATOM 3287 C CA . TRP B 1 47 ? 4.961 -6.418 -4.859 1 75.31 47 TRP B CA 1
ATOM 3288 C C . TRP B 1 47 ? 3.838 -5.633 -4.191 1 75.31 47 TRP B C 1
ATOM 3290 O O . TRP B 1 47 ? 4.094 -4.66 -3.477 1 75.31 47 TRP B O 1
ATOM 3300 N N . VAL B 1 48 ? 2.557 -5.941 -4.422 1 73.44 48 VAL B N 1
ATOM 3301 C CA . VAL B 1 48 ? 1.433 -5.188 -3.875 1 73.44 48 VAL B CA 1
ATOM 3302 C C . VAL B 1 48 ? 1.561 -5.098 -2.355 1 73.44 48 VAL B C 1
ATOM 3304 O O . VAL B 1 48 ? 1.18 -4.094 -1.752 1 73.44 48 VAL B O 1
ATOM 3307 N N . SER B 1 49 ? 2.209 -6.129 -1.767 1 65.75 49 SER B N 1
ATOM 3308 C CA . SER B 1 49 ? 2.395 -6.145 -0.32 1 65.75 49 SER B CA 1
ATOM 3309 C C . SER B 1 49 ? 3.414 -5.102 0.118 1 65.75 49 SER B C 1
ATOM 3311 O O . SER B 1 49 ? 3.508 -4.773 1.304 1 65.75 49 SER B O 1
ATOM 3313 N N . GLU B 1 50 ? 4.082 -4.473 -0.879 1 71.06 50 GLU B N 1
ATOM 3314 C CA . GLU B 1 50 ? 5.152 -3.525 -0.576 1 71.06 50 GLU B CA 1
ATOM 3315 C C . GLU B 1 50 ? 4.777 -2.111 -1.017 1 71.06 50 GLU B C 1
ATOM 3317 O O . GLU B 1 50 ? 5.641 -1.238 -1.114 1 71.06 50 GLU B O 1
ATOM 3322 N N . MET B 1 51 ? 3.592 -1.935 -1.199 1 73.94 51 MET B N 1
ATOM 3323 C CA . MET B 1 51 ? 3.188 -0.742 -1.938 1 73.94 51 MET B CA 1
ATOM 3324 C C . MET B 1 51 ? 3.43 0.517 -1.113 1 73.94 51 MET B C 1
ATOM 3326 O O . MET B 1 51 ? 3.832 1.55 -1.652 1 73.94 51 MET B O 1
ATOM 3330 N N . THR B 1 52 ? 3.225 0.395 0.179 1 77 52 THR B N 1
ATOM 3331 C CA . THR B 1 52 ? 3.492 1.565 1.009 1 77 52 THR B CA 1
ATOM 3332 C C . THR B 1 52 ? 4.949 2.002 0.875 1 77 52 THR B C 1
ATOM 3334 O O . THR B 1 52 ? 5.234 3.191 0.718 1 77 52 THR B O 1
ATOM 3337 N N . LEU B 1 53 ? 5.828 1 0.831 1 75.31 53 LEU B N 1
ATOM 3338 C CA . LEU B 1 53 ? 7.242 1.313 0.652 1 75.31 53 LEU B CA 1
ATOM 3339 C C . LEU B 1 53 ? 7.5 1.896 -0.733 1 75.31 53 LEU B C 1
ATOM 3341 O O . LEU B 1 53 ? 8.258 2.855 -0.876 1 75.31 53 LEU B O 1
ATOM 3345 N N . THR B 1 54 ? 6.863 1.324 -1.716 1 78.56 54 THR B N 1
ATOM 3346 C CA . THR B 1 54 ? 7.043 1.797 -3.084 1 78.56 54 THR B CA 1
ATOM 3347 C C . THR B 1 54 ? 6.617 3.258 -3.213 1 78.56 54 THR B C 1
ATOM 3349 O O . THR B 1 54 ? 7.289 4.047 -3.881 1 78.56 54 THR B O 1
ATOM 3352 N N . ILE B 1 55 ? 5.562 3.629 -2.523 1 82.69 55 ILE B N 1
ATOM 3353 C CA . ILE B 1 55 ? 5.059 4.996 -2.586 1 82.69 55 ILE B CA 1
ATOM 3354 C C . ILE B 1 55 ? 6.039 5.941 -1.896 1 82.69 55 ILE B C 1
ATOM 3356 O O . ILE B 1 55 ? 6.414 6.973 -2.457 1 82.69 55 ILE B O 1
ATOM 3360 N N . PHE B 1 56 ? 6.469 5.648 -0.722 1 84.62 56 PHE B N 1
ATOM 3361 C CA . PHE B 1 56 ? 7.422 6.492 -0.017 1 84.62 56 PHE B CA 1
ATOM 3362 C C . PHE B 1 56 ? 8.75 6.559 -0.769 1 84.62 56 PHE B C 1
ATOM 3364 O O . PHE B 1 56 ? 9.406 7.602 -0.788 1 84.62 56 PHE B O 1
ATOM 3371 N N . SER B 1 57 ? 9.156 5.465 -1.421 1 81.56 57 SER B N 1
ATOM 3372 C CA . SER B 1 57 ? 10.359 5.477 -2.238 1 81.56 57 SER B CA 1
ATOM 3373 C C . SER B 1 57 ? 10.219 6.434 -3.416 1 81.56 57 SER B C 1
ATOM 3375 O O . SER B 1 57 ? 11.18 7.109 -3.793 1 81.56 57 SER B O 1
ATOM 3377 N N . ALA B 1 58 ? 9.055 6.414 -3.977 1 82.44 58 ALA B N 1
ATOM 3378 C CA . ALA B 1 58 ? 8.797 7.359 -5.062 1 82.44 58 ALA B CA 1
ATOM 3379 C C . ALA B 1 58 ? 8.883 8.797 -4.566 1 82.44 58 ALA B C 1
ATOM 3381 O O . ALA B 1 58 ? 9.43 9.664 -5.258 1 82.44 58 ALA B O 1
ATOM 3382 N N . MET B 1 59 ? 8.328 9.117 -3.402 1 86.19 59 MET B N 1
ATOM 3383 C CA . MET B 1 59 ? 8.469 10.445 -2.805 1 86.19 59 MET B CA 1
ATOM 3384 C C . MET B 1 59 ? 9.945 10.805 -2.615 1 86.19 59 MET B C 1
ATOM 3386 O O . MET B 1 59 ? 10.391 11.859 -3.064 1 86.19 59 MET B O 1
ATOM 3390 N N . ALA B 1 60 ? 10.648 9.906 -2.018 1 85.56 60 ALA B N 1
ATOM 3391 C CA . ALA B 1 60 ? 12.062 10.125 -1.719 1 85.56 60 ALA B CA 1
ATOM 3392 C C . ALA B 1 60 ? 12.859 10.367 -2.996 1 85.56 60 ALA B C 1
ATOM 3394 O O . ALA B 1 60 ? 13.703 11.266 -3.045 1 85.56 60 ALA B O 1
ATOM 3395 N N . ARG B 1 61 ? 12.562 9.609 -4.082 1 84.38 61 ARG B N 1
ATOM 3396 C CA . ARG B 1 61 ? 13.266 9.75 -5.352 1 84.38 61 ARG B CA 1
ATOM 3397 C C . ARG B 1 61 ? 13.055 11.133 -5.953 1 84.38 61 ARG B C 1
ATOM 3399 O O . ARG B 1 61 ? 13.875 11.609 -6.734 1 84.38 61 ARG B O 1
ATOM 3406 N N . ASN B 1 62 ? 11.992 11.75 -5.59 1 86 62 ASN B N 1
ATOM 3407 C CA . ASN B 1 62 ? 11.688 13.094 -6.086 1 86 62 ASN B CA 1
ATOM 3408 C C . ASN B 1 62 ? 11.945 14.156 -5.023 1 86 62 ASN B C 1
ATOM 3410 O O . ASN B 1 62 ? 11.414 15.266 -5.113 1 86 62 ASN B O 1
ATOM 3414 N N . ASN B 1 63 ? 12.562 13.836 -3.939 1 86.31 63 ASN B N 1
ATOM 3415 C CA . ASN B 1 63 ? 13.016 14.742 -2.891 1 86.31 63 ASN B CA 1
ATOM 3416 C C . ASN B 1 63 ? 11.844 15.297 -2.088 1 86.31 63 ASN B C 1
ATOM 3418 O O . ASN B 1 63 ? 11.906 16.422 -1.584 1 86.31 63 ASN B O 1
ATOM 3422 N N . LEU B 1 64 ? 10.734 14.609 -2.154 1 87.69 64 LEU B N 1
ATOM 3423 C CA . LEU B 1 64 ? 9.672 14.867 -1.188 1 87.69 64 LEU B CA 1
ATOM 3424 C C . LEU B 1 64 ? 9.984 14.203 0.148 1 87.69 64 LEU B C 1
ATOM 3426 O O . LEU B 1 64 ? 9.68 13.023 0.345 1 87.69 64 LEU B O 1
ATOM 3430 N N . THR B 1 65 ? 10.445 14.93 1.142 1 87.81 65 THR B N 1
ATOM 3431 C CA . THR B 1 65 ? 11.133 14.352 2.289 1 87.81 65 THR B CA 1
ATOM 3432 C C . THR B 1 65 ? 10.188 14.234 3.482 1 87.81 65 THR B C 1
ATOM 3434 O O . THR B 1 65 ? 10.516 13.594 4.48 1 87.81 65 THR B O 1
ATOM 3437 N N . VAL B 1 66 ? 9.062 14.875 3.443 1 89.12 66 VAL B N 1
ATOM 3438 C CA . VAL B 1 66 ? 8.094 14.859 4.535 1 89.12 66 VAL B CA 1
ATOM 3439 C C . VAL B 1 66 ? 6.695 14.594 3.98 1 89.12 66 VAL B C 1
ATOM 3441 O O . VAL B 1 66 ? 6.305 15.164 2.961 1 89.12 66 VAL B O 1
ATOM 3444 N N . CYS B 1 67 ? 6.051 13.664 4.594 1 92.19 67 CYS B N 1
ATOM 3445 C CA . CYS B 1 67 ? 4.68 13.336 4.227 1 92.19 67 CYS B CA 1
ATOM 3446 C C . CYS B 1 67 ? 3.738 13.531 5.41 1 92.19 67 CYS B C 1
ATOM 3448 O O . CYS B 1 67 ? 3.945 12.945 6.477 1 92.19 67 CYS B O 1
ATOM 3450 N N . ARG B 1 68 ? 2.764 14.406 5.242 1 94.5 68 ARG B N 1
ATOM 3451 C CA . ARG B 1 68 ? 1.68 14.555 6.207 1 94.5 68 ARG B CA 1
ATOM 3452 C C . ARG B 1 68 ? 0.538 13.586 5.902 1 94.5 68 ARG B C 1
ATOM 3454 O O . ARG B 1 68 ? 0.087 13.5 4.758 1 94.5 68 ARG B O 1
ATOM 3461 N N . LEU B 1 69 ? 0.164 12.758 6.852 1 91 69 LEU B N 1
ATOM 3462 C CA . LEU B 1 69 ? -0.899 11.766 6.727 1 91 69 LEU B CA 1
ATOM 3463 C C . LEU B 1 69 ? -1.688 11.641 8.023 1 91 69 LEU B C 1
ATOM 3465 O O . LEU B 1 69 ? -1.261 12.156 9.062 1 91 69 LEU B O 1
ATOM 3469 N N . TRP B 1 70 ? -2.85 11.039 8.016 1 90.12 70 TRP B N 1
ATOM 3470 C CA . TRP B 1 70 ? -3.777 11.07 9.141 1 90.12 70 TRP B CA 1
ATOM 3471 C C . TRP B 1 70 ? -3.334 10.109 10.242 1 90.12 70 TRP B C 1
ATOM 3473 O O . TRP B 1 70 ? -2.986 8.953 9.961 1 90.12 70 TRP B O 1
ATOM 3483 N N . GLY B 1 71 ? -3.293 10.586 11.406 1 90.81 71 GLY B N 1
ATOM 3484 C CA . GLY B 1 71 ? -3.201 9.773 12.609 1 90.81 71 GLY B CA 1
ATOM 3485 C C . GLY B 1 71 ? -4.523 9.633 13.344 1 90.81 71 GLY B C 1
ATOM 3486 O O . GLY B 1 71 ? -4.555 9.539 14.57 1 90.81 71 GLY B O 1
ATOM 3487 N N . PHE B 1 72 ? -5.551 9.758 12.555 1 90.75 72 PHE B N 1
ATOM 3488 C CA . PHE B 1 72 ? -6.871 9.664 13.156 1 90.75 72 PHE B CA 1
ATOM 3489 C C . PHE B 1 72 ? -7.824 8.883 12.258 1 90.75 72 PHE B C 1
ATOM 3491 O O . PHE B 1 72 ? -7.68 8.898 11.031 1 90.75 72 PHE B O 1
ATOM 3498 N N . ALA B 1 73 ? -8.727 8.234 12.727 1 87.56 73 ALA B N 1
ATOM 3499 C CA . ALA B 1 73 ? -9.938 7.574 12.234 1 87.56 73 ALA B CA 1
ATOM 3500 C C . ALA B 1 73 ? -10.867 7.207 13.391 1 87.56 73 ALA B C 1
ATOM 3502 O O . ALA B 1 73 ? -10.789 6.098 13.93 1 87.56 73 ALA B O 1
ATOM 3503 N N . ASP B 1 74 ? -11.68 8.172 13.797 1 93.12 74 ASP B N 1
ATOM 3504 C CA . ASP B 1 74 ? -12.609 8.047 14.914 1 93.12 74 ASP B CA 1
ATOM 3505 C C . ASP B 1 74 ? -13.969 7.547 14.438 1 93.12 74 ASP B C 1
ATOM 3507 O O . ASP B 1 74 ? -14.805 8.336 13.992 1 93.12 74 ASP B O 1
ATOM 3511 N N . LEU B 1 75 ? -14.211 6.254 14.648 1 89.69 75 LEU B N 1
ATOM 3512 C CA . LEU B 1 75 ? -15.367 5.695 13.969 1 89.69 75 LEU B CA 1
ATOM 3513 C C . LEU B 1 75 ? -16.297 4.996 14.953 1 89.69 75 LEU B C 1
ATOM 3515 O O . LEU B 1 75 ? -15.867 4.578 16.031 1 89.69 75 LEU B O 1
ATOM 3519 N N . THR B 1 76 ? -17.547 4.895 14.586 1 90 76 THR B N 1
ATOM 3520 C CA . THR B 1 76 ? -18.547 4.195 15.391 1 90 76 THR B CA 1
ATOM 3521 C C . THR B 1 76 ? -18.859 2.824 14.797 1 90 76 THR B C 1
ATOM 3523 O O . THR B 1 76 ? -19.594 2.035 15.398 1 90 76 THR B O 1
ATOM 3526 N N . THR B 1 77 ? -18.359 2.586 13.625 1 81.94 77 THR B N 1
ATOM 3527 C CA . THR B 1 77 ? -18.547 1.311 12.945 1 81.94 77 THR B CA 1
ATOM 3528 C C . THR B 1 77 ? -17.25 0.878 12.258 1 81.94 77 THR B C 1
ATOM 3530 O O . THR B 1 77 ? -16.562 1.697 11.641 1 81.94 77 THR B O 1
ATOM 3533 N N . ILE B 1 78 ? -16.953 -0.446 12.453 1 73.19 78 ILE B N 1
ATOM 3534 C CA . ILE B 1 78 ? -15.797 -0.992 11.758 1 73.19 78 ILE B CA 1
ATOM 3535 C C . ILE B 1 78 ? -16.094 -1.126 10.266 1 73.19 78 ILE B C 1
ATOM 3537 O O . ILE B 1 78 ? -17.234 -1.444 9.883 1 73.19 78 ILE B O 1
ATOM 3541 N N . GLY B 1 79 ? -15.148 -0.909 9.406 1 62.84 79 GLY B N 1
ATOM 3542 C CA . GLY B 1 79 ? -15.289 -1.144 7.98 1 62.84 79 GLY B CA 1
ATOM 3543 C C . GLY B 1 79 ? -15.758 0.081 7.219 1 62.84 79 GLY B C 1
ATOM 3544 O O . GLY B 1 79 ? -15.938 0.03 6 1 62.84 79 GLY B O 1
ATOM 3545 N N . SER B 1 80 ? -15.93 1.201 7.883 1 61.28 80 SER B N 1
ATOM 3546 C CA . SER B 1 80 ? -16.453 2.379 7.207 1 61.28 80 SER B CA 1
ATOM 3547 C C . SER B 1 80 ? -15.344 3.246 6.641 1 61.28 80 SER B C 1
ATOM 3549 O O . SER B 1 80 ? -15.594 4.145 5.836 1 61.28 80 SER B O 1
ATOM 3551 N N . ALA B 1 81 ? -14.07 2.957 7.082 1 63.34 81 ALA B N 1
ATOM 3552 C CA . ALA B 1 81 ? -12.922 3.664 6.527 1 63.34 81 ALA B CA 1
ATOM 3553 C C . ALA B 1 81 ? -12.195 2.807 5.496 1 63.34 81 ALA B C 1
ATOM 3555 O O . ALA B 1 81 ? -12.328 1.58 5.492 1 63.34 81 ALA B O 1
ATOM 3556 N N . PRO B 1 82 ? -11.516 3.502 4.582 1 58.47 82 PRO B N 1
ATOM 3557 C CA . PRO B 1 82 ? -10.688 2.725 3.66 1 58.47 82 PRO B CA 1
ATOM 3558 C C . PRO B 1 82 ? -9.781 1.725 4.379 1 58.47 82 PRO B C 1
ATOM 3560 O O 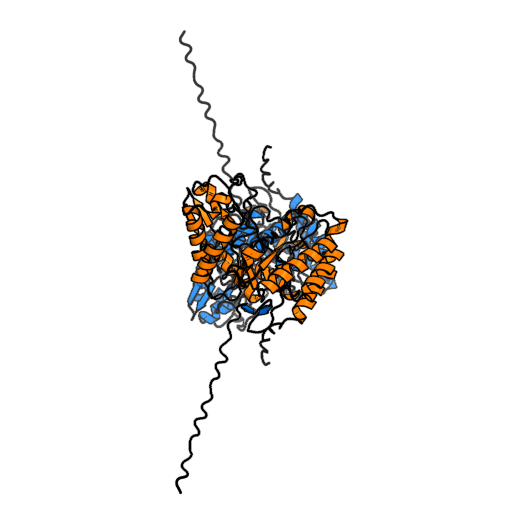. PRO B 1 82 ? -9.297 2.006 5.477 1 58.47 82 PRO B O 1
ATOM 3563 N N . ASN B 1 83 ? -9.562 0.527 3.854 1 58.81 83 ASN B N 1
ATOM 3564 C CA . ASN B 1 83 ? -8.734 -0.569 4.348 1 58.81 83 ASN B CA 1
ATOM 3565 C C . ASN B 1 83 ? -9.172 -1.013 5.742 1 58.81 83 ASN B C 1
ATOM 3567 O O . ASN B 1 83 ? -8.367 -1.547 6.508 1 58.81 83 ASN B O 1
ATOM 3571 N N . ASN B 1 84 ? -10.328 -0.569 6.219 1 66.06 84 ASN B N 1
ATOM 3572 C CA . ASN B 1 84 ? -10.859 -0.944 7.523 1 66.06 84 ASN B CA 1
ATOM 3573 C C . ASN B 1 84 ? -10.008 -0.39 8.656 1 66.06 84 ASN B C 1
ATOM 3575 O O . ASN B 1 84 ? -9.914 -0.998 9.727 1 66.06 84 ASN B O 1
ATOM 3579 N N . VAL B 1 85 ? -9.266 0.681 8.367 1 78.62 85 VAL B N 1
ATOM 3580 C CA . VAL B 1 85 ? -8.453 1.301 9.406 1 78.62 85 VAL B CA 1
ATOM 3581 C C . VAL B 1 85 ? -9.359 2.029 10.398 1 78.62 85 VAL B C 1
ATOM 3583 O O . VAL B 1 85 ? -10.219 2.816 10 1 78.62 85 VAL B O 1
ATOM 3586 N N . VAL B 1 86 ? -9.258 1.697 11.656 1 87 86 VAL B N 1
ATOM 3587 C CA . VAL B 1 86 ? -9.938 2.33 12.781 1 87 86 VAL B CA 1
ATOM 3588 C C . VAL B 1 86 ? -8.953 2.543 13.93 1 87 86 VAL B C 1
ATOM 3590 O O . VAL B 1 86 ? -8.586 1.591 14.625 1 87 86 VAL B O 1
ATOM 3593 N N . TYR B 1 87 ? -8.555 3.781 14.133 1 91.81 87 TYR B N 1
ATOM 3594 C CA . TYR B 1 87 ? -7.613 4.043 15.219 1 91.81 87 TYR B CA 1
ATOM 3595 C C . TYR B 1 87 ? -8.336 4.109 16.562 1 91.81 87 TYR B C 1
ATOM 3597 O O . TYR B 1 87 ? -7.789 3.703 17.578 1 91.81 87 TYR B O 1
ATOM 3605 N N . GLN B 1 88 ? -9.562 4.66 16.516 1 95.44 88 GLN B N 1
ATOM 3606 C CA . GLN B 1 88 ? -10.391 4.703 17.719 1 95.44 88 GLN B CA 1
ATOM 3607 C C . GLN B 1 88 ? -11.828 4.309 17.406 1 95.44 88 GLN B C 1
ATOM 3609 O O . GLN B 1 88 ? -12.461 4.891 16.516 1 95.44 88 GLN B O 1
ATOM 3614 N N . LEU B 1 89 ? -12.289 3.293 18.156 1 93.81 89 LEU B N 1
ATOM 3615 C CA . LEU B 1 89 ? -13.656 2.814 17.969 1 93.81 89 LEU B CA 1
ATOM 3616 C C . LEU B 1 89 ? -14.539 3.26 19.125 1 93.81 89 LEU B C 1
ATOM 3618 O O . LEU B 1 89 ? -14.172 3.1 20.297 1 93.81 89 LEU B O 1
ATOM 3622 N N . TRP B 1 90 ? -15.641 3.885 18.766 1 94.69 90 TRP B N 1
ATOM 3623 C CA . TRP B 1 90 ? -16.609 4.328 19.75 1 94.69 90 TRP B CA 1
ATOM 3624 C C . TRP B 1 90 ? -17.797 3.373 19.812 1 94.69 90 TRP B C 1
ATOM 3626 O O . TRP B 1 90 ? -18.406 3.062 18.797 1 94.69 90 TRP B O 1
ATOM 3636 N N . GLU B 1 91 ? -18.062 2.92 21 1 93.19 91 GLU B N 1
ATOM 3637 C CA . GLU B 1 91 ? -19.234 2.09 21.266 1 93.19 91 GLU B CA 1
ATOM 3638 C C . GLU B 1 91 ? -19.984 2.578 22.5 1 93.19 91 GLU B C 1
ATOM 3640 O O . GLU B 1 91 ? -19.484 2.479 23.625 1 93.19 91 GLU B O 1
ATOM 3645 N N . SER B 1 92 ? -21.172 3.094 22.328 1 92.94 92 SER B N 1
ATOM 3646 C CA . SER B 1 92 ? -22.047 3.533 23.422 1 92.94 92 SER B CA 1
ATOM 3647 C C . SER B 1 92 ? -21.312 4.488 24.359 1 92.94 92 SER B C 1
ATOM 3649 O O . SER B 1 92 ? -21.312 4.289 25.578 1 92.94 92 SER B O 1
ATOM 3651 N N . GLY B 1 93 ? -20.625 5.469 23.781 1 94.31 93 GLY B N 1
ATOM 3652 C CA . GLY B 1 93 ? -19.984 6.52 24.547 1 94.31 93 GLY B CA 1
ATOM 3653 C C . GLY B 1 93 ? -18.641 6.113 25.109 1 94.31 93 GLY B C 1
ATOM 3654 O O . GLY B 1 93 ? -18.016 6.875 25.859 1 94.31 93 GLY B O 1
ATOM 3655 N N . ILE B 1 94 ? -18.172 4.902 24.781 1 95.44 94 ILE B N 1
ATOM 3656 C CA . ILE B 1 94 ? -16.891 4.41 25.281 1 95.44 94 ILE B CA 1
ATOM 3657 C C . ILE B 1 94 ? -15.891 4.352 24.125 1 95.44 94 ILE B C 1
ATOM 3659 O O . ILE B 1 94 ? -16.094 3.617 23.156 1 95.44 94 ILE B O 1
ATOM 3663 N N . PRO B 1 95 ? -14.836 5.145 24.188 1 96.31 95 PRO B N 1
ATOM 3664 C CA . PRO B 1 95 ? -13.797 5.059 23.172 1 96.31 95 PRO B CA 1
ATOM 3665 C C . PRO B 1 95 ? -12.766 3.971 23.469 1 96.31 95 PRO B C 1
ATOM 3667 O O . PRO B 1 95 ? -12.328 3.822 24.609 1 96.31 95 PRO B O 1
ATOM 3670 N N . THR B 1 96 ? -12.453 3.186 22.5 1 96.31 96 THR B N 1
ATOM 3671 C CA . THR B 1 96 ? -11.375 2.205 22.578 1 96.31 96 THR B CA 1
ATOM 3672 C C . THR B 1 96 ? -10.328 2.459 21.5 1 96.31 96 THR B C 1
ATOM 3674 O O . THR B 1 96 ? -10.633 2.422 20.312 1 96.31 96 THR B O 1
ATOM 3677 N N . VAL B 1 97 ? -9.086 2.752 21.938 1 96.38 97 VAL B N 1
ATOM 3678 C CA . VAL B 1 97 ? -7.988 2.896 20.984 1 96.38 97 VAL B CA 1
ATOM 3679 C C . VAL B 1 97 ? -7.609 1.528 20.422 1 96.38 97 VAL B C 1
ATOM 3681 O O . VAL B 1 97 ? -7.34 0.593 21.172 1 96.38 97 VAL B O 1
ATOM 3684 N N . ASN B 1 98 ? -7.605 1.396 19.156 1 92.62 98 ASN B N 1
ATOM 3685 C CA . ASN B 1 98 ? -7.32 0.141 18.469 1 92.62 98 ASN B CA 1
ATOM 3686 C C . ASN B 1 98 ? -5.82 -0.047 18.234 1 92.62 98 ASN B C 1
ATOM 3688 O O . ASN B 1 98 ? -5.238 0.584 17.359 1 92.62 98 ASN B O 1
ATOM 3692 N N . THR B 1 99 ? -5.219 -0.956 18.953 1 89.88 99 THR B N 1
ATOM 3693 C CA . THR B 1 99 ? -3.783 -1.19 18.844 1 89.88 99 THR B CA 1
ATOM 3694 C C . THR B 1 99 ? -3.5 -2.398 17.953 1 89.88 99 THR B C 1
ATOM 3696 O O . THR B 1 99 ? -2.35 -2.824 17.828 1 89.88 99 THR B O 1
ATOM 3699 N N . GLY B 1 100 ? -4.559 -2.859 17.406 1 80.12 100 GLY B N 1
ATOM 3700 C CA . GLY B 1 100 ? -4.441 -4.051 16.578 1 80.12 100 GLY B CA 1
ATOM 3701 C C . GLY B 1 100 ? -3.943 -3.754 15.18 1 80.12 100 GLY B C 1
ATOM 3702 O O . GLY B 1 100 ? -3.445 -2.658 14.914 1 80.12 100 GLY B O 1
ATOM 3703 N N . ASP B 1 101 ? -4.09 -4.645 14.266 1 69.81 101 ASP B N 1
ATOM 3704 C CA . ASP B 1 101 ? -3.455 -4.637 12.953 1 69.81 101 ASP B CA 1
ATOM 3705 C C . ASP B 1 101 ? -4.094 -3.6 12.031 1 69.81 101 ASP B C 1
ATOM 3707 O O . ASP B 1 101 ? -3.455 -3.102 11.102 1 69.81 101 ASP B O 1
ATOM 3711 N N . ASN B 1 102 ? -5.34 -3.363 12.273 1 77.5 102 ASN B N 1
ATOM 3712 C CA . ASN B 1 102 ? -5.973 -2.318 11.477 1 77.5 102 ASN B CA 1
ATOM 3713 C C . ASN B 1 102 ? -6.109 -1.018 12.258 1 77.5 102 ASN B C 1
ATOM 3715 O O . ASN B 1 102 ? -6.922 -0.159 11.914 1 77.5 102 ASN B O 1
ATOM 3719 N N . GLY B 1 103 ? -5.387 -0.926 13.297 1 87.12 103 GLY B N 1
ATOM 3720 C CA . GLY B 1 103 ? -5.191 0.282 14.086 1 87.12 103 GLY B CA 1
ATOM 3721 C C . GLY B 1 103 ? -3.75 0.75 14.117 1 87.12 103 GLY B C 1
ATOM 3722 O O . GLY B 1 103 ? -3.129 0.93 13.062 1 87.12 103 GLY B O 1
ATOM 3723 N N . LEU B 1 104 ? -3.176 0.838 15.328 1 90.31 104 LEU B N 1
ATOM 3724 C CA . LEU B 1 104 ? -1.804 1.319 15.445 1 90.31 104 LEU B CA 1
ATOM 3725 C C . LEU B 1 104 ? -0.819 0.288 14.906 1 90.31 104 LEU B C 1
ATOM 3727 O O . LEU B 1 104 ? 0.312 0.628 14.547 1 90.31 104 LEU B O 1
ATOM 3731 N N . GLY B 1 105 ? -1.204 -0.958 14.812 1 82.75 105 GLY B N 1
ATOM 3732 C CA . GLY B 1 105 ? -0.394 -1.929 14.094 1 82.75 105 GLY B CA 1
ATOM 3733 C C . GLY B 1 105 ? -0.214 -1.589 12.633 1 82.75 105 GLY B C 1
ATOM 3734 O O . GLY B 1 105 ? 0.862 -1.798 12.062 1 82.75 105 GLY B O 1
ATOM 3735 N N . TYR B 1 106 ? -1.276 -1.155 12.055 1 80.75 106 TYR B N 1
ATOM 3736 C CA . TYR B 1 106 ? -1.193 -0.667 10.688 1 80.75 106 TYR B CA 1
ATOM 3737 C C . TYR B 1 106 ? -0.271 0.542 10.594 1 80.75 106 TYR B C 1
ATOM 3739 O O . TYR B 1 106 ? 0.527 0.65 9.656 1 80.75 106 TYR B O 1
ATOM 3747 N N . PHE B 1 107 ? -0.378 1.446 11.492 1 88.56 107 PHE B N 1
ATOM 3748 C CA . PHE B 1 107 ? 0.473 2.629 11.492 1 88.56 107 PHE B CA 1
ATOM 3749 C C . PHE B 1 107 ? 1.938 2.242 11.648 1 88.56 107 PHE B C 1
ATOM 3751 O O . PHE B 1 107 ? 2.82 2.887 11.078 1 88.56 107 PHE B O 1
ATOM 3758 N N . ASP B 1 108 ? 2.252 1.146 12.359 1 86.31 108 ASP B N 1
ATOM 3759 C CA . ASP B 1 108 ? 3.611 0.615 12.422 1 86.31 108 ASP B CA 1
ATOM 3760 C C . ASP B 1 108 ? 4.168 0.348 11.023 1 86.31 108 ASP B C 1
ATOM 3762 O O . ASP B 1 108 ? 5.348 0.586 10.766 1 86.31 108 ASP B O 1
ATOM 3766 N N . GLN B 1 109 ? 3.332 -0.198 10.219 1 79.06 109 GLN B N 1
ATOM 3767 C CA . GLN B 1 109 ? 3.758 -0.535 8.859 1 79.06 109 GLN B CA 1
ATOM 3768 C C . GLN B 1 109 ? 4.039 0.723 8.047 1 79.06 109 GLN B C 1
ATOM 3770 O O . GLN B 1 109 ? 4.98 0.757 7.25 1 79.06 109 GLN B O 1
ATOM 3775 N N . ILE B 1 110 ? 3.209 1.704 8.227 1 85.88 110 ILE B N 1
ATOM 3776 C CA . ILE B 1 110 ? 3.42 2.98 7.551 1 85.88 110 ILE B CA 1
ATOM 3777 C C . ILE B 1 110 ? 4.75 3.584 7.996 1 85.88 110 ILE B C 1
ATOM 3779 O O . ILE B 1 110 ? 5.555 4.012 7.164 1 85.88 110 ILE B O 1
ATOM 3783 N N . VAL B 1 111 ? 4.973 3.588 9.289 1 89.12 111 VAL B N 1
ATOM 3784 C CA . VAL B 1 111 ? 6.203 4.137 9.844 1 89.12 111 VAL B CA 1
ATOM 3785 C C . VAL B 1 111 ? 7.406 3.375 9.297 1 89.12 111 VAL B C 1
ATOM 3787 O O . VAL B 1 111 ? 8.398 3.98 8.891 1 89.12 111 VAL B O 1
ATOM 3790 N N . ALA B 1 112 ? 7.309 2.09 9.258 1 83.31 112 ALA B N 1
ATOM 3791 C CA . ALA B 1 112 ? 8.414 1.265 8.766 1 83.31 112 ALA B CA 1
ATOM 3792 C C . ALA B 1 112 ? 8.727 1.581 7.305 1 83.31 112 ALA B C 1
ATOM 3794 O O . ALA B 1 112 ? 9.891 1.693 6.926 1 83.31 112 ALA B O 1
ATOM 3795 N N . ALA B 1 113 ? 7.734 1.679 6.508 1 82.69 113 ALA B N 1
ATOM 3796 C CA . ALA B 1 113 ? 7.914 1.979 5.09 1 82.69 113 ALA B CA 1
ATOM 3797 C C . ALA B 1 113 ? 8.539 3.359 4.895 1 82.69 113 ALA B C 1
ATOM 3799 O O . ALA B 1 113 ? 9.453 3.525 4.09 1 82.69 113 ALA B O 1
ATOM 3800 N N . ALA B 1 114 ? 8.008 4.379 5.586 1 87.19 114 ALA B N 1
ATOM 3801 C CA . ALA B 1 114 ? 8.547 5.734 5.516 1 87.19 114 ALA B CA 1
ATOM 3802 C C . ALA B 1 114 ? 10.008 5.766 5.965 1 87.19 114 ALA B C 1
ATOM 3804 O O . ALA B 1 114 ? 10.844 6.418 5.336 1 87.19 114 ALA B O 1
ATOM 3805 N N . LYS B 1 115 ? 10.266 5.07 7.055 1 86.69 115 LYS B N 1
ATOM 3806 C CA . LYS B 1 115 ? 11.625 4.965 7.578 1 86.69 115 LYS B CA 1
ATOM 3807 C C . LYS B 1 115 ? 12.57 4.375 6.539 1 86.69 115 LYS B C 1
ATOM 3809 O O . LYS B 1 115 ? 13.656 4.914 6.301 1 86.69 115 LYS B O 1
ATOM 3814 N N . ALA B 1 116 ? 12.188 3.326 5.926 1 79.44 116 ALA B N 1
ATOM 3815 C CA . ALA B 1 116 ? 13.008 2.648 4.922 1 79.44 116 ALA B CA 1
ATOM 3816 C C . ALA B 1 116 ? 13.305 3.574 3.748 1 79.44 116 ALA B C 1
ATOM 3818 O O . ALA B 1 116 ? 14.383 3.5 3.152 1 79.44 116 ALA B O 1
ATOM 3819 N N . ALA B 1 117 ? 12.398 4.453 3.406 1 81.88 117 ALA B N 1
ATOM 3820 C CA . ALA B 1 117 ? 12.555 5.352 2.268 1 81.88 117 ALA B CA 1
ATOM 3821 C C . ALA B 1 117 ? 13.234 6.652 2.684 1 81.88 117 ALA B C 1
ATOM 3823 O O . ALA B 1 117 ? 13.617 7.461 1.833 1 81.88 117 ALA B O 1
ATOM 3824 N N . GLY B 1 118 ? 13.312 6.922 4.027 1 84.12 118 GLY B N 1
ATOM 3825 C CA . GLY B 1 118 ? 13.898 8.156 4.52 1 84.12 118 GLY B CA 1
ATOM 3826 C C . GLY B 1 118 ? 12.953 9.336 4.465 1 84.12 118 GLY B C 1
ATOM 3827 O O . GLY B 1 118 ? 13.375 10.477 4.281 1 84.12 118 GLY B O 1
ATOM 3828 N N . VAL B 1 119 ? 11.648 9.117 4.504 1 87.81 119 VAL B N 1
ATOM 3829 C CA . VAL B 1 119 ? 10.625 10.156 4.488 1 87.81 119 VAL B CA 1
ATOM 3830 C C . VAL B 1 119 ? 10.102 10.391 5.902 1 87.81 119 VAL B C 1
ATOM 3832 O O . VAL B 1 119 ? 9.734 9.438 6.598 1 87.81 119 VAL B O 1
ATOM 3835 N N . LYS B 1 120 ? 10.094 11.594 6.414 1 91.62 120 LYS B N 1
ATOM 3836 C CA . LYS B 1 120 ? 9.562 11.938 7.727 1 91.62 120 LYS B CA 1
ATOM 3837 C C . LYS B 1 120 ? 8.047 12.094 7.676 1 91.62 120 LYS B C 1
ATOM 3839 O O . LYS B 1 120 ? 7.48 12.406 6.625 1 91.62 120 LYS B O 1
ATOM 3844 N N . LEU B 1 121 ? 7.414 11.906 8.852 1 93.12 121 LEU B N 1
ATOM 3845 C CA . LEU B 1 121 ? 5.957 11.93 8.906 1 93.12 121 LEU B CA 1
ATOM 3846 C C . LEU B 1 121 ? 5.461 13.055 9.805 1 93.12 121 LEU B C 1
ATOM 3848 O O . LEU B 1 121 ? 6.051 13.328 10.852 1 93.12 121 LEU B O 1
ATOM 3852 N N . VAL B 1 122 ? 4.43 13.773 9.43 1 96.12 122 VAL B N 1
ATOM 3853 C CA . VAL B 1 122 ? 3.639 14.695 10.227 1 96.12 122 VAL B CA 1
ATOM 3854 C C . VAL B 1 122 ? 2.25 14.117 10.477 1 96.12 122 VAL B C 1
ATOM 3856 O O . VAL B 1 122 ? 1.566 13.703 9.531 1 96.12 122 VAL B O 1
ATOM 3859 N N . VAL B 1 123 ? 1.8 14.094 11.758 1 96.81 123 VAL B N 1
ATOM 3860 C CA . VAL B 1 123 ? 0.647 13.273 12.102 1 96.81 123 VAL B CA 1
ATOM 3861 C C . VAL B 1 123 ? -0.336 14.078 12.945 1 96.81 123 VAL B C 1
ATOM 3863 O O . VAL B 1 123 ? -0.13 14.258 14.148 1 96.81 123 VAL B O 1
ATOM 3866 N N . PRO B 1 124 ? -1.47 14.539 12.422 1 97.94 124 PRO B N 1
ATOM 3867 C CA . PRO B 1 124 ? -2.545 15.133 13.219 1 97.94 124 PRO B CA 1
ATOM 3868 C C . PRO B 1 124 ? -3.412 14.094 13.914 1 97.94 124 PRO B C 1
ATOM 3870 O O . PRO B 1 124 ? -3.668 13.023 13.359 1 97.94 124 PRO B O 1
ATOM 3873 N N . PHE B 1 125 ? -3.975 14.438 15.07 1 98.06 125 PHE B N 1
ATOM 3874 C CA . PHE B 1 125 ? -4.566 13.414 15.93 1 98.06 125 PHE B CA 1
ATOM 3875 C C . PHE B 1 125 ? -6.082 13.414 15.797 1 98.06 125 PHE B C 1
ATOM 3877 O O . PHE B 1 125 ? -6.75 12.477 16.25 1 98.06 125 PHE B O 1
ATOM 3884 N N . VAL B 1 126 ? -6.699 14.477 15.266 1 97.69 126 VAL B N 1
ATOM 3885 C CA . VAL B 1 126 ? -8.148 14.547 15.109 1 97.69 126 VAL B CA 1
ATOM 3886 C C . VAL B 1 126 ? -8.508 15.5 13.977 1 97.69 126 VAL B C 1
ATOM 3888 O O . VAL B 1 126 ? -7.738 16.406 13.664 1 97.69 126 VAL B O 1
ATOM 3891 N N . ASN B 1 127 ? -9.672 15.195 13.398 1 97 127 ASN B N 1
ATOM 3892 C CA . ASN B 1 127 ? -10.156 16.047 12.32 1 97 127 ASN B CA 1
ATOM 3893 C C . ASN B 1 127 ? -11.211 17.031 12.812 1 97 127 ASN B C 1
ATOM 3895 O O . ASN B 1 127 ? -12.156 16.641 13.5 1 97 127 ASN B O 1
ATOM 3899 N N . ASN B 1 128 ? -10.977 18.297 12.523 1 98.06 128 ASN B N 1
ATOM 3900 C CA . ASN B 1 128 ? -12.039 19.266 12.773 1 98.06 128 ASN B CA 1
ATOM 3901 C C . ASN B 1 128 ? -13.305 18.922 11.992 1 98.06 128 ASN B C 1
ATOM 3903 O O . ASN B 1 128 ? -14.414 19.172 12.461 1 98.06 128 ASN B O 1
ATOM 3907 N N . TRP B 1 129 ? -13.133 18.375 10.844 1 96.5 129 TRP B N 1
ATOM 3908 C CA . TRP B 1 129 ? -14.203 18.094 9.891 1 96.5 129 TRP B CA 1
ATOM 3909 C C . TRP B 1 129 ? -14.789 16.703 10.133 1 96.5 129 TRP B C 1
ATOM 3911 O O . TRP B 1 129 ? -14.273 15.938 10.953 1 96.5 129 TRP B O 1
ATOM 3921 N N . SER B 1 130 ? -15.836 16.375 9.383 1 93.31 130 SER B N 1
ATOM 3922 C CA . SER B 1 130 ? -16.578 15.148 9.672 1 93.31 130 SER B CA 1
ATOM 3923 C C . SER B 1 130 ? -15.898 13.93 9.047 1 93.31 130 SER B C 1
ATOM 3925 O O . SER B 1 130 ? -16.188 12.797 9.414 1 93.31 130 SER B O 1
ATOM 3927 N N . ASP B 1 131 ? -15 14.148 8.094 1 88.62 131 ASP B N 1
ATOM 3928 C CA . ASP B 1 131 ? -14.32 13.023 7.461 1 88.62 131 ASP B CA 1
ATOM 3929 C C . ASP B 1 131 ? -13.578 12.18 8.5 1 88.62 131 ASP B C 1
ATOM 3931 O O . ASP B 1 131 ? -12.859 12.727 9.344 1 88.62 131 ASP B O 1
ATOM 3935 N N . TYR B 1 132 ? -13.836 10.797 8.508 1 88.12 132 TYR B N 1
ATOM 3936 C CA . TYR B 1 132 ? -13.242 9.82 9.414 1 88.12 132 TYR B CA 1
ATOM 3937 C C . TYR B 1 132 ? -13.727 10.039 10.844 1 88.12 132 TYR B C 1
ATOM 3939 O O . TYR B 1 132 ? -13.008 9.75 11.797 1 88.12 132 TYR B O 1
ATOM 3947 N N . GLY B 1 133 ? -14.984 10.609 11 1 90.44 133 GLY B N 1
ATOM 3948 C CA . GLY B 1 133 ? -15.617 10.852 12.289 1 90.44 133 GLY B CA 1
ATOM 3949 C C . GLY B 1 133 ? -15.414 12.258 12.805 1 90.44 133 GLY B C 1
ATOM 3950 O O . GLY B 1 133 ? -16.375 13.023 12.93 1 90.44 133 GLY B O 1
ATOM 3951 N N . GLY B 1 134 ? -14.117 12.547 13.133 1 94.5 134 GLY B N 1
ATOM 3952 C CA . GLY B 1 134 ? -13.766 13.906 13.531 1 94.5 134 GLY B CA 1
ATOM 3953 C C . GLY B 1 134 ? -14.203 14.25 14.938 1 94.5 134 GLY B C 1
ATOM 3954 O O . GLY B 1 134 ? -14.617 13.375 15.695 1 94.5 134 GLY B O 1
ATOM 3955 N N . MET B 1 135 ? -14.133 15.555 15.258 1 97.69 135 MET B N 1
ATOM 3956 C CA . MET B 1 135 ? -14.422 16.078 16.594 1 97.69 135 MET B CA 1
ATOM 3957 C C . MET B 1 135 ? -15.867 15.797 16.984 1 97.69 135 MET B C 1
ATOM 3959 O O . MET B 1 135 ? -16.156 15.562 18.156 1 97.69 135 MET B O 1
ATOM 3963 N N . ASP B 1 136 ? -16.688 15.742 15.992 1 96.81 136 ASP B N 1
ATOM 3964 C CA . ASP B 1 136 ? -18.109 15.648 16.297 1 96.81 136 ASP B CA 1
ATOM 3965 C C . ASP B 1 136 ? -18.469 14.273 16.844 1 96.81 136 ASP B C 1
ATOM 3967 O O . ASP B 1 136 ? -19.406 14.133 17.625 1 96.81 136 ASP B O 1
ATOM 3971 N N . VAL B 1 137 ? -17.719 13.234 16.469 1 96.19 137 VAL B N 1
ATOM 3972 C CA . VAL B 1 137 ? -18 11.922 17.031 1 96.19 137 VAL B CA 1
ATOM 3973 C C . VAL B 1 137 ? -17.734 11.945 18.531 1 96.19 137 VAL B C 1
ATOM 3975 O O . VAL B 1 137 ? -18.484 11.328 19.312 1 96.19 137 VAL B O 1
ATOM 3978 N N . TYR B 1 138 ? -16.688 12.648 19.031 1 97.62 138 TYR B N 1
ATOM 3979 C CA . TYR B 1 138 ? -16.453 12.828 20.469 1 97.62 138 TYR B CA 1
ATOM 3980 C C . TYR B 1 138 ? -17.641 13.508 21.141 1 97.62 138 TYR B C 1
ATOM 3982 O O . TYR B 1 138 ? -18.125 13.039 22.172 1 97.62 138 TYR B O 1
ATOM 3990 N N . ASN B 1 139 ? -18.031 14.602 20.547 1 97.81 139 ASN B N 1
ATOM 3991 C CA . ASN B 1 139 ? -19.141 15.359 21.094 1 97.81 139 ASN B CA 1
ATOM 3992 C C . ASN B 1 139 ? -20.406 14.508 21.188 1 97.81 139 ASN B C 1
ATOM 3994 O O . ASN B 1 139 ? -21.016 14.406 22.266 1 97.81 139 ASN B O 1
ATOM 3998 N N . GLN B 1 140 ? -20.766 13.883 20.109 1 96.81 140 GLN B N 1
ATOM 3999 C CA . GLN B 1 140 ? -22 13.117 20.031 1 96.81 140 GLN B CA 1
ATOM 4000 C C . GLN B 1 140 ? -21.984 11.945 21.016 1 96.81 140 GLN B C 1
ATOM 4002 O O . GLN B 1 140 ? -23 11.625 21.625 1 96.81 140 GLN B O 1
ATOM 4007 N N . GLN B 1 141 ? -20.859 11.312 21.172 1 97.06 141 GLN B N 1
ATOM 4008 C CA . GLN B 1 141 ? -20.75 10.125 22 1 97.06 141 GLN B CA 1
ATOM 4009 C C . GLN B 1 141 ? -20.672 10.492 23.484 1 97.06 141 GLN B C 1
ATOM 4011 O O . GLN B 1 141 ? -21.031 9.68 24.344 1 97.06 141 GLN B O 1
ATOM 4016 N N . LEU B 1 142 ? -20.312 11.75 23.828 1 98.06 142 LEU B N 1
ATOM 4017 C CA . LEU B 1 142 ? -20.062 12.086 25.219 1 98.06 142 LEU B CA 1
ATOM 4018 C C . LEU B 1 142 ? -21 13.195 25.688 1 98.06 142 LEU B C 1
ATOM 4020 O O . LEU B 1 142 ? -20.812 13.773 26.75 1 98.06 142 LEU B O 1
ATOM 4024 N N . GLY B 1 143 ? -21.969 13.539 24.828 1 96.5 143 GLY B N 1
ATOM 4025 C CA . GLY B 1 143 ? -23.047 14.422 25.25 1 96.5 143 GLY B CA 1
ATOM 4026 C C . GLY B 1 143 ? -22.812 15.875 24.906 1 96.5 143 GLY B C 1
ATOM 4027 O O . GLY B 1 143 ? -23.469 16.766 25.422 1 96.5 143 GLY B O 1
ATOM 4028 N N . GLY B 1 144 ? -21.828 16.141 24.109 1 97.06 144 GLY B N 1
ATOM 4029 C CA . GLY B 1 144 ? -21.656 17.5 23.625 1 97.06 144 GLY B CA 1
ATOM 4030 C C . GLY B 1 144 ? -22.812 17.984 22.766 1 97.06 144 GLY B C 1
ATOM 4031 O O . GLY B 1 144 ? -23.438 17.188 22.047 1 97.06 144 GLY B O 1
ATOM 4032 N N . LYS B 1 145 ? -23.031 19.297 22.812 1 97.5 145 LYS B N 1
ATOM 4033 C CA . LYS B 1 145 ? -24.156 19.891 22.078 1 97.5 145 LYS B CA 1
ATOM 4034 C C . LYS B 1 145 ? -23.656 20.703 20.891 1 97.5 145 LYS B C 1
ATOM 4036 O O . LYS B 1 145 ? -24.375 20.844 19.891 1 97.5 145 LYS B O 1
ATOM 4041 N N . TYR B 1 146 ? -22.594 21.203 21.031 1 98.25 146 TYR B N 1
ATOM 4042 C CA . TYR B 1 146 ? -22.016 22.062 20 1 98.25 146 TYR B CA 1
ATOM 4043 C C . TYR B 1 146 ? -20.672 21.516 19.547 1 98.25 146 TYR B C 1
ATOM 4045 O O . TYR B 1 146 ? -20 20.766 20.281 1 98.25 146 TYR B O 1
ATOM 4053 N N . HIS B 1 147 ? -20.234 21.875 18.312 1 98.5 147 HIS B N 1
ATOM 4054 C CA . HIS B 1 147 ? -18.953 21.453 17.75 1 98.5 147 HIS B CA 1
ATOM 4055 C C . HIS B 1 147 ? -17.797 21.828 18.672 1 98.5 147 HIS B C 1
ATOM 4057 O O . HIS B 1 147 ? -16.906 21.016 18.938 1 98.5 147 HIS B O 1
ATOM 4063 N N . ASP B 1 148 ? -17.812 23.078 19.203 1 98.69 148 ASP B N 1
ATOM 4064 C CA . ASP B 1 148 ? -16.688 23.625 19.938 1 98.69 148 ASP B CA 1
ATOM 4065 C C . ASP B 1 148 ? -16.703 23.156 21.391 1 98.69 148 ASP B C 1
ATOM 4067 O O . ASP B 1 148 ? -15.82 23.516 22.172 1 98.69 148 ASP B O 1
ATOM 4071 N N . ASP B 1 149 ? -17.719 22.328 21.812 1 98.62 149 ASP B N 1
ATOM 4072 C CA . ASP B 1 149 ? -17.625 21.656 23.109 1 98.62 149 ASP B CA 1
ATOM 4073 C C . ASP B 1 149 ? -16.391 20.781 23.188 1 98.62 149 ASP B C 1
ATOM 4075 O O . ASP B 1 149 ? -15.883 20.5 24.281 1 98.62 149 ASP B O 1
ATOM 4079 N N . PHE B 1 150 ? -15.883 20.406 22.031 1 98.69 150 PHE B N 1
ATOM 4080 C CA . PHE B 1 150 ? -14.664 19.609 21.953 1 98.69 150 PHE B CA 1
ATOM 4081 C C . PHE B 1 150 ? -13.523 20.266 22.703 1 98.69 150 PHE B C 1
ATOM 4083 O O . PHE B 1 150 ? -12.695 19.578 23.312 1 98.69 150 PHE B O 1
ATOM 4090 N N . TYR B 1 151 ? -13.516 21.547 22.797 1 98.81 151 TYR B N 1
ATOM 4091 C CA . TYR B 1 151 ? -12.375 22.297 23.328 1 98.81 151 TYR B CA 1
ATOM 4092 C C . TYR B 1 151 ? -12.547 22.562 24.812 1 98.81 151 TYR B C 1
ATOM 4094 O O . TYR B 1 151 ? -11.594 22.953 25.484 1 98.81 151 TYR B O 1
ATOM 4102 N N . THR B 1 152 ? -13.742 22.391 25.328 1 98.62 152 THR B N 1
ATOM 4103 C CA . THR B 1 152 ? -13.969 22.922 26.672 1 98.62 152 THR B CA 1
ATOM 4104 C C . THR B 1 152 ? -14.508 21.828 27.594 1 98.62 152 THR B C 1
ATOM 4106 O O . THR B 1 152 ? -14.312 21.891 28.812 1 98.62 152 THR B O 1
ATOM 4109 N N . ASP B 1 153 ? -15.219 20.891 27.016 1 98.5 153 ASP B N 1
ATOM 4110 C CA . ASP B 1 153 ? -15.812 19.844 27.859 1 98.5 153 ASP B CA 1
ATOM 4111 C C . ASP B 1 153 ? -14.734 18.922 28.422 1 98.5 153 ASP B C 1
ATOM 4113 O O . ASP B 1 153 ? -13.961 18.328 27.656 1 98.5 153 ASP B O 1
ATOM 4117 N N . GLU B 1 154 ? -14.773 18.719 29.734 1 98.38 154 GLU B N 1
ATOM 4118 C CA . GLU B 1 154 ? -13.703 18 30.406 1 98.38 154 GLU B CA 1
ATOM 4119 C C . GLU B 1 154 ? -13.719 16.516 30.031 1 98.38 154 GLU B C 1
ATOM 4121 O O . GLU B 1 154 ? -12.664 15.883 29.938 1 98.38 154 GLU B O 1
ATOM 4126 N N . LYS B 1 155 ? -14.852 15.898 29.797 1 98 155 LYS B N 1
ATOM 4127 C CA . LYS B 1 155 ? -14.938 14.5 29.391 1 98 155 LYS B CA 1
ATOM 4128 C C . LYS B 1 155 ? -14.367 14.297 28 1 98 155 LYS B C 1
ATOM 4130 O O . LYS B 1 155 ? -13.695 13.297 27.734 1 98 155 LYS B O 1
ATOM 4135 N N . ILE B 1 156 ? -14.711 15.188 27.188 1 98.44 156 ILE B N 1
ATOM 4136 C CA . ILE B 1 156 ? -14.258 15.117 25.812 1 98.44 156 ILE B CA 1
ATOM 4137 C C . ILE B 1 156 ? -12.742 15.32 25.75 1 98.44 156 ILE B C 1
ATOM 4139 O O . ILE B 1 156 ? -12.031 14.562 25.078 1 98.44 156 ILE B O 1
ATOM 4143 N N . LYS B 1 157 ? -12.219 16.344 26.453 1 98.69 157 LYS B N 1
ATOM 4144 C CA . LYS B 1 157 ? -10.773 16.547 26.547 1 98.69 157 LYS B CA 1
ATOM 4145 C C . LYS B 1 157 ? -10.07 15.305 27.078 1 98.69 157 LYS B C 1
ATOM 4147 O O . LYS B 1 157 ? -8.992 14.945 26.594 1 98.69 157 LYS B O 1
ATOM 4152 N N . ALA B 1 158 ? -10.664 14.664 28.047 1 98.5 158 ALA B N 1
ATOM 4153 C CA . ALA B 1 158 ? -10.062 13.469 28.625 1 98.5 158 ALA B CA 1
ATOM 4154 C C . ALA B 1 158 ? -9.992 12.336 27.594 1 98.5 158 ALA B C 1
ATOM 4156 O O . ALA B 1 158 ? -9.016 11.586 27.562 1 98.5 158 ALA B O 1
ATOM 4157 N N . ALA B 1 159 ? -11.039 12.164 26.797 1 98.19 159 ALA B N 1
ATOM 4158 C CA . ALA B 1 159 ? -11.047 11.133 25.766 1 98.19 159 ALA B CA 1
ATOM 4159 C C . ALA B 1 159 ? -9.961 11.406 24.719 1 98.19 159 ALA B C 1
ATOM 4161 O O . ALA B 1 159 ? -9.266 10.484 24.281 1 98.19 159 ALA B O 1
ATOM 4162 N N . TYR B 1 160 ? -9.828 12.633 24.281 1 98.56 160 TYR B N 1
ATOM 4163 C CA . TYR B 1 160 ? -8.766 13.023 23.359 1 98.56 160 TYR B CA 1
ATOM 4164 C C . TYR B 1 160 ? -7.395 12.719 23.953 1 98.56 160 TYR B C 1
ATOM 4166 O O . TYR B 1 160 ? -6.531 12.156 23.266 1 98.56 160 TYR B O 1
ATOM 4174 N N . LYS B 1 161 ? -7.184 13.094 25.203 1 98.69 161 LYS B N 1
ATOM 4175 C CA . LYS B 1 161 ? -5.902 12.867 25.875 1 98.69 161 LYS B CA 1
ATOM 4176 C C . LYS B 1 161 ? -5.59 11.375 25.969 1 98.69 161 LYS B C 1
ATOM 4178 O O . LYS B 1 161 ? -4.434 10.969 25.812 1 98.69 161 LYS B O 1
ATOM 4183 N N . ASN B 1 162 ? -6.621 10.586 26.156 1 98.25 162 ASN B N 1
ATOM 4184 C CA . ASN B 1 162 ? -6.414 9.141 26.203 1 98.25 162 ASN B CA 1
ATOM 4185 C C . ASN B 1 162 ? -5.938 8.602 24.859 1 98.25 162 ASN B C 1
ATOM 4187 O O . ASN B 1 162 ? -5.039 7.754 24.812 1 98.25 162 ASN B O 1
ATOM 4191 N N . PHE B 1 163 ? -6.586 9.07 23.812 1 98.25 163 PHE B N 1
ATOM 4192 C CA . PHE B 1 163 ? -6.172 8.664 22.484 1 98.25 163 PHE B CA 1
ATOM 4193 C C . PHE B 1 163 ? -4.727 9.07 22.219 1 98.25 163 PHE B C 1
ATOM 4195 O O . PHE B 1 163 ? -3.912 8.242 21.797 1 98.25 163 PHE B O 1
ATOM 4202 N N . VAL B 1 164 ? -4.395 10.242 22.516 1 98.56 164 VAL B N 1
ATOM 4203 C CA . VAL B 1 164 ? -3.074 10.812 22.281 1 98.56 164 VAL B CA 1
ATOM 4204 C C . VAL B 1 164 ? -2.029 10.062 23.094 1 98.56 164 VAL B C 1
ATOM 4206 O O . VAL B 1 164 ? -0.957 9.727 22.594 1 98.56 164 VAL B O 1
ATOM 4209 N N . LYS B 1 165 ? -2.312 9.82 24.328 1 98.44 165 LYS B N 1
ATOM 4210 C CA . LYS B 1 165 ? -1.372 9.102 25.188 1 98.44 165 LYS B CA 1
ATOM 4211 C C . LYS B 1 165 ? -1.002 7.75 24.594 1 98.44 165 LYS B C 1
ATOM 4213 O O . LYS B 1 165 ? 0.178 7.406 24.5 1 98.44 165 LYS B O 1
ATOM 4218 N N . THR B 1 166 ? -2.049 7.043 24.203 1 97.94 166 THR B N 1
ATOM 4219 C CA . THR B 1 166 ? -1.813 5.719 23.641 1 97.94 166 THR B CA 1
ATOM 4220 C C . THR B 1 166 ? -0.992 5.812 22.359 1 97.94 166 THR B C 1
ATOM 4222 O O . THR B 1 166 ? -0.042 5.051 22.172 1 97.94 166 THR B O 1
ATOM 4225 N N . PHE B 1 167 ? -1.315 6.715 21.469 1 97.38 167 PHE B N 1
ATOM 4226 C CA . PHE B 1 167 ? -0.646 6.891 20.188 1 97.38 167 PHE B CA 1
ATOM 4227 C C . PHE B 1 167 ? 0.793 7.352 20.391 1 97.38 167 PHE B C 1
ATOM 4229 O O . PHE B 1 167 ? 1.729 6.699 19.922 1 97.38 167 PHE B O 1
ATOM 4236 N N . VAL B 1 168 ? 1.018 8.391 21.141 1 97.94 168 VAL B N 1
ATOM 4237 C CA . VAL B 1 168 ? 2.307 9.055 21.297 1 97.94 168 VAL B CA 1
ATOM 4238 C C . VAL B 1 168 ? 3.277 8.141 22.031 1 97.94 168 VAL B C 1
ATOM 4240 O O . VAL B 1 168 ? 4.438 8.008 21.641 1 97.94 168 VAL B O 1
ATOM 4243 N N . THR B 1 169 ? 2.859 7.488 23.062 1 97.31 169 THR B N 1
ATOM 4244 C CA . THR B 1 169 ? 3.76 6.668 23.875 1 97.31 169 THR B CA 1
ATOM 4245 C C . THR B 1 169 ? 4.27 5.477 23.062 1 97.31 169 THR B C 1
ATOM 4247 O O . THR B 1 169 ? 5.387 5.004 23.281 1 97.31 169 THR B O 1
ATOM 4250 N N . ARG B 1 170 ? 3.488 5.078 22.141 1 95 170 ARG B N 1
ATOM 4251 C CA . ARG B 1 170 ? 3.893 3.959 21.297 1 95 170 ARG B CA 1
ATOM 4252 C C . ARG B 1 170 ? 5.074 4.344 20.422 1 95 170 ARG B C 1
ATOM 4254 O O . ARG B 1 170 ? 5.895 3.496 20.062 1 95 170 ARG B O 1
ATOM 4261 N N . TYR B 1 171 ? 5.199 5.617 20.109 1 95.31 171 TYR B N 1
ATOM 4262 C CA . TYR B 1 171 ? 6.164 6.035 19.094 1 95.31 171 TYR B CA 1
ATOM 4263 C C . TYR B 1 171 ? 7.145 7.051 19.672 1 95.31 171 TYR B C 1
ATOM 4265 O O . TYR B 1 171 ? 7.77 7.809 18.922 1 95.31 171 TYR B O 1
ATOM 4273 N N . THR B 1 172 ? 7.316 7.164 20.953 1 95.31 172 THR B N 1
ATOM 4274 C CA . THR B 1 172 ? 8.125 8.188 21.609 1 95.31 172 THR B CA 1
ATOM 4275 C C . THR B 1 172 ? 9.57 8.133 21.109 1 95.31 172 THR B C 1
ATOM 4277 O O . THR B 1 172 ? 10.258 9.148 21.078 1 95.31 172 THR B O 1
ATOM 4280 N N . HIS B 1 173 ? 10.023 7.012 20.656 1 91.88 173 HIS B N 1
ATOM 4281 C CA . HIS B 1 173 ? 11.422 6.875 20.25 1 91.88 173 HIS B CA 1
ATOM 4282 C C . HIS B 1 173 ? 11.539 6.672 18.75 1 91.88 173 HIS B C 1
ATOM 4284 O O . HIS B 1 173 ? 12.617 6.34 18.25 1 91.88 173 HIS B O 1
ATOM 4290 N N . GLU B 1 174 ? 10.477 6.805 18.062 1 92.38 174 GLU B N 1
ATOM 4291 C CA . GLU B 1 174 ? 10.492 6.605 16.625 1 92.38 174 GLU B CA 1
ATOM 4292 C C . GLU B 1 174 ? 10.906 7.883 15.891 1 92.38 174 GLU B C 1
ATOM 4294 O O . GLU B 1 174 ? 10.086 8.766 15.656 1 92.38 174 GLU B O 1
ATOM 4299 N N . GLU B 1 175 ? 12.07 7.941 15.383 1 92.31 175 GLU B N 1
ATOM 4300 C CA . GLU B 1 175 ? 12.664 9.148 14.82 1 92.31 175 GLU B CA 1
ATOM 4301 C C . GLU B 1 175 ? 12.055 9.484 13.469 1 92.31 175 GLU B C 1
ATOM 4303 O O . GLU B 1 175 ? 12.242 10.586 12.945 1 92.31 175 GLU B O 1
ATOM 4308 N N . THR B 1 176 ? 11.328 8.555 12.805 1 90.81 176 THR B N 1
ATOM 4309 C CA . THR B 1 176 ? 10.68 8.773 11.516 1 90.81 176 THR B CA 1
ATOM 4310 C C . THR B 1 176 ? 9.562 9.812 11.648 1 90.81 176 THR B C 1
ATOM 4312 O O . THR B 1 176 ? 9.227 10.484 10.672 1 90.81 176 THR B O 1
ATOM 4315 N N . ILE B 1 177 ? 9.023 9.961 12.883 1 94.75 177 ILE B N 1
ATOM 4316 C CA . ILE B 1 177 ? 8.031 11 13.133 1 94.75 177 ILE B CA 1
ATOM 4317 C C . ILE B 1 177 ? 8.719 12.352 13.297 1 94.75 177 ILE B C 1
ATOM 4319 O O . ILE B 1 177 ? 9.617 12.5 14.133 1 94.75 177 ILE B O 1
ATOM 4323 N N . MET B 1 178 ? 8.336 13.258 12.445 1 94.88 178 MET B N 1
ATOM 4324 C CA . MET B 1 178 ? 8.844 14.625 12.578 1 94.88 178 MET B CA 1
ATOM 4325 C C . MET B 1 178 ? 8.031 15.406 13.602 1 94.88 178 MET B C 1
ATOM 4327 O O . MET B 1 178 ? 8.594 16.078 14.469 1 94.88 178 MET B O 1
ATOM 4331 N N . ALA B 1 179 ? 6.75 15.273 13.469 1 97.38 179 ALA B N 1
ATOM 4332 C CA . ALA B 1 179 ? 5.926 16.141 14.305 1 97.38 179 ALA B CA 1
ATOM 4333 C C . ALA B 1 179 ? 4.559 15.523 14.57 1 97.38 179 ALA B C 1
ATOM 4335 O O . ALA B 1 179 ? 3.982 14.883 13.68 1 97.38 179 ALA B O 1
ATOM 4336 N N . TRP B 1 180 ? 4.113 15.797 15.766 1 98.44 180 TRP B N 1
ATOM 4337 C CA . TRP B 1 180 ? 2.709 15.609 16.109 1 98.44 180 TRP B CA 1
ATOM 4338 C C . TRP B 1 180 ? 1.92 16.891 15.891 1 98.44 180 TRP B C 1
ATOM 4340 O O . TRP B 1 180 ? 2.418 17.984 16.172 1 98.44 180 TRP B O 1
ATOM 4350 N N . GLN B 1 181 ? 0.682 16.719 15.445 1 98.62 181 GLN B N 1
ATOM 4351 C CA . GLN B 1 181 ? -0.201 17.875 15.367 1 98.62 181 GLN B CA 1
ATOM 4352 C C . GLN B 1 181 ? -1.471 17.656 16.188 1 98.62 181 GLN B C 1
ATOM 4354 O O . GLN B 1 181 ? -2.004 16.547 16.234 1 98.62 181 GLN B O 1
ATOM 4359 N N . LEU B 1 182 ? -1.921 18.734 16.781 1 98.81 182 LEU B N 1
ATOM 4360 C CA . LEU B 1 182 ? -3.061 18.672 17.688 1 98.81 182 LEU B CA 1
ATOM 4361 C C . LEU B 1 182 ? -4.336 18.312 16.938 1 98.81 182 LEU B C 1
ATOM 4363 O O . LEU B 1 182 ? -5.172 17.562 17.438 1 98.81 182 LEU B O 1
ATOM 4367 N N . CYS B 1 183 ? -4.559 18.875 15.805 1 98.12 183 CYS B N 1
ATOM 4368 C CA . CYS B 1 183 ? -5.746 18.625 14.992 1 98.12 183 CYS B CA 1
ATOM 4369 C C . CYS B 1 183 ? -5.496 18.984 13.531 1 98.12 183 CYS B C 1
ATOM 4371 O O . CYS B 1 183 ? -4.5 19.641 13.211 1 98.12 183 CYS B O 1
ATOM 4373 N N . ASP B 1 184 ? -6.262 18.406 12.648 1 97.88 184 ASP B N 1
ATOM 4374 C CA . ASP B 1 184 ? -6.363 18.906 11.273 1 97.88 184 ASP B CA 1
ATOM 4375 C C . ASP B 1 184 ? -7.344 20.078 11.188 1 97.88 184 ASP B C 1
ATOM 4377 O O . ASP B 1 184 ? -8.562 19.875 11.219 1 97.88 184 ASP B O 1
ATOM 4381 N N . GLU B 1 185 ? -6.809 21.281 11.203 1 97.75 185 GLU B N 1
ATOM 4382 C CA . GLU B 1 185 ? -7.535 22.5 10.906 1 97.75 185 GLU B CA 1
ATOM 4383 C C . GLU B 1 185 ? -8.578 22.812 11.977 1 97.75 185 GLU B C 1
ATOM 4385 O O . GLU B 1 185 ? -9.742 23.047 11.664 1 97.75 185 GLU B O 1
ATOM 4390 N N . CYS B 1 186 ? -8.125 22.953 13.227 1 97.38 186 CYS B N 1
ATOM 4391 C CA . CYS B 1 186 ? -8.992 23.281 14.359 1 97.38 186 CYS B CA 1
ATOM 4392 C C . CYS B 1 186 ? -9.68 24.625 14.156 1 97.38 186 CYS B C 1
ATOM 4394 O O . CYS B 1 186 ? -9.016 25.625 13.898 1 97.38 186 CYS B O 1
ATOM 4396 N N . ARG B 1 187 ? -11.016 24.594 14.312 1 97.69 187 ARG B N 1
ATOM 4397 C CA . ARG B 1 187 ? -11.875 25.766 14.25 1 97.69 187 ARG B CA 1
ATOM 4398 C C . ARG B 1 187 ? -13.023 25.656 15.25 1 97.69 187 ARG B C 1
ATOM 4400 O O . ARG B 1 187 ? -13.32 24.562 15.75 1 97.69 187 ARG B O 1
ATOM 4407 N N . CYS B 1 188 ? -13.578 26.812 15.484 1 98.12 188 CYS B N 1
ATOM 4408 C CA . CYS B 1 188 ? -14.789 26.828 16.297 1 98.12 188 CYS B CA 1
ATOM 4409 C C . CYS B 1 188 ? -15.945 26.172 15.555 1 98.12 188 CYS B C 1
ATOM 4411 O O . CYS B 1 188 ? -16.859 25.625 16.172 1 98.12 188 CYS B O 1
ATOM 4413 N N . SER B 1 189 ? -15.883 26.156 14.281 1 96.88 189 SER B N 1
ATOM 4414 C CA . SER B 1 189 ? -16.906 25.516 13.461 1 96.88 189 SER B CA 1
ATOM 4415 C C . SER B 1 189 ? -16.344 24.312 12.719 1 96.88 189 SER B C 1
ATOM 4417 O O . SER B 1 189 ? -15.148 24.219 12.484 1 96.88 189 SER B O 1
ATOM 4419 N N . GLY B 1 190 ? -17.234 23.312 12.422 1 95.38 190 GLY B N 1
ATOM 4420 C CA . GLY B 1 190 ? -16.891 22.141 11.641 1 95.38 190 GLY B CA 1
ATOM 4421 C C . GLY B 1 190 ? -17.828 21.906 10.477 1 95.38 190 GLY B C 1
ATOM 4422 O O . GLY B 1 190 ? -18.484 22.828 10.008 1 95.38 190 GLY B O 1
ATOM 4423 N N . SER B 1 191 ? -17.781 20.688 9.898 1 92 191 SER B N 1
ATOM 4424 C CA . SER B 1 191 ? -18.594 20.391 8.727 1 92 191 SER B CA 1
ATOM 4425 C C . SER B 1 191 ? -19.688 19.375 9.062 1 92 191 SER B C 1
ATOM 4427 O O . SER B 1 191 ? -20.469 19 8.195 1 92 191 SER B O 1
ATOM 4429 N N . GLY B 1 192 ? -19.672 18.969 10.25 1 90.75 192 GLY B N 1
ATOM 4430 C CA . GLY B 1 192 ? -20.672 17.969 10.641 1 90.75 192 GLY B CA 1
ATOM 4431 C C . GLY B 1 192 ? -22.016 18.594 10.977 1 90.75 192 GLY B C 1
ATOM 4432 O O . GLY B 1 192 ? -22.328 19.688 10.523 1 90.75 192 GLY B O 1
ATOM 4433 N N . THR B 1 193 ? -22.859 17.844 11.742 1 92.25 193 THR B N 1
ATOM 4434 C CA . THR B 1 193 ? -24.234 18.25 12.031 1 92.25 193 THR B CA 1
ATOM 4435 C C . THR B 1 193 ? -24.281 19.219 13.203 1 92.25 193 THR B C 1
ATOM 4437 O O . THR B 1 193 ? -25.297 19.891 13.422 1 92.25 193 THR B O 1
ATOM 4440 N N . LEU B 1 194 ? -23.219 19.281 13.992 1 96.62 194 LEU B N 1
ATOM 4441 C CA . LEU B 1 194 ? -23.203 20.156 15.164 1 96.62 194 LEU B CA 1
ATOM 4442 C C . LEU B 1 194 ? -22.719 21.547 14.789 1 96.62 194 LEU B C 1
ATOM 4444 O O . LEU B 1 194 ? -21.672 21.703 14.148 1 96.62 194 LEU B O 1
ATOM 4448 N N . LYS B 1 195 ? -23.453 22.5 15.234 1 96.69 195 LYS B N 1
ATOM 4449 C CA . LYS B 1 195 ? -23.094 23.891 14.992 1 96.69 195 LYS B CA 1
ATOM 4450 C C . LYS B 1 195 ? -22.109 24.391 16.047 1 96.69 195 LYS B C 1
ATOM 4452 O O . LYS B 1 195 ? -21.922 23.75 17.094 1 96.69 195 LYS B O 1
ATOM 4457 N N . GLU B 1 196 ? -21.484 25.516 15.789 1 97 196 GLU B N 1
ATOM 4458 C CA . GLU B 1 196 ? -20.719 26.203 16.828 1 97 196 GLU B CA 1
ATOM 4459 C C . GLU B 1 196 ? -21.641 26.828 17.875 1 97 196 GLU B C 1
ATOM 4461 O O . GLU B 1 196 ? -22.781 27.156 17.578 1 97 196 GLU B O 1
ATOM 4466 N N . SER B 1 197 ? -21.188 27.109 19.031 1 97.31 197 SER B N 1
ATOM 4467 C CA . SER B 1 197 ? -22 27.578 20.156 1 97.31 197 SER B CA 1
ATOM 4468 C C . SER B 1 197 ? -22.25 29.078 20.062 1 97.31 197 SER B C 1
ATOM 4470 O O . SER B 1 197 ? -23.219 29.578 20.625 1 97.31 197 SER B O 1
ATOM 4472 N N . GLY B 1 198 ? -21.406 29.781 19.406 1 95.69 198 GLY B N 1
ATOM 4473 C CA . GLY B 1 198 ? -21.422 31.234 19.422 1 95.69 198 GLY B CA 1
ATOM 4474 C C . GLY B 1 198 ? -20.547 31.828 20.516 1 95.69 198 GLY B C 1
ATOM 4475 O O . GLY B 1 198 ? -20.281 33.031 20.516 1 95.69 198 GLY B O 1
ATOM 4476 N N . SER B 1 199 ? -20.062 31.016 21.391 1 96.81 199 SER B N 1
ATOM 4477 C CA . SER B 1 199 ? -19.234 31.5 22.5 1 96.81 199 SER B CA 1
ATOM 4478 C C . SER B 1 199 ? -17.781 31.141 22.297 1 96.81 199 SER B C 1
ATOM 4480 O O . SER B 1 199 ? -16.922 31.547 23.078 1 96.81 199 SER B O 1
ATOM 4482 N N . CYS B 1 200 ? -17.5 30.391 21.312 1 97.81 200 CYS B N 1
ATOM 4483 C CA . CYS B 1 200 ? -16.125 30 21 1 97.81 200 CYS B CA 1
ATOM 4484 C C . CYS B 1 200 ? -15.336 31.172 20.438 1 97.81 200 CYS B C 1
ATOM 4486 O O . CYS B 1 200 ? -15.797 31.859 19.531 1 97.81 200 CYS B O 1
ATOM 4488 N N . THR B 1 201 ? -14.141 31.406 21.016 1 97.56 201 THR B N 1
ATOM 4489 C CA . THR B 1 201 ? -13.305 32.531 20.656 1 97.56 201 THR B CA 1
ATOM 4490 C C . THR B 1 201 ? -11.875 32.094 20.359 1 97.56 201 THR B C 1
ATOM 4492 O O . THR B 1 201 ? -11.555 30.906 20.453 1 97.56 201 THR B O 1
ATOM 4495 N N . THR B 1 202 ? -11.039 33.125 20 1 97.75 202 THR B N 1
ATOM 4496 C CA . THR B 1 202 ? -9.617 32.844 19.812 1 97.75 202 THR B CA 1
ATOM 4497 C C . THR B 1 202 ? -9 32.344 21.125 1 97.75 202 THR B C 1
ATOM 4499 O O . THR B 1 202 ? -8.117 31.469 21.109 1 97.75 202 THR B O 1
ATOM 4502 N N . ALA B 1 203 ? -9.438 32.844 22.219 1 98.12 203 ALA B N 1
ATOM 4503 C CA . ALA B 1 203 ? -8.93 32.406 23.5 1 98.12 203 ALA B CA 1
ATOM 4504 C C . ALA B 1 203 ? -9.289 30.938 23.766 1 98.12 203 ALA B C 1
ATOM 4506 O O . ALA B 1 203 ? -8.492 30.188 24.328 1 98.12 203 ALA B O 1
ATOM 4507 N N . THR B 1 204 ? -10.5 30.547 23.375 1 98.38 204 THR B N 1
ATOM 4508 C CA . THR B 1 204 ? -10.945 29.172 23.562 1 98.38 204 THR B CA 1
ATOM 4509 C C . THR B 1 204 ? -9.984 28.203 22.875 1 98.38 204 THR B C 1
ATOM 4511 O O . THR B 1 204 ? -9.5 27.25 23.5 1 98.38 204 THR B O 1
ATOM 4514 N N . LEU B 1 205 ? -9.703 28.438 21.609 1 98.31 205 LEU B N 1
ATOM 4515 C CA . LEU B 1 205 ? -8.828 27.562 20.844 1 98.31 205 LEU B CA 1
ATOM 4516 C C . LEU B 1 205 ? -7.398 27.625 21.375 1 98.31 205 LEU B C 1
ATOM 4518 O O . LEU B 1 205 ? -6.746 26.578 21.516 1 98.31 205 LEU B O 1
ATOM 4522 N N . THR B 1 206 ? -6.91 28.844 21.641 1 98.56 206 THR B N 1
ATOM 4523 C CA . THR B 1 206 ? -5.543 29.016 22.109 1 98.56 206 THR B CA 1
ATOM 4524 C C . THR B 1 206 ? -5.332 28.281 23.422 1 98.56 206 THR B C 1
ATOM 4526 O O . THR B 1 206 ? -4.301 27.641 23.625 1 98.56 206 THR B O 1
ATOM 4529 N N . ASP B 1 207 ? -6.297 28.375 24.312 1 98.69 207 ASP B N 1
ATOM 4530 C CA . ASP B 1 207 ? -6.203 27.688 25.609 1 98.69 207 ASP B CA 1
ATOM 4531 C C . ASP B 1 207 ? -6.172 26.172 25.422 1 98.69 207 ASP B C 1
ATOM 4533 O O . ASP B 1 207 ? -5.41 25.484 26.094 1 98.69 207 ASP B O 1
ATOM 4537 N N . TRP B 1 208 ? -7.035 25.688 24.609 1 98.81 208 TRP B N 1
ATOM 4538 C CA . TRP B 1 208 ? -7.051 24.25 24.328 1 98.81 208 TRP B CA 1
ATOM 4539 C C . TRP B 1 208 ? -5.719 23.797 23.75 1 98.81 208 TRP B C 1
ATOM 4541 O O . TRP B 1 208 ? -5.164 22.781 24.172 1 98.81 208 TRP B O 1
ATOM 4551 N N . MET B 1 209 ? -5.18 24.531 22.797 1 98.81 209 MET B N 1
ATOM 4552 C CA . MET B 1 209 ? -3.908 24.188 22.156 1 98.81 209 MET B CA 1
ATOM 4553 C C . MET B 1 209 ? -2.771 24.203 23.172 1 98.81 209 MET B C 1
ATOM 4555 O O . MET B 1 209 ? -1.872 23.375 23.125 1 98.81 209 MET B O 1
ATOM 4559 N N . ALA B 1 210 ? -2.766 25.219 24.016 1 98.81 210 ALA B N 1
ATOM 4560 C CA . ALA B 1 210 ? -1.752 25.297 25.062 1 98.81 210 ALA B CA 1
ATOM 4561 C C . ALA B 1 210 ? -1.812 24.062 25.984 1 98.81 210 ALA B C 1
ATOM 4563 O O . ALA B 1 210 ? -0.781 23.469 26.297 1 98.81 210 ALA B O 1
ATOM 4564 N N . GLU B 1 211 ? -3 23.734 26.359 1 98.88 211 GLU B N 1
ATOM 4565 C CA . GLU B 1 211 ? -3.197 22.578 27.234 1 98.88 211 GLU B CA 1
ATOM 4566 C C . GLU B 1 211 ? -2.748 21.281 26.562 1 98.88 211 GLU B C 1
ATOM 4568 O O . GLU B 1 211 ? -2.004 20.5 27.156 1 98.88 211 GLU B O 1
ATOM 4573 N N . MET B 1 212 ? -3.184 21.078 25.359 1 98.88 212 MET B N 1
ATOM 4574 C CA . MET B 1 212 ? -2.936 19.812 24.672 1 98.88 212 MET B CA 1
ATOM 4575 C C . MET B 1 212 ? -1.477 19.703 24.25 1 98.88 212 MET B C 1
ATOM 4577 O O . MET B 1 212 ? -0.896 18.609 24.281 1 98.88 212 MET B O 1
ATOM 4581 N N . SER B 1 213 ? -0.884 20.781 23.75 1 98.81 213 SER B N 1
ATOM 4582 C CA . SER B 1 213 ? 0.531 20.734 23.406 1 98.81 213 SER B CA 1
ATOM 4583 C C . SER B 1 213 ? 1.395 20.438 24.625 1 98.81 213 SER B C 1
ATOM 4585 O O . SER B 1 213 ? 2.357 19.672 24.547 1 98.81 213 SER B O 1
ATOM 4587 N N . SER B 1 214 ? 1.084 21.078 25.734 1 98.75 214 SER B N 1
ATOM 4588 C CA . SER B 1 214 ? 1.793 20.797 26.984 1 98.75 214 SER B CA 1
ATOM 4589 C C . SER B 1 214 ? 1.653 19.328 27.375 1 98.75 214 SER B C 1
ATOM 4591 O O . SER B 1 214 ? 2.619 18.703 27.812 1 98.75 214 SER B O 1
ATOM 4593 N N . TYR B 1 215 ? 0.494 18.844 27.25 1 98.81 215 TYR B N 1
ATOM 4594 C CA . TYR B 1 215 ? 0.255 17.438 27.562 1 98.81 215 TYR B CA 1
ATOM 4595 C C . TYR B 1 215 ? 1.123 16.531 26.688 1 98.81 215 TYR B C 1
ATOM 4597 O O . TYR B 1 215 ? 1.771 15.617 27.203 1 98.81 215 TYR B O 1
ATOM 4605 N N . ILE B 1 216 ? 1.124 16.75 25.375 1 98.75 216 ILE B N 1
ATOM 4606 C CA . ILE B 1 216 ? 1.919 15.938 24.469 1 98.75 216 ILE B CA 1
ATOM 4607 C C . ILE B 1 216 ? 3.395 16.016 24.844 1 98.75 216 ILE B C 1
ATOM 4609 O O . ILE B 1 216 ? 4.09 15.008 24.906 1 98.75 216 ILE B O 1
ATOM 4613 N N . LYS B 1 217 ? 3.91 17.234 25.203 1 98.5 217 LYS B N 1
ATOM 4614 C CA . LYS B 1 217 ? 5.312 17.422 25.562 1 98.5 217 LYS B CA 1
ATOM 4615 C C . LYS B 1 217 ? 5.645 16.688 26.875 1 98.5 217 LYS B C 1
ATOM 4617 O O . LYS B 1 217 ? 6.777 16.25 27.062 1 98.5 217 LYS B O 1
ATOM 4622 N N . SER B 1 218 ? 4.711 16.531 27.719 1 98.56 218 SER B N 1
ATOM 4623 C CA . SER B 1 218 ? 4.934 15.789 28.953 1 98.56 218 SER B CA 1
ATOM 4624 C C . SER B 1 218 ? 5.109 14.297 28.672 1 98.56 218 SER B C 1
ATOM 4626 O O . SER B 1 218 ? 5.711 13.578 29.469 1 98.56 218 SER B O 1
ATOM 4628 N N . LEU B 1 219 ? 4.559 13.82 27.609 1 98.19 219 LEU B N 1
ATOM 4629 C CA . LEU B 1 219 ? 4.648 12.422 27.219 1 98.19 219 LEU B CA 1
ATOM 4630 C C . LEU B 1 219 ? 5.883 12.172 26.359 1 98.19 219 LEU B C 1
ATOM 4632 O O . LEU B 1 219 ? 6.492 11.102 26.422 1 98.19 219 LEU B O 1
ATOM 4636 N N . ASP B 1 220 ? 6.188 13.117 25.5 1 97.62 220 ASP B N 1
ATOM 4637 C CA . ASP B 1 220 ? 7.176 12.984 24.438 1 97.62 220 ASP B CA 1
ATOM 4638 C C . ASP B 1 220 ? 7.895 14.305 24.188 1 97.62 220 ASP B C 1
ATOM 4640 O O . ASP B 1 220 ? 7.375 15.188 23.5 1 97.62 220 ASP B O 1
ATOM 4644 N N . SER B 1 221 ? 9.117 14.414 24.625 1 95.12 221 SER B N 1
ATOM 4645 C CA . SER B 1 221 ? 9.891 15.641 24.453 1 95.12 221 SER B CA 1
ATOM 4646 C C . SER B 1 221 ? 10.797 15.547 23.219 1 95.12 221 SER B C 1
ATOM 4648 O O . SER B 1 221 ? 11.477 16.516 22.875 1 95.12 221 SER B O 1
ATOM 4650 N N . ASN B 1 222 ? 10.766 14.375 22.578 1 92.94 222 ASN B N 1
ATOM 4651 C CA . ASN B 1 222 ? 11.672 14.141 21.453 1 92.94 222 ASN B CA 1
ATOM 4652 C C . ASN B 1 222 ? 11.148 14.766 20.156 1 92.94 222 ASN B C 1
ATOM 4654 O O . ASN B 1 222 ? 11.922 15.188 19.312 1 92.94 222 ASN B O 1
ATOM 4658 N N . HIS B 1 223 ? 9.852 14.766 19.938 1 96.88 223 HIS B N 1
ATOM 4659 C CA . HIS B 1 223 ? 9.258 15.164 18.656 1 96.88 223 HIS B CA 1
ATOM 4660 C C . HIS B 1 223 ? 8.719 16.594 18.719 1 96.88 223 HIS B C 1
ATOM 4662 O O . HIS B 1 223 ? 8.398 17.094 19.797 1 96.88 223 HIS B O 1
ATOM 4668 N N . LEU B 1 224 ? 8.648 17.219 17.531 1 97.88 224 LEU B N 1
ATOM 4669 C CA . LEU B 1 224 ? 8.031 18.531 17.422 1 97.88 224 LEU B CA 1
ATOM 4670 C C . LEU B 1 224 ? 6.52 18.453 17.609 1 97.88 224 LEU B C 1
ATOM 4672 O O . LEU B 1 224 ? 5.918 17.406 17.359 1 97.88 224 LEU B O 1
ATOM 4676 N N . VAL B 1 225 ? 5.977 19.531 18.094 1 98.62 225 VAL B N 1
ATOM 4677 C CA . VAL B 1 225 ? 4.527 19.688 18.203 1 98.62 225 VAL B CA 1
ATOM 4678 C C . VAL B 1 225 ? 4.078 20.953 17.484 1 98.62 225 VAL B C 1
ATOM 4680 O O . VAL B 1 225 ? 4.703 22 17.609 1 98.62 225 VAL B O 1
ATOM 4683 N N . ALA B 1 226 ? 3.072 20.828 16.656 1 98.5 226 ALA B N 1
ATOM 4684 C CA . ALA B 1 226 ? 2.447 21.969 15.984 1 98.5 226 ALA B CA 1
ATOM 4685 C C . ALA B 1 226 ? 0.927 21.906 16.109 1 98.5 226 ALA B C 1
ATOM 4687 O O . ALA B 1 226 ? 0.37 20.906 16.547 1 98.5 226 ALA B O 1
ATOM 4688 N N . SER B 1 227 ? 0.284 22.984 15.789 1 98.25 227 SER B N 1
ATOM 4689 C CA . SER B 1 227 ? -1.163 23.062 15.953 1 98.25 227 SER B CA 1
ATOM 4690 C C . SER B 1 227 ? -1.892 22.25 14.891 1 98.25 227 SER B C 1
ATOM 4692 O O . SER B 1 227 ? -2.924 21.641 15.164 1 98.25 227 SER B O 1
ATOM 4694 N N . GLY B 1 228 ? -1.392 22.266 13.641 1 97.62 228 GLY B N 1
ATOM 4695 C CA . GLY B 1 228 ? -2.104 21.703 12.5 1 97.62 228 GLY B CA 1
ATOM 4696 C C . GLY B 1 228 ? -3.148 22.656 11.93 1 97.62 228 GLY B C 1
ATOM 4697 O O . GLY B 1 228 ? -4.02 22.234 11.164 1 97.62 228 GLY B O 1
ATOM 4698 N N . SER B 1 229 ? -3.021 23.969 12.219 1 94.56 229 SER B N 1
ATOM 4699 C CA . SER B 1 229 ? -3.982 25.016 11.891 1 94.56 229 SER B CA 1
ATOM 4700 C C . SER B 1 229 ? -3.857 25.438 10.43 1 94.56 229 SER B C 1
ATOM 4702 O O . SER B 1 229 ? -2.836 25.188 9.789 1 94.56 229 SER B O 1
ATOM 4704 N N . GLU B 1 230 ? -4.914 26.047 9.922 1 97.69 230 GLU B N 1
ATOM 4705 C CA . GLU B 1 230 ? -4.859 26.672 8.609 1 97.69 230 GLU B CA 1
ATOM 4706 C C . GLU B 1 230 ? -4.074 27.984 8.656 1 97.69 230 GLU B C 1
ATOM 4708 O O . GLU B 1 230 ? -3.719 28.547 7.617 1 97.69 230 GLU B O 1
ATOM 4713 N N . GLY B 1 231 ? -3.822 28.531 9.836 1 98.38 231 GLY B N 1
ATOM 4714 C CA . GLY B 1 231 ? -2.938 29.688 9.984 1 98.38 231 GLY B CA 1
ATOM 4715 C C . GLY B 1 231 ? -3.639 31.016 9.766 1 98.38 231 GLY B C 1
ATOM 4716 O O . GLY B 1 231 ? -3.004 32 9.398 1 98.38 231 GLY B O 1
ATOM 4717 N N . PHE B 1 232 ? -4.98 31.062 9.969 1 98.56 232 PHE B N 1
ATOM 4718 C CA . PHE B 1 232 ? -5.656 32.344 9.906 1 98.56 232 PHE B CA 1
ATOM 4719 C C . PHE B 1 232 ? -5.062 33.344 10.922 1 98.56 232 PHE B C 1
ATOM 4721 O O . PHE B 1 232 ? -4.738 32.938 12.047 1 98.56 232 PHE B O 1
ATOM 4728 N N . MET B 1 233 ? -4.938 34.531 10.469 1 98.25 233 MET B N 1
ATOM 4729 C CA . MET B 1 233 ? -4.34 35.562 11.32 1 98.25 233 MET B CA 1
ATOM 4730 C C . MET B 1 233 ? -5.418 36.375 12.055 1 98.25 233 MET B C 1
ATOM 4732 O O . MET B 1 233 ? -6.594 36 12.023 1 98.25 233 MET B O 1
ATOM 4736 N N . ASN B 1 234 ? -5.066 37.281 12.852 1 98.12 234 ASN B N 1
ATOM 4737 C CA . ASN B 1 234 ? -5.953 38.156 13.609 1 98.12 234 ASN B CA 1
ATOM 4738 C C . ASN B 1 234 ? -5.41 39.562 13.68 1 98.12 234 ASN B C 1
ATOM 4740 O O . ASN B 1 234 ? -5.395 40.188 14.742 1 98.12 234 ASN B O 1
ATOM 4744 N N . THR B 1 235 ? -5.027 40.094 12.562 1 97 235 THR B N 1
ATOM 4745 C CA . THR B 1 235 ? -4.289 41.344 12.523 1 97 235 THR B CA 1
ATOM 4746 C C . THR B 1 235 ? -5.094 42.438 11.805 1 97 235 THR B C 1
ATOM 4748 O O . THR B 1 235 ? -4.789 43.625 11.922 1 97 235 THR B O 1
ATOM 4751 N N . ASP B 1 236 ? -6.07 42.062 11.008 1 96.69 236 ASP B N 1
ATOM 4752 C CA . ASP B 1 236 ? -6.895 43 10.242 1 96.69 236 ASP B CA 1
ATOM 4753 C C . ASP B 1 236 ? -8.344 42.5 10.18 1 96.69 236 ASP B C 1
ATOM 4755 O O . ASP B 1 236 ? -8.672 41.594 9.414 1 96.69 236 ASP B O 1
ATOM 4759 N N . LYS B 1 237 ? -9.188 43.219 10.789 1 95.56 237 LYS B N 1
ATOM 4760 C CA . LYS B 1 237 ? -10.57 42.781 10.93 1 95.56 237 LYS B CA 1
ATOM 4761 C C . LYS B 1 237 ? -11.336 42.938 9.617 1 95.56 237 LYS B C 1
ATOM 4763 O O . LYS B 1 237 ? -12.422 42.375 9.461 1 95.56 237 LYS B O 1
ATOM 4768 N N . SER B 1 238 ? -10.805 43.656 8.68 1 95.06 238 SER B N 1
ATOM 4769 C CA . SER B 1 238 ? -11.508 43.938 7.43 1 95.06 238 SER B CA 1
ATOM 4770 C C . SER B 1 238 ? -11.281 42.844 6.398 1 95.06 238 SER B C 1
ATOM 4772 O O . SER B 1 238 ? -11.977 42.781 5.379 1 95.06 238 SER B O 1
ATOM 4774 N N . VAL B 1 239 ? -10.375 41.969 6.602 1 94.75 239 VAL B N 1
ATOM 4775 C CA . VAL B 1 239 ? -10.055 40.906 5.68 1 94.75 239 VAL B CA 1
ATOM 4776 C C . VAL B 1 239 ? -10.344 39.531 6.34 1 94.75 239 VAL B C 1
ATOM 4778 O O . VAL B 1 239 ? -9.797 39.25 7.402 1 94.75 239 VAL B O 1
ATOM 4781 N N . TYR B 1 240 ? -11.047 38.719 5.754 1 94.31 240 TYR B N 1
ATOM 4782 C CA . TYR B 1 240 ? -11.602 37.5 6.34 1 94.31 240 TYR B CA 1
ATOM 4783 C C . TYR B 1 240 ? -10.523 36.656 7.023 1 94.31 240 TYR B C 1
ATOM 4785 O O . TYR B 1 240 ? -10.492 36.562 8.25 1 94.31 240 TYR B O 1
ATOM 4793 N N . VAL B 1 241 ? -9.484 36.188 6.316 1 97.12 241 VAL B N 1
ATOM 4794 C CA . VAL B 1 241 ? -8.508 35.219 6.848 1 97.12 241 VAL B CA 1
ATOM 4795 C C . VAL B 1 241 ? -7.531 35.969 7.773 1 97.12 241 VAL B C 1
ATOM 4797 O O . VAL B 1 241 ? -6.684 35.344 8.414 1 97.12 241 VAL B O 1
ATOM 4800 N N . TYR B 1 242 ? -7.652 37.312 7.945 1 97.56 242 TYR B N 1
ATOM 4801 C CA . TYR B 1 242 ? -6.836 38.094 8.852 1 97.56 242 TYR B CA 1
ATOM 4802 C C . TYR B 1 242 ? -7.652 38.562 10.047 1 97.56 242 TYR B C 1
ATOM 4804 O O . TYR B 1 242 ? -7.148 39.312 10.906 1 97.56 242 TYR B O 1
ATOM 4812 N N . SER B 1 243 ? -8.914 38.156 10.117 1 96.81 243 SER B N 1
ATOM 4813 C CA . SER B 1 243 ? -9.82 38.719 11.125 1 96.81 243 SER B CA 1
ATOM 4814 C C . SER B 1 243 ? -9.969 37.75 12.312 1 96.81 243 SER B C 1
ATOM 4816 O O . SER B 1 243 ? -10.734 38.031 13.234 1 96.81 243 SER B O 1
ATOM 4818 N N . GLY B 1 244 ? -9.258 36.625 12.305 1 95.81 244 GLY B N 1
ATOM 4819 C CA . GLY B 1 244 ? -9.391 35.625 13.352 1 95.81 244 GLY B CA 1
ATOM 4820 C C . GLY B 1 244 ? -10.648 34.781 13.219 1 95.81 244 GLY B C 1
ATOM 4821 O O . GLY B 1 244 ? -11.336 34.531 14.203 1 95.81 244 GLY B O 1
ATOM 4822 N N . PRO B 1 245 ? -10.953 34.438 11.984 1 94.69 245 PRO B N 1
ATOM 4823 C CA . PRO B 1 245 ? -12.227 33.75 11.789 1 94.69 245 PRO B CA 1
ATOM 4824 C C . PRO B 1 245 ? -12.273 32.375 12.477 1 94.69 245 PRO B C 1
ATOM 4826 O O . PRO B 1 245 ? -11.266 31.672 12.516 1 94.69 245 PRO B O 1
ATOM 4829 N N . SER B 1 246 ? -13.406 32.062 13.047 1 96.19 246 SER B N 1
ATOM 4830 C CA . SER B 1 246 ? -13.719 30.797 13.672 1 96.19 246 SER B CA 1
ATOM 4831 C C . SER B 1 246 ? -12.719 30.469 14.781 1 96.19 246 SER B C 1
ATOM 4833 O O . SER B 1 246 ? -12.32 29.312 14.938 1 96.19 246 SER B O 1
ATOM 4835 N N . GLY B 1 247 ? -12.195 31.422 15.438 1 97.56 247 GLY B N 1
ATOM 4836 C CA . GLY B 1 247 ? -11.398 31.266 16.641 1 97.56 247 GLY B CA 1
ATOM 4837 C C . GLY B 1 247 ? -9.914 31.094 16.375 1 97.56 247 GLY B C 1
ATOM 4838 O O . GLY B 1 247 ? -9.125 30.938 17.297 1 97.56 247 GLY B O 1
ATOM 4839 N N . VAL B 1 248 ? -9.477 31.109 15.109 1 98.06 248 VAL B N 1
ATOM 4840 C CA . VAL B 1 248 ? -8.078 30.875 14.773 1 98.06 248 VAL B CA 1
ATOM 4841 C C . VAL B 1 248 ? -7.285 32.156 14.922 1 98.06 248 VAL B C 1
ATOM 4843 O O . VAL B 1 248 ? -7.738 33.219 14.484 1 98.06 248 VAL B O 1
ATOM 4846 N N . ASP B 1 249 ? -6.199 32.094 15.562 1 98.62 249 ASP B N 1
ATOM 4847 C CA . ASP B 1 249 ? -5.238 33.188 15.727 1 98.62 249 ASP B CA 1
ATOM 4848 C C . ASP B 1 249 ? -3.805 32.688 15.625 1 98.62 249 ASP B C 1
ATOM 4850 O O . ASP B 1 249 ? -3.23 32.219 16.609 1 98.62 249 ASP B O 1
ATOM 4854 N N . PHE B 1 250 ? -3.252 32.844 14.43 1 98.62 250 PHE B N 1
ATOM 4855 C CA . PHE B 1 250 ? -1.967 32.219 14.117 1 98.62 250 PHE B CA 1
ATOM 4856 C C . PHE B 1 250 ? -0.891 32.688 15.086 1 98.62 250 PHE B C 1
ATOM 4858 O O . PHE B 1 250 ? -0.132 31.891 15.625 1 98.62 250 PHE B O 1
ATOM 4865 N N . ASP B 1 251 ? -0.779 33.969 15.336 1 98.62 251 ASP B N 1
ATOM 4866 C CA . ASP B 1 251 ? 0.275 34.5 16.172 1 98.62 251 ASP B CA 1
ATOM 4867 C C . ASP B 1 251 ? 0.126 34.031 17.625 1 98.62 251 ASP B C 1
ATOM 4869 O O . ASP B 1 251 ? 1.111 33.688 18.266 1 98.62 251 ASP B O 1
ATOM 4873 N N . ALA B 1 252 ? -1.059 34.094 18.125 1 98.56 252 ALA B N 1
ATOM 4874 C CA . ALA B 1 252 ? -1.288 33.625 19.484 1 98.56 252 ALA B CA 1
ATOM 4875 C C . ALA B 1 252 ? -0.955 32.125 19.625 1 98.56 252 ALA B C 1
ATOM 4877 O O . ALA B 1 252 ? -0.373 31.719 20.625 1 98.56 252 ALA B O 1
ATOM 4878 N N . ASN B 1 253 ? -1.387 31.359 18.625 1 98.56 253 ASN B N 1
ATOM 4879 C CA . ASN B 1 253 ? -1.108 29.922 18.656 1 98.56 253 ASN B CA 1
ATOM 4880 C C . ASN B 1 253 ? 0.39 29.641 18.578 1 98.56 253 ASN B C 1
ATOM 4882 O O . ASN B 1 253 ? 0.9 28.797 19.312 1 98.56 253 ASN B O 1
ATOM 4886 N N . LEU B 1 254 ? 1.072 30.375 17.703 1 98.38 254 LEU B N 1
ATOM 4887 C CA . LEU B 1 254 ? 2.51 30.203 17.516 1 98.38 254 LEU B CA 1
ATOM 4888 C C . LEU B 1 254 ? 3.271 30.594 18.781 1 98.38 254 LEU B C 1
ATOM 4890 O O . LEU B 1 254 ? 4.336 30.031 19.062 1 98.38 254 LEU B O 1
ATOM 4894 N N . ALA B 1 255 ? 2.762 31.453 19.594 1 98.19 255 ALA B N 1
ATOM 4895 C CA . ALA B 1 255 ? 3.42 31.969 20.781 1 98.19 255 ALA B CA 1
ATOM 4896 C C . ALA B 1 255 ? 3.348 30.953 21.922 1 98.19 255 ALA B C 1
ATOM 4898 O O . ALA B 1 255 ? 4.059 31.094 22.922 1 98.19 255 ALA B O 1
ATOM 4899 N N . ILE B 1 256 ? 2.473 30.031 21.812 1 98.38 256 ILE B N 1
ATOM 4900 C CA . ILE B 1 256 ? 2.391 28.984 22.828 1 98.38 256 ILE B CA 1
ATOM 4901 C C . ILE B 1 256 ? 3.746 28.312 22.984 1 98.38 256 ILE B C 1
ATOM 4903 O O . ILE B 1 256 ? 4.363 27.906 22 1 98.38 256 ILE B O 1
ATOM 4907 N N . GLU B 1 257 ? 4.172 28.156 24.172 1 97.88 257 GLU B N 1
ATOM 4908 C CA . GLU B 1 257 ? 5.516 27.672 24.484 1 97.88 257 GLU B CA 1
ATOM 4909 C C . GLU B 1 257 ? 5.77 26.312 23.859 1 97.88 257 GLU B C 1
ATOM 4911 O O . GLU B 1 257 ? 6.832 26.078 23.281 1 97.88 257 GLU B O 1
ATOM 4916 N N . ASN B 1 258 ? 4.773 25.391 23.891 1 98.25 258 ASN B N 1
ATOM 4917 C CA . ASN B 1 258 ? 4.977 24 23.516 1 98.25 258 ASN B CA 1
ATOM 4918 C C . ASN B 1 258 ? 4.609 23.766 22.047 1 98.25 258 ASN B C 1
ATOM 4920 O O . ASN B 1 258 ? 4.586 22.609 21.594 1 98.25 258 ASN B O 1
ATOM 4924 N N . ILE B 1 259 ? 4.305 24.781 21.328 1 98.62 259 ILE B N 1
ATOM 4925 C CA . ILE B 1 259 ? 4.211 24.734 19.875 1 98.62 259 ILE B CA 1
ATOM 4926 C C . ILE B 1 259 ? 5.57 25.047 19.266 1 98.62 259 ILE B C 1
ATOM 4928 O O . ILE B 1 259 ? 6.109 26.141 19.453 1 98.62 259 ILE B O 1
ATOM 4932 N N . ASP B 1 260 ? 6.082 24.125 18.469 1 98.31 260 ASP B N 1
ATOM 4933 C CA . ASP B 1 260 ? 7.473 24.219 18.031 1 98.31 260 ASP B CA 1
ATOM 4934 C C . ASP B 1 260 ? 7.574 24.953 16.703 1 98.31 260 ASP B C 1
ATOM 4936 O O . ASP B 1 260 ? 8.609 25.547 16.391 1 98.31 260 ASP B O 1
ATOM 4940 N N . TYR B 1 261 ? 6.605 24.859 15.883 1 98 261 TYR B N 1
ATOM 4941 C CA . TYR B 1 261 ? 6.586 25.562 14.609 1 98 261 TYR B CA 1
ATOM 4942 C C . TYR B 1 261 ? 5.164 25.922 14.203 1 98 261 TYR B C 1
ATOM 4944 O O . TYR B 1 261 ? 4.199 25.359 14.719 1 98 261 TYR B O 1
ATOM 4952 N N . GLY B 1 262 ? 5.047 26.922 13.367 1 98.44 262 GLY B N 1
ATOM 4953 C CA . GLY B 1 262 ? 3.74 27.344 12.891 1 98.44 262 GLY B CA 1
ATOM 4954 C C . GLY B 1 262 ? 3.334 26.672 11.586 1 98.44 262 GLY B C 1
ATOM 4955 O O . GLY B 1 262 ? 4.016 26.828 10.57 1 98.44 262 GLY B O 1
ATOM 4956 N N . ALA B 1 263 ? 2.25 25.906 11.578 1 97.81 263 ALA B N 1
ATOM 4957 C CA . ALA B 1 263 ? 1.641 25.359 10.367 1 97.81 263 ALA B CA 1
ATOM 4958 C C . ALA B 1 263 ? 0.597 26.312 9.805 1 97.81 263 ALA B C 1
ATOM 4960 O O . ALA B 1 263 ? -0.181 26.906 10.555 1 97.81 263 ALA B O 1
ATOM 4961 N N . TYR B 1 264 ? 0.615 26.484 8.531 1 98.56 264 TYR B N 1
ATOM 4962 C CA . TYR B 1 264 ? -0.422 27.266 7.875 1 98.56 264 TYR B CA 1
ATOM 4963 C C . TYR B 1 264 ? -0.722 26.719 6.484 1 98.56 264 TYR B C 1
ATOM 4965 O O . TYR B 1 264 ? 0.051 25.922 5.945 1 98.56 264 TYR B O 1
ATOM 4973 N N . HIS B 1 265 ? -1.916 27.047 5.98 1 98.69 265 HIS B N 1
ATOM 4974 C CA . HIS B 1 265 ? -2.393 26.562 4.688 1 98.69 265 HIS B CA 1
ATOM 4975 C C . HIS B 1 265 ? -2.705 27.734 3.756 1 98.69 265 HIS B C 1
ATOM 4977 O O . HIS B 1 265 ? -2.699 28.891 4.18 1 98.69 265 HIS B O 1
ATOM 4983 N N . ALA B 1 266 ? -2.918 27.453 2.467 1 98.44 266 ALA B N 1
ATOM 4984 C CA . ALA B 1 266 ? -3.293 28.484 1.508 1 98.44 266 ALA B CA 1
ATOM 4985 C C . ALA B 1 266 ? -4.262 27.938 0.462 1 98.44 266 ALA B C 1
ATOM 4987 O O . ALA B 1 266 ? -3.879 27.125 -0.383 1 98.44 266 ALA B O 1
ATOM 4988 N N . TYR B 1 267 ? -5.473 28.391 0.527 1 97.62 267 TYR B N 1
ATOM 4989 C CA . TYR B 1 267 ? -6.52 28.078 -0.437 1 97.62 267 TYR B CA 1
ATOM 4990 C C . TYR B 1 267 ? -7.297 29.328 -0.82 1 97.62 267 TYR B C 1
ATOM 4992 O O . TYR B 1 267 ? -8.484 29.453 -0.508 1 97.62 267 TYR B O 1
ATOM 5000 N N . PRO B 1 268 ? -6.754 30.172 -1.592 1 97 268 PRO B N 1
ATOM 5001 C CA . PRO B 1 268 ? -7.391 31.453 -1.898 1 97 268 PRO B CA 1
ATOM 5002 C C . PRO B 1 268 ? -8.75 31.297 -2.576 1 97 268 PRO B C 1
ATOM 5004 O O . PRO B 1 268 ? -9.664 32.094 -2.336 1 97 268 PRO B O 1
ATOM 5007 N N . ASP B 1 269 ? -8.922 30.281 -3.4 1 94.56 269 ASP B N 1
ATOM 5008 C CA . ASP B 1 269 ? -10.164 30.125 -4.148 1 94.56 269 ASP B CA 1
ATOM 5009 C C . ASP B 1 269 ? -11.336 29.828 -3.213 1 94.56 269 ASP B C 1
ATOM 5011 O O . ASP B 1 269 ? -12.484 30.125 -3.537 1 94.56 269 ASP B O 1
ATOM 5015 N N . THR B 1 270 ? -11.07 29.281 -2.076 1 94.31 270 THR B N 1
ATOM 5016 C CA . THR B 1 270 ? -12.148 28.984 -1.138 1 94.31 270 THR B CA 1
ATOM 5017 C C . THR B 1 270 ? -12.227 30.062 -0.058 1 94.31 270 THR B C 1
ATOM 5019 O O . THR B 1 270 ? -13.156 30.062 0.757 1 94.31 270 THR B O 1
ATOM 5022 N N . TRP B 1 271 ? -11.297 31.062 -0.104 1 96.31 271 TRP B N 1
ATOM 5023 C CA . TRP B 1 271 ? -11.25 32.062 0.946 1 96.31 271 TRP B CA 1
ATOM 5024 C C . TRP B 1 271 ? -11.641 33.438 0.401 1 96.31 271 TRP B C 1
ATOM 5026 O O . TRP B 1 271 ? -11.25 34.469 0.956 1 96.31 271 TRP B O 1
ATOM 5036 N N . GLY B 1 272 ? -12.281 33.406 -0.724 1 92.69 272 GLY B N 1
ATOM 5037 C CA . GLY B 1 272 ? -12.883 34.625 -1.258 1 92.69 272 GLY B CA 1
ATOM 5038 C C . GLY B 1 272 ? -11.898 35.469 -2.055 1 92.69 272 GLY B C 1
ATOM 5039 O O . GLY B 1 272 ? -12.156 36.625 -2.318 1 92.69 272 GLY B O 1
ATOM 5040 N N . VAL B 1 273 ? -10.773 34.938 -2.389 1 95.75 273 VAL B N 1
ATOM 5041 C CA . VAL B 1 273 ? -9.797 35.656 -3.203 1 95.75 273 VAL B CA 1
ATOM 5042 C C . VAL B 1 273 ? -10.102 35.438 -4.684 1 95.75 273 VAL B C 1
ATOM 5044 O O . VAL B 1 273 ? -10.32 34.312 -5.121 1 95.75 273 VAL B O 1
ATOM 5047 N N . ALA B 1 274 ? -10.133 36.562 -5.449 1 94.12 274 ALA B N 1
ATOM 5048 C CA . ALA B 1 274 ? -10.359 36.469 -6.887 1 94.12 274 ALA B CA 1
ATOM 5049 C C . ALA B 1 274 ? -9.25 35.656 -7.562 1 94.12 274 ALA B C 1
ATOM 5051 O O . ALA B 1 274 ? -8.078 35.781 -7.207 1 94.12 274 ALA B O 1
ATOM 5052 N N . THR B 1 275 ? -9.609 34.875 -8.547 1 92.88 275 THR B N 1
ATOM 5053 C CA . THR B 1 275 ? -8.664 34.031 -9.25 1 92.88 275 THR B CA 1
ATOM 5054 C C . THR B 1 275 ? -7.473 34.844 -9.766 1 92.88 275 THR B C 1
ATOM 5056 O O . THR B 1 275 ? -6.324 34.406 -9.656 1 92.88 275 THR B O 1
ATOM 5059 N N . SER B 1 276 ? -7.75 36 -10.273 1 93.88 276 SER B N 1
ATOM 5060 C CA . SER B 1 276 ? -6.719 36.844 -10.859 1 93.88 276 SER B CA 1
ATOM 5061 C C . SER B 1 276 ? -5.746 37.344 -9.805 1 93.88 276 SER B C 1
ATOM 5063 O O . SER B 1 276 ? -4.637 37.781 -10.125 1 93.88 276 SER B O 1
ATOM 5065 N N . GLU B 1 277 ? -6.109 37.25 -8.562 1 96.44 277 GLU B N 1
ATOM 5066 C CA . GLU B 1 277 ? -5.293 37.812 -7.488 1 96.44 277 GLU B CA 1
ATOM 5067 C C . GLU B 1 277 ? -4.625 36.719 -6.676 1 96.44 277 GLU B C 1
ATOM 5069 O O . GLU B 1 277 ? -3.842 36.969 -5.766 1 96.44 277 GLU B O 1
ATOM 5074 N N . SER B 1 278 ? -4.914 35.531 -6.98 1 96.75 278 SER B N 1
ATOM 5075 C CA . SER B 1 278 ? -4.496 34.375 -6.164 1 96.75 278 SER B CA 1
ATOM 5076 C C . SER B 1 278 ? -2.98 34.344 -6 1 96.75 278 SER B C 1
ATOM 5078 O O . SER B 1 278 ? -2.477 34.125 -4.895 1 96.75 278 SER B O 1
ATOM 5080 N N . ARG B 1 279 ? -2.268 34.562 -7.043 1 97.31 279 ARG B N 1
ATOM 5081 C CA . ARG B 1 279 ? -0.811 34.469 -6.996 1 97.31 279 ARG B CA 1
ATOM 5082 C C . ARG B 1 279 ? -0.234 35.531 -6.051 1 97.31 279 ARG B C 1
ATOM 5084 O O . ARG B 1 279 ? 0.521 35.188 -5.133 1 97.31 279 ARG B O 1
ATOM 5091 N N . SER B 1 280 ? -0.596 36.75 -6.32 1 98 280 SER B N 1
ATOM 5092 C CA . SER B 1 280 ? -0.067 37.844 -5.5 1 98 280 SER B CA 1
ATOM 5093 C C . SER B 1 280 ? -0.539 37.719 -4.055 1 98 280 SER B C 1
ATOM 5095 O O . SER B 1 280 ? 0.21 38.031 -3.123 1 98 280 SER B O 1
ATOM 5097 N N . TRP B 1 281 ? -1.753 37.344 -3.908 1 97.94 281 TRP B N 1
ATOM 5098 C CA . TRP B 1 281 ? -2.283 37.125 -2.568 1 97.94 281 TRP B CA 1
ATOM 5099 C C . TRP B 1 281 ? -1.43 36.125 -1.808 1 97.94 281 TRP B C 1
ATOM 5101 O O . TRP B 1 281 ? -1.083 36.344 -0.646 1 97.94 281 TRP B O 1
ATOM 5111 N N . GLY B 1 282 ? -1.127 35.031 -2.453 1 98.38 282 GLY B N 1
ATOM 5112 C CA . GLY B 1 282 ? -0.329 33.969 -1.819 1 98.38 282 GLY B CA 1
ATOM 5113 C C . GLY B 1 282 ? 1.059 34.469 -1.428 1 98.38 282 GLY B C 1
ATOM 5114 O O . GLY B 1 282 ? 1.59 34.031 -0.393 1 98.38 282 GLY B O 1
ATOM 5115 N N . LEU B 1 283 ? 1.688 35.281 -2.23 1 98.44 283 LEU B N 1
ATOM 5116 C CA . LEU B 1 283 ? 3 35.844 -1.907 1 98.44 283 LEU B CA 1
ATOM 5117 C C . LEU B 1 283 ? 2.947 36.625 -0.609 1 98.44 283 LEU B C 1
ATOM 5119 O O . LEU B 1 283 ? 3.807 36.469 0.26 1 98.44 283 LEU B O 1
ATOM 5123 N N . LYS B 1 284 ? 1.954 37.469 -0.525 1 98.38 284 LYS B N 1
ATOM 5124 C CA . LYS B 1 284 ? 1.79 38.25 0.688 1 98.38 284 LYS B CA 1
ATOM 5125 C C . LYS B 1 284 ? 1.496 37.375 1.894 1 98.38 284 LYS B C 1
ATOM 5127 O O . LYS B 1 284 ? 2.018 37.594 2.986 1 98.38 284 LYS B O 1
ATOM 5132 N N . TRP B 1 285 ? 0.627 36.438 1.697 1 98.62 285 TRP B N 1
ATOM 5133 C CA . TRP B 1 285 ? 0.254 35.469 2.729 1 98.62 285 TRP B CA 1
ATOM 5134 C C . TRP B 1 285 ? 1.484 34.75 3.275 1 98.62 285 TRP B C 1
ATOM 5136 O O . TRP B 1 285 ? 1.661 34.656 4.492 1 98.62 285 TRP B O 1
ATOM 5146 N N . ILE B 1 286 ? 2.379 34.312 2.408 1 98.69 286 ILE B N 1
ATOM 5147 C CA . ILE B 1 286 ? 3.631 33.656 2.783 1 98.69 286 ILE B CA 1
ATOM 5148 C C . ILE B 1 286 ? 4.516 34.625 3.543 1 98.69 286 ILE B C 1
ATOM 5150 O O . ILE B 1 286 ? 5.055 34.312 4.602 1 98.69 286 ILE B O 1
ATOM 5154 N N . GLU B 1 287 ? 4.645 35.844 3.072 1 98.56 287 GLU B N 1
ATOM 5155 C CA . GLU B 1 287 ? 5.457 36.875 3.711 1 98.56 287 GLU B CA 1
ATOM 5156 C C . GLU B 1 287 ? 4.984 37.125 5.133 1 98.56 287 GLU B C 1
ATOM 5158 O O . GLU B 1 287 ? 5.797 37.281 6.051 1 98.56 287 GLU B O 1
ATOM 5163 N N . ASP B 1 288 ? 3.732 37.25 5.301 1 98.75 288 ASP B N 1
ATOM 5164 C CA . ASP B 1 288 ? 3.168 37.594 6.602 1 98.75 288 ASP B CA 1
ATOM 5165 C C . ASP B 1 288 ? 3.41 36.469 7.609 1 98.75 288 ASP B C 1
ATOM 5167 O O . ASP B 1 288 ? 3.711 36.719 8.773 1 98.75 288 ASP B O 1
ATOM 5171 N N . HIS B 1 289 ? 3.223 35.25 7.156 1 98.75 289 HIS B N 1
ATOM 5172 C CA . HIS B 1 289 ? 3.463 34.156 8.07 1 98.75 289 HIS B CA 1
ATOM 5173 C C . HIS B 1 289 ? 4.945 34.031 8.398 1 98.75 289 HIS B C 1
ATOM 5175 O O . HIS B 1 289 ? 5.305 33.719 9.539 1 98.75 289 HIS B O 1
ATOM 5181 N N . VAL B 1 290 ? 5.801 34.219 7.434 1 98.25 290 VAL B N 1
ATOM 5182 C CA . VAL B 1 290 ? 7.238 34.188 7.68 1 98.25 290 VAL B CA 1
ATOM 5183 C C . VAL B 1 290 ? 7.605 35.281 8.688 1 98.25 290 VAL B C 1
ATOM 5185 O O . VAL B 1 290 ? 8.406 35.031 9.594 1 98.25 290 VAL B O 1
ATOM 5188 N N . ALA B 1 291 ? 7.035 36.406 8.555 1 98.56 291 ALA B N 1
ATOM 5189 C CA . ALA B 1 291 ? 7.277 37.5 9.5 1 98.56 291 ALA B CA 1
ATOM 5190 C C . ALA B 1 291 ? 6.836 37.125 10.906 1 98.56 291 ALA B C 1
ATOM 5192 O O . ALA B 1 291 ? 7.516 37.438 11.891 1 98.56 291 ALA B O 1
ATOM 5193 N N . SER B 1 292 ? 5.664 36.5 11.016 1 98.38 292 SER B N 1
ATOM 5194 C CA . SER B 1 292 ? 5.195 36.031 12.312 1 98.38 292 SER B CA 1
ATOM 5195 C C . SER B 1 292 ? 6.18 35.031 12.922 1 98.38 292 SER B C 1
ATOM 5197 O O . SER B 1 292 ? 6.422 35.062 14.133 1 98.38 292 SER B O 1
ATOM 5199 N N . GLY B 1 293 ? 6.652 34.125 12.047 1 98.06 293 GLY B N 1
ATOM 5200 C CA . GLY B 1 293 ? 7.66 33.188 12.516 1 98.06 293 GLY B CA 1
ATOM 5201 C C . GLY B 1 293 ? 8.906 33.844 13.062 1 98.06 293 GLY B C 1
ATOM 5202 O O . GLY B 1 293 ? 9.398 33.5 14.125 1 98.06 293 GLY B O 1
ATOM 5203 N N . LYS B 1 294 ? 9.406 34.844 12.383 1 97.12 294 LYS B N 1
ATOM 5204 C CA . LYS B 1 294 ? 10.578 35.594 12.82 1 97.12 294 LYS B CA 1
ATOM 5205 C C . LYS B 1 294 ? 10.32 36.281 14.156 1 97.12 294 LYS B C 1
ATOM 5207 O O . LYS B 1 294 ? 11.172 36.25 15.047 1 97.12 294 LYS B O 1
ATOM 5212 N N . LYS B 1 295 ? 9.203 36.844 14.25 1 97.75 295 LYS B N 1
ATOM 5213 C CA . LYS B 1 295 ? 8.836 37.531 15.484 1 97.75 295 LYS B CA 1
ATOM 5214 C C . LYS B 1 295 ? 8.812 36.562 16.656 1 97.75 295 LYS B C 1
ATOM 5216 O O . LYS B 1 295 ? 9.266 36.875 17.766 1 97.75 295 LYS B O 1
ATOM 5221 N N . ALA B 1 296 ? 8.25 35.375 16.438 1 97.5 296 ALA B N 1
ATOM 5222 C CA . ALA B 1 296 ? 8.102 34.375 17.484 1 97.5 296 ALA B CA 1
ATOM 5223 C C . ALA B 1 296 ? 9.406 33.594 17.703 1 97.5 296 ALA B C 1
ATOM 5225 O O . ALA B 1 296 ? 9.578 32.938 18.719 1 97.5 296 ALA B O 1
ATOM 5226 N N . GLY B 1 297 ? 10.352 33.781 16.75 1 96.69 297 GLY B N 1
ATOM 5227 C CA . GLY B 1 297 ? 11.57 32.969 16.797 1 96.69 297 GLY B CA 1
ATOM 5228 C C . GLY B 1 297 ? 11.328 31.5 16.547 1 96.69 297 GLY B C 1
ATOM 5229 O O . GLY B 1 297 ? 11.977 30.656 17.156 1 96.69 297 GLY B O 1
ATOM 5230 N N . LYS B 1 298 ? 10.344 31.125 15.703 1 96.75 298 LYS B N 1
ATOM 5231 C CA . LYS B 1 298 ? 9.984 29.734 15.398 1 96.75 298 LYS B CA 1
ATOM 5232 C C . LYS B 1 298 ? 9.812 29.531 13.898 1 96.75 298 LYS B C 1
ATOM 5234 O O . LYS B 1 298 ? 9.383 30.453 13.188 1 96.75 298 LYS B O 1
ATOM 5239 N N . PRO B 1 299 ? 10.18 28.328 13.336 1 96.75 299 PRO B N 1
ATOM 5240 C CA . PRO B 1 299 ? 9.922 28.047 11.922 1 96.75 299 PRO B CA 1
ATOM 5241 C C . PRO B 1 299 ? 8.438 28.047 11.578 1 96.75 299 PRO B C 1
ATOM 5243 O O . PRO B 1 299 ? 7.594 27.859 12.461 1 96.75 299 PRO B O 1
ATOM 5246 N N . VAL B 1 300 ? 8.125 28.328 10.375 1 97.94 300 VAL B N 1
ATOM 5247 C CA . VAL B 1 300 ? 6.773 28.172 9.852 1 97.94 300 VAL B CA 1
ATOM 5248 C C . VAL B 1 300 ? 6.801 27.281 8.609 1 97.94 300 VAL B C 1
ATOM 5250 O O . VAL B 1 300 ? 7.805 27.234 7.898 1 97.94 300 VAL B O 1
ATOM 5253 N N . ILE B 1 301 ? 5.754 26.484 8.398 1 97.38 301 ILE B N 1
ATOM 5254 C CA . ILE B 1 301 ? 5.625 25.594 7.246 1 97.38 301 ILE B CA 1
ATOM 5255 C C . ILE B 1 301 ? 4.285 25.828 6.559 1 97.38 301 ILE B C 1
ATOM 5257 O O . ILE B 1 301 ? 3.23 25.75 7.195 1 97.38 301 ILE B O 1
ATOM 5261 N N . LEU B 1 302 ? 4.289 26.234 5.262 1 98.38 302 LEU B N 1
ATOM 5262 C CA . LEU B 1 302 ? 3.088 26.141 4.441 1 98.38 302 LEU B CA 1
ATOM 5263 C C . LEU B 1 302 ? 2.736 24.688 4.164 1 98.38 302 LEU B C 1
ATOM 5265 O O . LEU B 1 302 ? 3.211 24.094 3.188 1 98.38 302 LEU B O 1
ATOM 5269 N N . GLU B 1 303 ? 1.896 24.141 4.953 1 97.56 303 GLU B N 1
ATOM 5270 C CA . GLU B 1 303 ? 1.767 22.703 5.074 1 97.56 303 GLU B CA 1
ATOM 5271 C C . GLU B 1 303 ? 0.733 22.156 4.09 1 97.56 303 GLU B C 1
ATOM 5273 O O . GLU B 1 303 ? 0.708 20.953 3.809 1 97.56 303 GLU B O 1
ATOM 5278 N N . GLU B 1 304 ? -0.193 22.969 3.67 1 97.38 304 GLU B N 1
ATOM 5279 C CA . GLU B 1 304 ? -1.105 22.703 2.564 1 97.38 304 GLU B CA 1
ATOM 5280 C C . GLU B 1 304 ? -1.298 23.922 1.685 1 97.38 304 GLU B C 1
ATOM 5282 O O . GLU B 1 304 ? -1.431 25.047 2.191 1 97.38 304 GLU B O 1
ATOM 5287 N N . TYR B 1 305 ? -1.34 23.672 0.396 1 97.69 305 TYR B N 1
ATOM 5288 C CA . TYR B 1 305 ? -1.761 24.75 -0.488 1 97.69 305 TYR B CA 1
ATOM 5289 C C . TYR B 1 305 ? -2.279 24.203 -1.812 1 97.69 305 TYR B C 1
ATOM 5291 O O . TYR B 1 305 ? -1.877 23.125 -2.244 1 97.69 305 TYR B O 1
ATOM 5299 N N . GLY B 1 306 ? -3.16 24.969 -2.354 1 95.31 306 GLY B N 1
ATOM 5300 C CA . GLY B 1 306 ? -3.736 24.609 -3.641 1 95.31 306 GLY B CA 1
ATOM 5301 C C . GLY B 1 306 ? -4.605 25.703 -4.23 1 95.31 306 GLY B C 1
ATOM 5302 O O . GLY B 1 306 ? -5.098 26.578 -3.504 1 95.31 306 GLY B O 1
ATOM 5303 N N . ILE B 1 307 ? -4.648 25.672 -5.535 1 94.62 307 ILE B N 1
ATOM 5304 C CA . ILE B 1 307 ? -5.516 26.547 -6.312 1 94.62 307 ILE B CA 1
ATOM 5305 C C . ILE B 1 307 ? -6.25 25.734 -7.379 1 94.62 307 ILE B C 1
ATOM 5307 O O . ILE B 1 307 ? -5.648 24.906 -8.062 1 94.62 307 ILE B O 1
ATOM 5311 N N . LYS B 1 308 ? -7.566 25.891 -7.469 1 91.38 308 LYS B N 1
ATOM 5312 C CA . LYS B 1 308 ? -8.328 25.297 -8.562 1 91.38 308 LYS B CA 1
ATOM 5313 C C . LYS B 1 308 ? -8.656 26.344 -9.633 1 91.38 308 LYS B C 1
ATOM 5315 O O . LYS B 1 308 ? -9.172 27.422 -9.32 1 91.38 308 LYS B O 1
ATOM 5320 N N . THR B 1 309 ? -8.5 26.141 -10.938 1 91.19 309 THR B N 1
ATOM 5321 C CA . THR B 1 309 ? -7.758 25.031 -11.531 1 91.19 309 THR B CA 1
ATOM 5322 C C . THR B 1 309 ? -6.262 25.172 -11.258 1 91.19 309 THR B C 1
ATOM 5324 O O . THR B 1 309 ? -5.773 26.266 -11 1 91.19 309 THR B O 1
ATOM 5327 N N . LEU B 1 310 ? -5.574 24.078 -11.258 1 93.62 310 LEU B N 1
ATOM 5328 C CA . LEU B 1 310 ? -4.141 24.078 -10.984 1 93.62 310 LEU B CA 1
ATOM 5329 C C . LEU B 1 310 ? -3.441 25.156 -11.812 1 93.62 310 LEU B C 1
ATOM 5331 O O . LEU B 1 310 ? -3.656 25.266 -13.023 1 93.62 310 LEU B O 1
ATOM 5335 N N . ASP B 1 311 ? -2.664 25.953 -11.156 1 94.69 311 ASP B N 1
ATOM 5336 C CA . ASP B 1 311 ? -2.004 27.094 -11.781 1 94.69 311 ASP B CA 1
ATOM 5337 C C . ASP B 1 311 ? -0.489 27.016 -11.602 1 94.69 311 ASP B C 1
ATOM 5339 O O . ASP B 1 311 ? 0.04 27.453 -10.578 1 94.69 311 ASP B O 1
ATOM 5343 N N . SER B 1 312 ? 0.227 26.656 -12.617 1 95.81 312 SER B N 1
ATOM 5344 C CA . SER B 1 312 ? 1.666 26.422 -12.547 1 95.81 312 SER B CA 1
ATOM 5345 C C . SER B 1 312 ? 2.412 27.688 -12.156 1 95.81 312 SER B C 1
ATOM 5347 O O . SER B 1 312 ? 3.387 27.641 -11.398 1 95.81 312 SER B O 1
ATOM 5349 N N . ALA B 1 313 ? 2.01 28.766 -12.633 1 96.38 313 ALA B N 1
ATOM 5350 C CA . ALA B 1 313 ? 2.689 30.031 -12.352 1 96.38 313 ALA B CA 1
ATOM 5351 C C . ALA B 1 313 ? 2.609 30.375 -10.867 1 96.38 313 ALA B C 1
ATOM 5353 O O . ALA B 1 313 ? 3.592 30.828 -10.273 1 96.38 313 ALA B O 1
ATOM 5354 N N . SER B 1 314 ? 1.471 30.234 -10.258 1 97.56 314 SER B N 1
ATOM 5355 C CA . SER B 1 314 ? 1.308 30.5 -8.836 1 97.56 314 SER B CA 1
ATOM 5356 C C . SER B 1 314 ? 2.146 29.547 -7.992 1 97.56 314 SER B C 1
ATOM 5358 O O . SER B 1 314 ? 2.807 29.969 -7.039 1 97.56 314 SER B O 1
ATOM 5360 N N . TYR B 1 315 ? 2.094 28.312 -8.367 1 97.75 315 TYR B N 1
ATOM 5361 C CA . TYR B 1 315 ? 2.854 27.312 -7.617 1 97.75 315 TYR B CA 1
ATOM 5362 C C . TYR B 1 315 ? 4.348 27.609 -7.676 1 97.75 315 TYR B C 1
ATOM 5364 O O . TYR B 1 315 ? 5.051 27.484 -6.676 1 97.75 315 TYR B O 1
ATOM 5372 N N . LEU B 1 316 ? 4.832 27.984 -8.852 1 97.5 316 LEU B N 1
ATOM 5373 C CA . LEU B 1 316 ? 6.23 28.359 -8.992 1 97.5 316 LEU B CA 1
ATOM 5374 C C . LEU B 1 316 ? 6.551 29.578 -8.125 1 97.5 316 LEU B C 1
ATOM 5376 O O . LEU B 1 316 ? 7.543 29.578 -7.395 1 97.5 316 LEU B O 1
ATOM 5380 N N . ALA B 1 317 ? 5.766 30.562 -8.203 1 98.12 317 ALA B N 1
ATOM 5381 C CA . ALA B 1 317 ? 5.992 31.797 -7.453 1 98.12 317 ALA B CA 1
ATOM 5382 C C . ALA B 1 317 ? 6.004 31.531 -5.949 1 98.12 317 ALA B C 1
ATOM 5384 O O . ALA B 1 317 ? 6.836 32.094 -5.223 1 98.12 317 ALA B O 1
ATOM 5385 N N . TRP B 1 318 ? 5.059 30.797 -5.484 1 98.38 318 TRP B N 1
ATOM 5386 C CA . TRP B 1 318 ? 4.949 30.516 -4.059 1 98.38 318 TRP B CA 1
ATOM 5387 C C . TRP B 1 318 ? 6.148 29.719 -3.568 1 98.38 318 TRP B C 1
ATOM 5389 O O . TRP B 1 318 ? 6.703 30 -2.504 1 98.38 318 TRP B O 1
ATOM 5399 N N . SER B 1 319 ? 6.523 28.672 -4.34 1 97.44 319 SER B N 1
ATOM 5400 C CA . SER B 1 319 ? 7.688 27.891 -3.936 1 97.44 319 SER B CA 1
ATOM 5401 C C . SER B 1 319 ? 8.953 28.734 -3.93 1 97.44 319 SER B C 1
ATOM 5403 O O . SER B 1 319 ? 9.805 28.594 -3.051 1 97.44 319 SER B O 1
ATOM 5405 N N . ASP B 1 320 ? 9.125 29.625 -4.891 1 97.25 320 ASP B N 1
ATOM 5406 C CA . ASP B 1 320 ? 10.258 30.547 -4.926 1 97.25 320 ASP B CA 1
ATOM 5407 C C . ASP B 1 320 ? 10.266 31.453 -3.699 1 97.25 320 ASP B C 1
ATOM 5409 O O . ASP B 1 320 ? 11.32 31.719 -3.121 1 97.25 320 ASP B O 1
ATOM 5413 N N . GLN B 1 321 ? 9.086 31.938 -3.365 1 98 321 GLN B N 1
ATOM 5414 C CA . GLN B 1 321 ? 8.984 32.844 -2.219 1 98 321 GLN B CA 1
ATOM 5415 C C . GLN B 1 321 ? 9.344 32.094 -0.923 1 98 321 GLN B C 1
ATOM 5417 O O . GLN B 1 321 ? 10.047 32.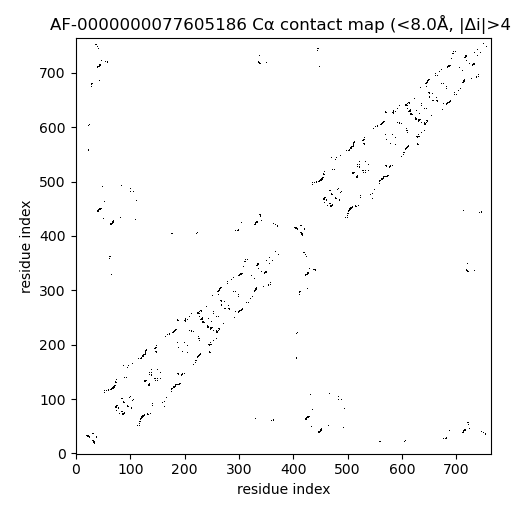656 -0.074 1 98 321 GLN B O 1
ATOM 5422 N N . VAL B 1 322 ? 8.805 30.938 -0.732 1 97.56 322 VAL B N 1
ATOM 5423 C CA . VAL B 1 322 ? 9.102 30.156 0.462 1 97.56 322 VAL B CA 1
ATOM 5424 C C . VAL B 1 322 ? 10.609 29.891 0.534 1 97.56 322 VAL B C 1
ATOM 5426 O O . VAL B 1 322 ? 11.219 30.031 1.596 1 97.56 322 VAL B O 1
ATOM 5429 N N . TYR B 1 323 ? 11.18 29.516 -0.623 1 94.69 323 TYR B N 1
ATOM 5430 C CA . TYR B 1 323 ? 12.609 29.234 -0.694 1 94.69 323 TYR B CA 1
ATOM 5431 C C . TYR B 1 323 ? 13.43 30.453 -0.336 1 94.69 323 TYR B C 1
ATOM 5433 O O . TYR B 1 323 ? 14.359 30.375 0.474 1 94.69 323 TYR B O 1
ATOM 5441 N N . LYS B 1 324 ? 13.125 31.562 -0.901 1 95.62 324 LYS B N 1
ATOM 5442 C CA . LYS B 1 324 ? 13.836 32.812 -0.659 1 95.62 324 LYS B CA 1
ATOM 5443 C C . LYS B 1 324 ? 13.742 33.219 0.806 1 95.62 324 LYS B C 1
ATOM 5445 O O . LYS B 1 324 ? 14.688 33.781 1.362 1 95.62 324 LYS B O 1
ATOM 5450 N N . SER B 1 325 ? 12.609 32.938 1.412 1 96.06 325 SER B N 1
ATOM 5451 C CA . SER B 1 325 ? 12.359 33.344 2.795 1 96.06 325 SER B CA 1
ATOM 5452 C C . SER B 1 325 ? 12.969 32.344 3.773 1 96.06 325 SER B C 1
ATOM 5454 O O . SER B 1 325 ? 12.797 32.469 4.988 1 96.06 325 SER B O 1
ATOM 5456 N N . GLU B 1 326 ? 13.57 31.297 3.295 1 91.69 326 GLU B N 1
ATOM 5457 C CA . GLU B 1 326 ? 14.188 30.25 4.105 1 91.69 326 GLU B CA 1
ATOM 5458 C C . GLU B 1 326 ? 13.156 29.562 4.996 1 91.69 326 GLU B C 1
ATOM 5460 O O . GLU B 1 326 ? 13.398 29.344 6.184 1 91.69 326 GLU B O 1
ATOM 5465 N N . SER B 1 327 ? 12.016 29.453 4.465 1 95.38 327 SER B N 1
ATOM 5466 C CA . SER B 1 327 ? 10.938 28.734 5.129 1 95.38 327 SER B CA 1
ATOM 5467 C C . SER B 1 327 ? 10.68 27.391 4.457 1 95.38 327 SER B C 1
ATOM 5469 O O . SER B 1 327 ? 11.508 26.906 3.684 1 95.38 327 SER B O 1
ATOM 5471 N N . ASN B 1 328 ? 9.602 26.641 4.836 1 94.19 328 ASN B N 1
ATOM 5472 C CA . ASN B 1 328 ? 9.32 25.266 4.43 1 94.19 328 ASN B CA 1
ATOM 5473 C C . ASN B 1 328 ? 7.898 25.125 3.889 1 94.19 328 ASN B C 1
ATOM 5475 O O . ASN B 1 328 ? 7.039 25.969 4.152 1 94.19 328 ASN B O 1
ATOM 5479 N N . MET B 1 329 ? 7.73 24.031 3.117 1 96.38 329 MET B N 1
ATOM 5480 C CA . MET B 1 329 ? 6.395 23.891 2.547 1 96.38 329 MET B CA 1
ATOM 5481 C C . MET B 1 329 ? 6.109 22.438 2.197 1 96.38 329 MET B C 1
ATOM 5483 O O . MET B 1 329 ? 7.035 21.625 2.051 1 96.38 329 MET B O 1
ATOM 5487 N N . GLN B 1 330 ? 4.844 22.094 2.117 1 94.75 330 GLN B N 1
ATOM 5488 C CA . GLN B 1 330 ? 4.234 20.844 1.666 1 94.75 330 GLN B CA 1
ATOM 5489 C C . GLN B 1 330 ? 3 21.109 0.811 1 94.75 330 GLN B C 1
ATOM 5491 O O . GLN B 1 330 ? 2.055 21.766 1.265 1 94.75 330 GLN B O 1
ATOM 5496 N N . TYR B 1 331 ? 2.945 20.578 -0.43 1 95.81 331 TYR B N 1
ATOM 5497 C CA . TYR B 1 331 ? 1.77 20.875 -1.24 1 95.81 331 TYR B CA 1
ATOM 5498 C C . TYR B 1 331 ? 0.673 19.844 -1.02 1 95.81 331 TYR B C 1
ATOM 5500 O O . TYR B 1 331 ? 0.954 18.703 -0.635 1 95.81 331 TYR B O 1
ATOM 5508 N N . TRP B 1 332 ? -0.572 20.297 -1.101 1 95.81 332 TRP B N 1
ATOM 5509 C CA . TRP B 1 332 ? -1.746 19.438 -1.215 1 95.81 332 TRP B CA 1
ATOM 5510 C C . TRP B 1 332 ? -2.123 19.219 -2.678 1 95.81 332 TRP B C 1
ATOM 5512 O O . TRP B 1 332 ? -2.436 20.172 -3.391 1 95.81 332 TRP B O 1
ATOM 5522 N N . GLN B 1 333 ? -2.031 17.922 -2.998 1 93 333 GLN B N 1
ATOM 5523 C CA . GLN B 1 333 ? -1.52 16.672 -2.459 1 93 333 GLN B CA 1
ATOM 5524 C C . GLN B 1 333 ? -0.913 15.805 -3.561 1 93 333 GLN B C 1
ATOM 5526 O O . GLN B 1 333 ? -1.18 16.016 -4.742 1 93 333 GLN B O 1
ATOM 5531 N N . PHE B 1 334 ? -0.113 14.883 -3.16 1 91.69 334 PHE B N 1
ATOM 5532 C CA . PHE B 1 334 ? 0.509 13.945 -4.082 1 91.69 334 PHE B CA 1
ATOM 5533 C C . PHE B 1 334 ? -0.503 12.914 -4.57 1 91.69 334 PHE B C 1
ATOM 5535 O O . PHE B 1 334 ? -1.288 12.383 -3.781 1 91.69 334 PHE B O 1
ATOM 5542 N N . GLY B 1 335 ? -0.561 12.742 -5.938 1 89.19 335 GLY B N 1
ATOM 5543 C CA . GLY B 1 335 ? -1.412 11.734 -6.543 1 89.19 335 GLY B CA 1
ATOM 5544 C C . GLY B 1 335 ? -0.686 10.867 -7.559 1 89.19 335 GLY B C 1
ATOM 5545 O O . GLY B 1 335 ? 0.259 11.328 -8.203 1 89.19 335 GLY B O 1
ATOM 5546 N N . VAL B 1 336 ? -1.117 9.648 -7.668 1 86.56 336 VAL B N 1
ATOM 5547 C CA . VAL B 1 336 ? -0.636 8.719 -8.688 1 86.56 336 VAL B CA 1
ATOM 5548 C C . VAL B 1 336 ? -1.75 8.422 -9.688 1 86.56 336 VAL B C 1
ATOM 5550 O O . VAL B 1 336 ? -2.719 7.73 -9.359 1 86.56 336 VAL B O 1
ATOM 5553 N N . LYS B 1 337 ? -1.554 8.867 -10.898 1 87.06 337 LYS B N 1
ATOM 5554 C CA . LYS B 1 337 ? -2.609 8.82 -11.898 1 87.06 337 LYS B CA 1
ATOM 5555 C C . LYS B 1 337 ? -2.963 7.375 -12.25 1 87.06 337 LYS B C 1
ATOM 5557 O O . LYS B 1 337 ? -4.141 7.02 -12.32 1 87.06 337 LYS B O 1
ATOM 5562 N N . SER B 1 338 ? -1.986 6.547 -12.391 1 80.5 338 SER B N 1
ATOM 5563 C CA . SER B 1 338 ? -2.193 5.168 -12.82 1 80.5 338 SER B CA 1
ATOM 5564 C C . SER B 1 338 ? -2.959 4.371 -11.766 1 80.5 338 SER B C 1
ATOM 5566 O O . SER B 1 338 ? -3.492 3.297 -12.062 1 80.5 338 SER B O 1
ATOM 5568 N N . LEU B 1 339 ? -3.064 4.875 -10.633 1 82.12 339 LEU B N 1
ATOM 5569 C CA . LEU B 1 339 ? -3.777 4.215 -9.547 1 82.12 339 LEU B CA 1
ATOM 5570 C C . LEU B 1 339 ? -5.074 4.949 -9.219 1 82.12 339 LEU B C 1
ATOM 5572 O O . LEU B 1 339 ? -5.781 4.582 -8.281 1 82.12 339 LEU B O 1
ATOM 5576 N N . SER B 1 340 ? -5.309 5.965 -9.984 1 80.5 340 SER B N 1
ATOM 5577 C CA . SER B 1 340 ? -6.52 6.746 -9.758 1 80.5 340 SER B CA 1
ATOM 5578 C C . SER B 1 340 ? -6.668 7.125 -8.289 1 80.5 340 SER B C 1
ATOM 5580 O O . SER B 1 340 ? -7.734 6.945 -7.699 1 80.5 340 SER B O 1
ATOM 5582 N N . THR B 1 341 ? -5.488 7.5 -7.723 1 83.62 341 THR B N 1
ATOM 5583 C CA . THR B 1 341 ? -5.578 7.984 -6.348 1 83.62 341 THR B CA 1
ATOM 5584 C C . THR B 1 341 ? -6.547 9.156 -6.25 1 83.62 341 THR B C 1
ATOM 5586 O O . THR B 1 341 ? -6.992 9.688 -7.27 1 83.62 341 THR B O 1
ATOM 5589 N N . GLN B 1 342 ? -6.863 9.555 -5.02 1 81.06 342 GLN B N 1
ATOM 5590 C CA . GLN B 1 342 ? -7.914 10.523 -4.742 1 81.06 342 GLN B CA 1
ATOM 5591 C C . GLN B 1 342 ? -7.664 11.836 -5.492 1 81.06 342 GLN B C 1
ATOM 5593 O O . GLN B 1 342 ? -6.531 12.312 -5.547 1 81.06 342 GLN B O 1
ATOM 5598 N N . ASP B 1 343 ? -8.727 12.219 -6.152 1 87.44 343 ASP B N 1
ATOM 5599 C CA . ASP B 1 343 ? -8.711 13.508 -6.84 1 87.44 343 ASP B CA 1
ATOM 5600 C C . ASP B 1 343 ? -9.789 14.438 -6.285 1 87.44 343 ASP B C 1
ATOM 5602 O O . ASP B 1 343 ? -10.969 14.305 -6.621 1 87.44 343 ASP B O 1
ATOM 5606 N N . ASP B 1 344 ? -9.414 15.398 -5.531 1 89.88 344 ASP B N 1
ATOM 5607 C CA . ASP B 1 344 ? -10.375 16.359 -4.992 1 89.88 344 ASP B CA 1
ATOM 5608 C C . ASP B 1 344 ? -10.328 17.672 -5.754 1 89.88 344 ASP B C 1
ATOM 5610 O O . ASP B 1 344 ? -10.852 18.688 -5.289 1 89.88 344 ASP B O 1
ATOM 5614 N N . GLY B 1 345 ? -9.695 17.672 -6.836 1 92.25 345 GLY B N 1
ATOM 5615 C CA . GLY B 1 345 ? -9.562 18.859 -7.656 1 92.25 345 GLY B CA 1
ATOM 5616 C C . GLY B 1 345 ? -8.258 19.609 -7.422 1 92.25 345 GLY B C 1
ATOM 5617 O O . GLY B 1 345 ? -7.828 20.391 -8.266 1 92.25 345 GLY B O 1
ATOM 5618 N N . TYR B 1 346 ? -7.566 19.359 -6.2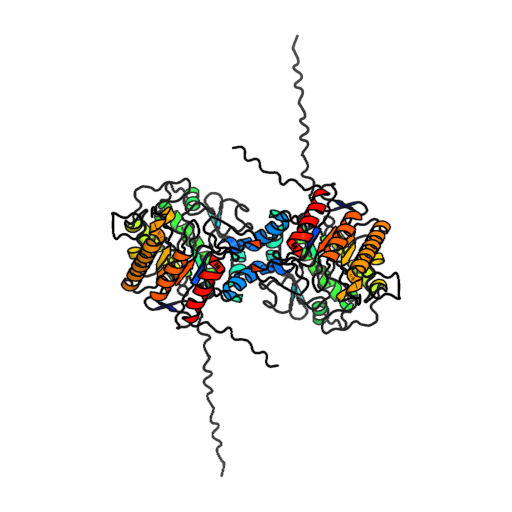66 1 95.25 346 TYR B N 1
ATOM 5619 C CA . TYR B 1 346 ? -6.301 19.984 -5.922 1 95.25 346 TYR B CA 1
ATOM 5620 C C . TYR B 1 346 ? -5.133 19.047 -6.156 1 95.25 346 TYR B C 1
ATOM 5622 O O . TYR B 1 346 ? -3.973 19.453 -6.137 1 95.25 346 TYR B O 1
ATOM 5630 N N . THR B 1 347 ? -5.461 17.766 -6.449 1 95.12 347 THR B N 1
ATOM 5631 C CA . THR B 1 347 ? -4.434 16.734 -6.512 1 95.12 347 THR B CA 1
ATOM 5632 C C . THR B 1 347 ? -3.48 16.984 -7.676 1 95.12 347 THR B C 1
ATOM 5634 O O . THR B 1 347 ? -3.918 17.281 -8.789 1 95.12 347 THR B O 1
ATOM 5637 N N . ILE B 1 348 ? -2.225 16.984 -7.363 1 95.25 348 ILE B N 1
ATOM 5638 C CA . ILE B 1 348 ? -1.178 17.031 -8.375 1 95.25 348 ILE B CA 1
ATOM 5639 C C . ILE B 1 348 ? -0.664 15.609 -8.648 1 95.25 348 ILE B C 1
ATOM 5641 O O . ILE B 1 348 ? 0.099 15.062 -7.855 1 95.25 348 ILE B O 1
ATOM 5645 N N . PHE B 1 349 ? -1.055 15.125 -9.766 1 92.44 349 PHE B N 1
ATOM 5646 C CA . PHE B 1 349 ? -0.674 13.766 -10.133 1 92.44 349 PHE B CA 1
ATOM 5647 C C . PHE B 1 349 ? 0.752 13.727 -10.664 1 92.44 349 PHE B C 1
ATOM 5649 O O . PHE B 1 349 ? 1.24 14.711 -11.219 1 92.44 349 PHE B O 1
ATOM 5656 N N . ASP B 1 350 ? 1.339 12.57 -10.531 1 87.75 350 ASP B N 1
ATOM 5657 C CA . ASP B 1 350 ? 2.713 12.336 -10.961 1 87.75 350 ASP B CA 1
ATOM 5658 C C . ASP B 1 350 ? 2.863 12.547 -12.461 1 87.75 350 ASP B C 1
ATOM 5660 O O . ASP B 1 350 ? 3.959 12.836 -12.945 1 87.75 350 ASP B O 1
ATOM 5664 N N . GLU B 1 351 ? 1.806 12.5 -13.242 1 88.44 351 GLU B N 1
ATOM 5665 C CA . GLU B 1 351 ? 1.87 12.664 -14.695 1 88.44 351 GLU B CA 1
ATOM 5666 C C . GLU B 1 351 ? 1.536 14.094 -15.102 1 88.44 351 GLU B C 1
ATOM 5668 O O . GLU B 1 351 ? 1.627 14.445 -16.281 1 88.44 351 GLU B O 1
ATOM 5673 N N . ASN B 1 352 ? 1.113 14.852 -14.125 1 92.12 352 ASN B N 1
ATOM 5674 C CA . ASN B 1 352 ? 0.82 16.25 -14.438 1 92.12 352 ASN B CA 1
ATOM 5675 C C . ASN B 1 352 ? 2.076 17 -14.859 1 92.12 352 ASN B C 1
ATOM 5677 O O . ASN B 1 352 ? 3.15 16.797 -14.289 1 92.12 352 ASN B O 1
ATOM 5681 N N . GLU B 1 353 ? 1.929 17.859 -15.812 1 94.44 353 GLU B N 1
ATOM 5682 C CA . GLU B 1 353 ? 3.025 18.75 -16.188 1 94.44 353 GLU B CA 1
ATOM 5683 C C . GLU B 1 353 ? 3.465 19.625 -15.023 1 94.44 353 GLU B C 1
ATOM 5685 O O . GLU B 1 353 ? 4.652 19.922 -14.867 1 94.44 353 GLU B O 1
ATOM 5690 N N . LEU B 1 354 ? 2.49 20.062 -14.227 1 96 354 LEU B N 1
ATOM 5691 C CA . LEU B 1 354 ? 2.789 20.828 -13.023 1 96 354 LEU B CA 1
ATOM 5692 C C . LEU B 1 354 ? 3.75 20.078 -12.117 1 96 354 LEU B C 1
ATOM 5694 O O . LEU B 1 354 ? 4.66 20.656 -11.539 1 96 354 LEU B O 1
ATOM 5698 N N . PHE B 1 355 ? 3.541 18.812 -12.039 1 95.06 355 PHE B N 1
ATOM 5699 C CA . PHE B 1 355 ? 4.406 18 -11.195 1 95.06 355 PHE B CA 1
ATOM 5700 C C . PHE B 1 355 ? 5.832 17.969 -11.742 1 95.06 355 PHE B C 1
ATOM 5702 O O . PHE B 1 355 ? 6.777 18.328 -11.031 1 95.06 355 PHE B O 1
ATOM 5709 N N . SER B 1 356 ? 6.039 17.625 -12.969 1 94.38 356 SER B N 1
ATOM 5710 C CA . SER B 1 356 ? 7.359 17.453 -13.562 1 94.38 356 SER B CA 1
ATOM 5711 C C . SER B 1 356 ? 8.078 18.781 -13.75 1 94.38 356 SER B C 1
ATOM 5713 O O . SER B 1 356 ? 9.297 18.859 -13.609 1 94.38 356 SER B O 1
ATOM 5715 N N . ASN B 1 357 ? 7.348 19.859 -14.031 1 96.06 357 ASN B N 1
ATOM 5716 C CA . ASN B 1 357 ? 7.988 21.109 -14.438 1 96.06 357 ASN B CA 1
ATOM 5717 C C . ASN B 1 357 ? 8.164 22.062 -13.25 1 96.06 357 ASN B C 1
ATOM 5719 O O . ASN B 1 357 ? 8.977 22.984 -13.305 1 96.06 357 ASN B O 1
ATOM 5723 N N . ILE B 1 358 ? 7.352 21.906 -12.219 1 96.25 358 ILE B N 1
ATOM 5724 C CA . ILE B 1 358 ? 7.375 22.891 -11.141 1 96.25 358 ILE B CA 1
ATOM 5725 C C . ILE B 1 358 ? 7.73 22.203 -9.82 1 96.25 358 ILE B C 1
ATOM 5727 O O . ILE B 1 358 ? 8.711 22.562 -9.172 1 96.25 358 ILE B O 1
ATOM 5731 N N . ILE B 1 359 ? 6.992 21.188 -9.438 1 95.88 359 ILE B N 1
ATOM 5732 C CA . ILE B 1 359 ? 7.152 20.562 -8.125 1 95.88 359 ILE B CA 1
ATOM 5733 C C . ILE B 1 359 ? 8.523 19.906 -8.031 1 95.88 359 ILE B C 1
ATOM 5735 O O . ILE B 1 359 ? 9.289 20.188 -7.102 1 95.88 359 ILE B O 1
ATOM 5739 N N . VAL B 1 360 ? 8.883 19.062 -9.031 1 92.25 360 VAL B N 1
ATOM 5740 C CA . VAL B 1 360 ? 10.109 18.281 -8.977 1 92.25 360 VAL B CA 1
ATOM 5741 C C . VAL B 1 360 ? 11.32 19.219 -8.945 1 92.25 360 VAL B C 1
ATOM 5743 O O . VAL B 1 360 ? 12.188 19.094 -8.078 1 92.25 360 VAL B O 1
ATOM 5746 N N . PRO B 1 361 ? 11.406 20.203 -9.805 1 93.25 361 PRO B N 1
ATOM 5747 C CA . PRO B 1 361 ? 12.547 21.125 -9.703 1 93.25 361 PRO B CA 1
ATOM 5748 C C . PRO B 1 361 ? 12.586 21.875 -8.375 1 93.25 361 PRO B C 1
ATOM 5750 O O . PRO B 1 361 ? 13.672 22.125 -7.836 1 93.25 361 PRO B O 1
ATOM 5753 N N . ALA B 1 362 ? 11.422 22.25 -7.852 1 93.94 362 ALA B N 1
ATOM 5754 C CA . ALA B 1 362 ? 11.375 22.953 -6.574 1 93.94 362 ALA B CA 1
ATOM 5755 C C . ALA B 1 362 ? 11.906 22.078 -5.445 1 93.94 362 ALA B C 1
ATOM 5757 O O . ALA B 1 362 ? 12.688 22.531 -4.605 1 93.94 362 ALA B O 1
ATOM 5758 N N . THR B 1 363 ? 11.445 20.844 -5.449 1 92.69 363 THR B N 1
ATOM 5759 C CA . THR B 1 363 ? 11.906 19.938 -4.406 1 92.69 363 THR B CA 1
ATOM 5760 C C . THR B 1 363 ? 13.422 19.781 -4.465 1 92.69 363 THR B C 1
ATOM 5762 O O . THR B 1 363 ? 14.086 19.703 -3.43 1 92.69 363 THR B O 1
ATOM 5765 N N . ALA B 1 364 ? 13.992 19.656 -5.652 1 89.31 364 ALA B N 1
ATOM 5766 C CA . ALA B 1 364 ? 15.438 19.547 -5.828 1 89.31 364 ALA B CA 1
ATOM 5767 C C . ALA B 1 364 ? 16.156 20.766 -5.285 1 89.31 364 ALA B C 1
ATOM 5769 O O . ALA B 1 364 ? 17.219 20.641 -4.676 1 89.31 364 ALA B O 1
ATOM 5770 N N . LYS B 1 365 ? 15.57 21.891 -5.539 1 90.38 365 LYS B N 1
ATOM 5771 C CA . LYS B 1 365 ? 16.141 23.141 -5.031 1 90.38 365 LYS B CA 1
ATOM 5772 C C . LYS B 1 365 ? 16.188 23.141 -3.508 1 90.38 365 LYS B C 1
ATOM 5774 O O . LYS B 1 365 ? 17.203 23.516 -2.916 1 90.38 365 LYS B O 1
ATOM 5779 N N . PHE B 1 366 ? 15.109 22.812 -2.822 1 89.69 366 PHE B N 1
ATOM 5780 C CA . PHE B 1 366 ? 15.047 22.75 -1.367 1 89.69 366 PHE B CA 1
ATOM 5781 C C . PHE B 1 366 ? 16.062 21.75 -0.822 1 89.69 366 PHE B C 1
ATOM 5783 O O . PHE B 1 366 ? 16.734 22.016 0.17 1 89.69 366 PHE B O 1
ATOM 5790 N N . ALA B 1 367 ? 16.156 20.609 -1.499 1 83.19 367 ALA B N 1
ATOM 5791 C CA . ALA B 1 367 ? 17.062 19.547 -1.066 1 83.19 367 ALA B CA 1
ATOM 5792 C C . ALA B 1 367 ? 18.516 20 -1.133 1 83.19 367 ALA B C 1
ATOM 5794 O O . ALA B 1 367 ? 19.328 19.609 -0.297 1 83.19 367 ALA B O 1
ATOM 5795 N N . SER B 1 368 ? 18.844 20.797 -2.066 1 84.69 368 SER B N 1
ATOM 5796 C CA . SER B 1 368 ? 20.219 21.25 -2.266 1 84.69 368 SER B CA 1
ATOM 5797 C C . SER B 1 368 ? 20.656 22.203 -1.163 1 84.69 368 SER B C 1
ATOM 5799 O O . SER B 1 368 ? 21.844 22.375 -0.917 1 84.69 368 SER B O 1
ATOM 5801 N N . ARG B 1 369 ? 19.672 22.844 -0.566 1 81.44 369 ARG B N 1
ATOM 5802 C CA . ARG B 1 369 ? 19.984 23.766 0.519 1 81.44 369 ARG B CA 1
ATOM 5803 C C . ARG B 1 369 ? 20.234 23.016 1.823 1 81.44 369 ARG B C 1
ATOM 5805 O O . ARG B 1 369 ? 20.953 23.5 2.697 1 81.44 369 ARG B O 1
ATOM 5812 N N . GLY B 1 370 ? 19.484 21.938 1.877 1 66.62 370 GLY B N 1
ATOM 5813 C CA . GLY B 1 370 ? 19.625 21.156 3.098 1 66.62 370 GLY B CA 1
ATOM 5814 C C . GLY B 1 370 ? 20.766 20.172 3.061 1 66.62 370 GLY B C 1
ATOM 5815 O O . GLY B 1 370 ? 21.516 20.109 2.074 1 66.62 370 GLY B O 1
ATOM 5816 N N . PHE B 1 371 ? 21.094 19.656 4.254 1 55.53 371 PHE B N 1
ATOM 5817 C CA . PHE B 1 371 ? 22.062 18.578 4.32 1 55.53 371 PHE B CA 1
ATOM 5818 C C . PHE B 1 371 ? 21.406 17.25 3.957 1 55.53 371 PHE B C 1
ATOM 5820 O O . PHE B 1 371 ? 20.344 16.906 4.48 1 55.53 371 PHE B O 1
ATOM 5827 N N . ALA B 1 372 ? 21.438 16.922 2.805 1 49.38 372 ALA B N 1
ATOM 5828 C CA . ALA B 1 372 ? 20.922 15.586 2.482 1 49.38 372 ALA B CA 1
ATOM 5829 C C . ALA B 1 372 ? 21.656 14.508 3.275 1 49.38 372 ALA B C 1
ATOM 5831 O O . ALA B 1 372 ? 22.875 14.406 3.205 1 49.38 372 ALA B O 1
ATOM 5832 N N . PRO B 1 373 ? 21.016 13.867 4.277 1 39.28 373 PRO B N 1
ATOM 5833 C CA . PRO B 1 373 ? 21.797 12.758 4.844 1 39.28 373 PRO B CA 1
ATOM 5834 C C . PRO B 1 373 ? 22.234 11.75 3.791 1 39.28 373 PRO B C 1
ATOM 5836 O O . PRO B 1 373 ? 21.469 11.414 2.887 1 39.28 373 PRO B O 1
ATOM 5839 N N . ARG B 1 374 ? 23.359 11.742 3.348 1 36.94 374 ARG B N 1
ATOM 5840 C CA . ARG B 1 374 ? 23.828 10.68 2.465 1 36.94 374 ARG B CA 1
ATOM 5841 C C . ARG B 1 374 ? 23.5 9.305 3.031 1 36.94 374 ARG B C 1
ATOM 5843 O O . ARG B 1 374 ? 23.719 9.047 4.219 1 36.94 374 ARG B O 1
ATOM 5850 N N . SER B 1 375 ? 22.438 8.656 2.545 1 34.5 375 SER B N 1
ATOM 5851 C CA . SER B 1 375 ? 22.375 7.234 2.859 1 34.5 375 SER B CA 1
ATOM 5852 C C . SER B 1 375 ? 23.766 6.605 2.842 1 34.5 375 SER B C 1
ATOM 5854 O O . SER B 1 375 ? 24.578 6.887 1.949 1 34.5 375 SER B O 1
ATOM 5856 N N . SER B 1 376 ? 24.25 6.285 4.004 1 32.25 376 SER B N 1
ATOM 5857 C CA . SER B 1 376 ? 25.469 5.488 3.996 1 32.25 376 SER B CA 1
ATOM 5858 C C . SER B 1 376 ? 25.391 4.367 2.967 1 32.25 376 SER B C 1
ATOM 5860 O O . SER B 1 376 ? 24.484 3.533 3.016 1 32.25 376 SER B O 1
ATOM 5862 N N . SER B 1 377 ? 25.672 4.676 1.752 1 31.62 377 SER B N 1
ATOM 5863 C CA . SER B 1 377 ? 25.953 3.604 0.8 1 31.62 377 SER B CA 1
ATOM 5864 C C . SER B 1 377 ? 26.797 2.502 1.435 1 31.62 377 SER B C 1
ATOM 5866 O O . SER B 1 377 ? 27.875 2.766 1.958 1 31.62 377 SER B O 1
ATOM 5868 N N . ASN B 1 378 ? 26.156 1.603 2.16 1 28.16 378 ASN B N 1
ATOM 5869 C CA . ASN B 1 378 ? 26.953 0.413 2.449 1 28.16 378 ASN B CA 1
ATOM 5870 C C . ASN B 1 378 ? 27.719 -0.07 1.214 1 28.16 378 ASN B C 1
ATOM 5872 O O . ASN B 1 378 ? 27.094 -0.511 0.24 1 28.16 378 ASN B O 1
ATOM 5876 N N . LYS B 1 379 ? 28.844 0.515 0.936 1 31.67 379 LYS B N 1
ATOM 5877 C CA . LYS B 1 379 ? 29.875 -0.061 0.078 1 31.67 379 LYS B CA 1
ATOM 5878 C C . LYS B 1 379 ? 30.172 -1.506 0.469 1 31.67 379 LYS B C 1
ATOM 5880 O O . LYS B 1 379 ? 30.625 -1.771 1.578 1 31.67 379 LYS B O 1
ATOM 5885 N N . THR B 1 380 ? 29.312 -2.449 0.105 1 22.64 380 THR B N 1
ATOM 5886 C CA . THR B 1 380 ? 29.938 -3.764 0.099 1 22.64 380 THR B CA 1
ATOM 5887 C C . THR B 1 380 ? 31.266 -3.727 -0.657 1 22.64 380 THR B C 1
ATOM 5889 O O . THR B 1 380 ? 31.312 -3.297 -1.812 1 22.64 380 THR B O 1
ATOM 5892 N N . ALA B 1 381 ? 32.312 -3.732 0.092 1 26.47 381 ALA B N 1
ATOM 5893 C CA . ALA B 1 381 ? 33.594 -4.18 -0.415 1 26.47 381 ALA B CA 1
ATOM 5894 C C . ALA B 1 381 ? 33.438 -5.453 -1.244 1 26.47 381 ALA B C 1
ATOM 5896 O O . ALA B 1 381 ? 32.875 -6.441 -0.778 1 26.47 381 ALA B O 1
ATOM 5897 N N . HIS B 1 382 ? 33.375 -5.223 -2.549 1 20.7 382 HIS B N 1
ATOM 5898 C CA . HIS B 1 382 ? 33.844 -6.418 -3.25 1 20.7 382 HIS B CA 1
ATOM 5899 C C . HIS B 1 382 ? 35.25 -6.801 -2.814 1 20.7 382 HIS B C 1
ATOM 5901 O O . HIS B 1 382 ? 36.094 -5.934 -2.615 1 20.7 382 HIS B O 1
#

pLDDT: mean 87.66, std 17.78, range [20.06, 98.88]

Radius of gyration: 30.27 Å; Cα contacts (8 Å, |Δi|>4): 1604; chains: 2; bounding box: 143×84×66 Å